Protein AF-A0A1B2DJ13-F1 (afdb_monomer_lite)

Organism: NCBI:txid1870819

Sequence (478 aa):
MANIKRKANVGDRIKIADASSSFGAYGVGEDFSVTKVDSIGVNVDKHAEVWGSNGIYVPHGKYDVIENAKEAVVLDEKITVLPDEKLGGIQREYNEVKRKAAVGECIKIVAAVNALGHYANGDVFTVTESRRGSARFNVKPTPTCQDGVFFAFDHEYVVLEPTDIVRIDGERFRMVDRKAAVGERIIVTDIGGKSYASGGYFFRLGDVAVALYGGDNDICANFHGGERWVANCAYNVLEPLATVATPTVTTGIPLTELSAKVSALETQVSGLTDALAKMTVQLRVVREDIVLIEEGVTADIKRLDATSGIVSYTPTVTRDDIVERAKADIDGLRGGSRECGKYVYNHYGVNADFIVNREKRTVVCLLRGYQSGDIYAKGIAKCAPGDVFNSHIGRAIALRRALGLEVPAEYYNAPKPTEVRVGDVVEYENASLEVLPSGDYRALWPSGTATVDSYVARHAVLVDDSREAHESSEEVTK

Foldseek 3Di:
DDFAQDADDQQWKKAFCACPPVPPVDDHGDIFGFHADDPFFTFTCDPDPPDDDHGGTDGRPRITTDDDDPPPPPPVFPWDWWQDVLQVGFTFIWGFALDFDDQQFKKAFQADDPCVPQDDGGDIFGFHDGDDQKTKGATPADPVRNVRIDIDGSVGITTTHTAQWTADPNFIWGWALDDDDAFFKKFFNDQDPVFPPNRPPFDHRGFIFGFHDDDPFWTWTDTPNDTGIGGSRGITTTHTDPPPDDPPPPPDDPPVVVVVVVVVVVVVVVVVVVVVVVVVVVVVVVVVVVVVVVVVVVVVVVVVCVVDVDDDDDPPCALVNLLVVLQVLVQVQQDDDPPAARHAAPNFHWHWDWDQDLVQLKIKTFTAGPPPRDTPFMFMDGDDPPAARARSLRSSRGVCRRRVHDDDVCSVDRDGDPADDQLFWWADPNAIAGEHDPPPPCQDPPNRYHYSPDPCRVPTHTHYPHSDPPPPDDPPDD

pLDDT: mean 77.78, std 16.33, range [26.92, 95.94]

Secondary structure (DSSP, 8-state):
-EEE-SPPPTT-EEEES--TTSTTSS-TT-EEEEEEE-SSEEEE-----SSS-SSEEEETTSEEEEE-----------EEEEEEGGGTTEEEEEEEE-SPPPTT-EEEESS--S-TTS--TT-EEE-SEEETTEEEEE---BTTBTTSEEEEETTTEEEEEEEEEEEETTEEEEEE-SPPPTT-EEEE---STTSSS-TTSS--TT-EEEEEEE-SSEEEEEETTEEEEEETTSEEEEEEEP--------S---HHHHHHHHHHHHHHHHHHHHHHHHHHHHHHHHHHHHHHHHHHHHHHHHHHHTTS----------HHHHHHHHHHHHHHT--S-TTS-SEEETTEEEEEEEEEETTTTEEEEEEEETTT--EEEEEEEE--TTS-B-HHHHHHHHHHHHHTPPPPGGGTSPPPPSS--TT-EEEETTEEEEEEPTT-TT--TTTTEEETTSHHHHHSEEEE--------------

Structure (mmCIF, N/CA/C/O backbone):
data_AF-A0A1B2DJ13-F1
#
_entry.id   AF-A0A1B2DJ13-F1
#
loop_
_atom_site.group_PDB
_atom_site.id
_atom_site.type_symbol
_atom_site.label_atom_id
_atom_site.label_alt_id
_atom_site.label_comp_id
_atom_site.label_asym_id
_atom_site.label_entity_id
_atom_site.label_seq_id
_atom_site.pdbx_PDB_ins_code
_atom_site.Cartn_x
_atom_site.Cartn_y
_atom_site.Cartn_z
_atom_site.occupancy
_atom_site.B_iso_or_equiv
_atom_site.auth_seq_id
_atom_site.auth_comp_id
_atom_site.auth_asym_id
_atom_site.auth_atom_id
_atom_site.pdbx_PDB_model_num
ATOM 1 N N . MET A 1 1 ? -12.421 13.470 -20.367 1.00 52.75 1 MET A N 1
ATOM 2 C CA . MET A 1 1 ? -12.198 14.719 -19.573 1.00 52.75 1 MET A CA 1
ATOM 3 C C . MET A 1 1 ? -13.497 15.487 -19.328 1.00 52.75 1 MET A C 1
ATOM 5 O O . MET A 1 1 ? -14.186 15.819 -20.287 1.00 52.75 1 MET A O 1
ATOM 9 N N . ALA A 1 2 ? -13.820 15.787 -18.068 1.00 61.06 2 ALA A N 1
ATOM 10 C CA . ALA A 1 2 ? -14.963 16.625 -17.699 1.00 61.06 2 ALA A CA 1
ATOM 11 C C . ALA A 1 2 ? -14.472 17.979 -17.159 1.00 61.06 2 ALA A C 1
ATOM 13 O O . ALA A 1 2 ? -13.584 18.024 -16.311 1.00 61.06 2 ALA A O 1
ATOM 14 N N . ASN A 1 3 ? -15.050 19.082 -17.644 1.00 75.69 3 ASN A N 1
ATOM 15 C CA . ASN A 1 3 ? -14.801 20.416 -17.096 1.00 75.69 3 ASN A CA 1
ATOM 16 C C . ASN A 1 3 ? -15.704 20.618 -15.878 1.00 75.69 3 ASN A C 1
ATOM 18 O O . ASN A 1 3 ? -16.929 20.606 -16.009 1.00 75.69 3 ASN A O 1
ATOM 22 N N . ILE A 1 4 ? -15.110 20.798 -14.704 1.00 76.06 4 ILE A N 1
ATOM 23 C CA . ILE A 1 4 ? -15.837 20.937 -13.445 1.00 76.06 4 ILE A CA 1
ATOM 24 C C . ILE A 1 4 ? -15.592 22.321 -12.861 1.00 76.06 4 ILE A C 1
ATOM 26 O O . ILE A 1 4 ? -14.456 22.761 -12.674 1.00 76.06 4 ILE A O 1
ATOM 30 N N . LYS A 1 5 ? -16.685 22.997 -12.502 1.00 79.19 5 LYS A N 1
ATOM 31 C CA . LYS A 1 5 ? -16.644 24.270 -11.780 1.00 79.19 5 LYS A CA 1
ATOM 32 C C . LYS A 1 5 ? -16.353 24.039 -10.302 1.00 79.19 5 LYS A C 1
ATOM 34 O O . LYS A 1 5 ? -17.261 24.011 -9.476 1.00 79.19 5 LYS A O 1
ATOM 39 N N . ARG A 1 6 ? -15.070 23.898 -9.967 1.00 85.06 6 ARG A N 1
ATOM 40 C CA . ARG A 1 6 ? -14.563 23.927 -8.587 1.00 85.06 6 ARG A CA 1
ATOM 41 C C . ARG A 1 6 ? -13.291 24.766 -8.488 1.00 85.06 6 ARG A C 1
ATOM 43 O O . ARG A 1 6 ? -12.690 25.110 -9.500 1.00 85.06 6 ARG A O 1
ATOM 50 N N . LYS A 1 7 ? -12.867 25.092 -7.264 1.00 85.75 7 LYS A N 1
ATOM 51 C CA . LYS A 1 7 ? -11.541 25.688 -7.042 1.00 85.75 7 LYS A CA 1
ATOM 52 C C . LYS A 1 7 ? -10.461 24.656 -7.390 1.00 85.75 7 LYS A C 1
ATOM 54 O O . LYS A 1 7 ? -10.598 23.486 -7.026 1.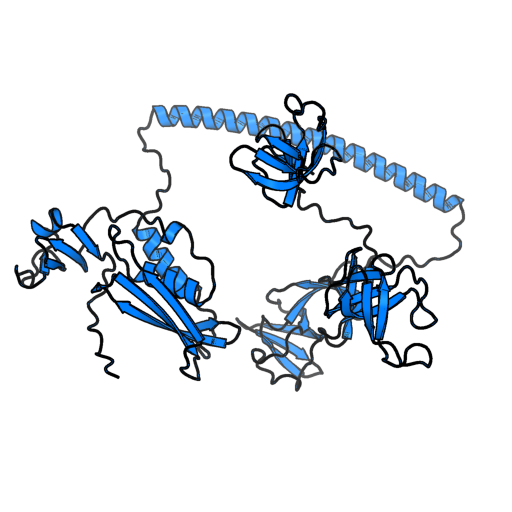00 85.75 7 LYS A O 1
ATOM 59 N N . ALA A 1 8 ? -9.422 25.089 -8.096 1.00 83.56 8 ALA A N 1
ATOM 60 C CA . ALA A 1 8 ? -8.267 24.264 -8.418 1.00 83.56 8 ALA A CA 1
ATOM 61 C C . ALA A 1 8 ? -7.296 24.170 -7.235 1.00 83.56 8 ALA A C 1
ATOM 63 O O . ALA A 1 8 ? -7.136 25.125 -6.472 1.00 83.56 8 ALA A O 1
ATOM 64 N N . ASN A 1 9 ? -6.630 23.026 -7.126 1.00 85.50 9 ASN A N 1
ATOM 65 C CA . ASN A 1 9 ? -5.496 22.771 -6.250 1.00 85.50 9 ASN A CA 1
ATOM 66 C C . ASN A 1 9 ? -4.177 22.922 -7.024 1.00 85.50 9 ASN A C 1
ATOM 68 O O . ASN A 1 9 ? -4.156 22.916 -8.255 1.00 85.50 9 ASN A O 1
ATOM 72 N N . VAL A 1 10 ? -3.056 23.034 -6.307 1.00 82.06 10 VAL A N 1
ATOM 73 C CA . VAL A 1 10 ? -1.727 22.977 -6.939 1.00 82.06 10 VAL A CA 1
ATOM 74 C C . VAL A 1 10 ? -1.564 21.626 -7.640 1.00 82.06 10 VAL A C 1
ATOM 76 O O . VAL A 1 10 ? -1.803 20.589 -7.028 1.00 82.06 10 VAL A O 1
ATOM 79 N N . GLY A 1 11 ? -1.171 21.648 -8.914 1.00 77.25 11 GLY A N 1
ATOM 80 C CA . GLY A 1 11 ? -1.062 20.466 -9.773 1.00 77.25 11 GLY A CA 1
ATOM 81 C C . GLY A 1 11 ? -2.309 20.148 -10.606 1.00 77.25 11 GLY A C 1
ATOM 82 O O . GLY A 1 11 ? -2.210 19.341 -11.528 1.00 77.25 11 GLY A O 1
ATOM 83 N N . ASP A 1 12 ? -3.455 20.790 -10.352 1.00 85.38 12 ASP A N 1
ATOM 84 C CA . ASP A 1 12 ? -4.630 20.638 -11.217 1.00 85.38 12 ASP A CA 1
ATOM 85 C C . ASP A 1 12 ? -4.369 21.256 -12.600 1.00 85.38 12 ASP A C 1
ATOM 87 O O . ASP A 1 12 ? -3.714 22.298 -12.722 1.00 85.38 12 ASP A O 1
ATOM 91 N N . ARG A 1 13 ? -4.946 20.652 -13.647 1.00 86.38 13 ARG A N 1
ATOM 92 C CA . ARG A 1 13 ? -5.075 21.313 -14.950 1.00 86.38 13 ARG A CA 1
ATOM 93 C C . ARG A 1 13 ? -6.375 22.093 -15.000 1.00 86.38 13 ARG A C 1
ATOM 95 O O . ARG A 1 13 ? -7.431 21.578 -14.637 1.00 86.38 13 ARG A O 1
ATOM 102 N N . ILE A 1 14 ? -6.312 23.317 -15.494 1.00 87.12 14 ILE A N 1
ATOM 103 C CA . ILE A 1 14 ? -7.475 24.185 -15.647 1.00 87.12 14 ILE A CA 1
ATOM 104 C C . ILE A 1 14 ? -7.643 24.579 -17.105 1.00 87.12 14 ILE A C 1
ATOM 106 O O . ILE A 1 14 ? -6.658 24.708 -17.826 1.00 87.12 14 ILE A O 1
ATOM 110 N N . LYS A 1 15 ? -8.885 24.800 -17.529 1.00 89.00 15 LYS A N 1
ATOM 111 C CA . LYS A 1 15 ? -9.225 25.378 -18.828 1.00 89.00 15 LYS A CA 1
ATOM 112 C C . LYS A 1 15 ? -9.845 26.748 -18.615 1.00 89.00 15 LYS A C 1
ATOM 114 O O . LYS A 1 15 ? -10.770 26.878 -17.817 1.00 89.00 15 LYS A O 1
ATOM 119 N N . ILE A 1 16 ? -9.369 27.768 -19.320 1.00 88.62 16 ILE A N 1
ATOM 120 C CA . ILE A 1 16 ? -9.925 29.117 -19.218 1.00 88.62 16 ILE A CA 1
ATOM 121 C C . ILE A 1 16 ? -11.347 29.115 -19.780 1.00 88.62 16 ILE A C 1
ATOM 123 O O . ILE A 1 16 ? -11.562 28.878 -20.969 1.00 88.62 16 ILE A O 1
ATOM 127 N N . ALA A 1 17 ? -12.312 29.410 -18.918 1.00 83.94 17 ALA A N 1
ATOM 128 C CA . ALA A 1 17 ? -13.719 29.536 -19.272 1.00 83.94 17 ALA A CA 1
ATOM 129 C C . ALA A 1 17 ? -14.072 30.979 -19.668 1.00 83.94 17 ALA A C 1
ATOM 131 O O . ALA A 1 17 ? -14.995 31.199 -20.448 1.00 83.94 17 ALA A O 1
ATOM 132 N N . ASP A 1 18 ? -13.329 31.963 -19.150 1.00 82.88 18 ASP A N 1
ATOM 133 C CA . ASP A 1 18 ? -13.564 33.383 -19.400 1.00 82.88 18 ASP A CA 1
ATOM 134 C C . ASP A 1 18 ? -12.252 34.185 -19.304 1.00 82.88 18 ASP A C 1
ATOM 136 O O . ASP A 1 18 ? -11.573 34.186 -18.278 1.00 82.88 18 ASP A O 1
ATOM 140 N N . ALA A 1 19 ? -11.904 34.892 -20.381 1.00 82.50 19 ALA A N 1
ATOM 141 C CA . ALA A 1 19 ? -10.681 35.682 -20.500 1.00 82.50 19 ALA A CA 1
ATOM 142 C C . ALA A 1 19 ? -10.909 37.199 -20.363 1.00 82.50 19 ALA A C 1
ATOM 144 O O . ALA A 1 19 ? -9.998 37.977 -20.653 1.00 82.50 19 ALA A O 1
ATOM 145 N N . SER A 1 20 ? -12.086 37.650 -19.908 1.00 77.94 20 SER A N 1
ATOM 146 C CA . SER A 1 20 ? -12.447 39.077 -19.817 1.00 77.94 20 SER A CA 1
ATOM 147 C C . SER A 1 20 ? -11.486 39.917 -18.962 1.00 77.94 20 SER A C 1
ATOM 149 O O . SER A 1 20 ? -11.457 41.138 -19.072 1.00 77.94 20 SER A O 1
ATOM 151 N N . SER A 1 21 ? -10.736 39.267 -18.070 1.00 66.62 21 SER A N 1
ATOM 152 C CA . SER A 1 21 ? -9.825 39.880 -17.093 1.00 66.62 21 SER A CA 1
ATOM 153 C C . SER A 1 21 ? -8.348 39.632 -17.416 1.00 66.62 21 SER A C 1
ATOM 155 O O . SER A 1 21 ? -7.485 39.936 -16.599 1.00 66.62 21 SER A O 1
ATOM 157 N N . SER A 1 22 ? -8.055 39.035 -18.574 1.00 73.44 22 SER A N 1
ATOM 158 C CA . SER A 1 22 ? -6.717 38.545 -18.919 1.00 73.44 22 SER A CA 1
ATOM 159 C C . SER A 1 22 ? -5.761 39.632 -19.408 1.00 73.44 22 SER A C 1
ATOM 161 O O . SER A 1 22 ? -4.556 39.405 -19.415 1.00 73.44 22 SER A O 1
ATOM 163 N N . PHE A 1 23 ? -6.276 40.776 -19.881 1.00 70.50 23 PHE A N 1
ATOM 164 C CA . PHE A 1 23 ? -5.500 41.795 -20.606 1.00 70.50 23 PHE A CA 1
ATOM 165 C C . PHE A 1 23 ? -4.616 41.204 -21.730 1.00 70.50 23 PHE A C 1
ATOM 167 O O . PHE A 1 23 ? -3.542 41.722 -22.020 1.00 70.50 23 PHE A O 1
ATOM 174 N N . GLY A 1 24 ? -5.059 40.104 -22.357 1.00 70.94 24 GLY A N 1
ATOM 175 C CA . GLY A 1 24 ? -4.331 39.409 -23.427 1.00 70.94 24 GLY A CA 1
ATOM 176 C C . GLY A 1 24 ? -3.315 38.359 -22.958 1.00 70.94 24 GLY A C 1
ATOM 177 O O . GLY A 1 24 ? -2.671 37.733 -23.794 1.00 70.94 24 GLY A O 1
ATOM 178 N N . ALA A 1 25 ? -3.176 38.123 -21.651 1.00 70.69 25 ALA A N 1
ATOM 179 C CA . ALA A 1 25 ? -2.236 37.142 -21.102 1.00 70.69 25 ALA A CA 1
ATOM 180 C C . ALA A 1 25 ? -2.650 35.677 -21.372 1.00 70.69 25 ALA A C 1
ATOM 182 O O . ALA A 1 25 ? -1.798 34.787 -21.481 1.00 70.69 25 ALA A O 1
ATOM 183 N N . TYR A 1 26 ? -3.953 35.418 -21.497 1.00 78.88 26 TYR A N 1
ATOM 184 C CA . TYR A 1 26 ? -4.528 34.099 -21.765 1.00 78.88 26 TYR A CA 1
ATOM 185 C C . TYR A 1 26 ? -5.867 34.205 -22.503 1.00 78.88 26 TYR A C 1
ATOM 187 O O . TYR A 1 26 ? -6.595 35.184 -22.338 1.00 78.88 26 TYR A O 1
ATOM 195 N N . GLY A 1 27 ? -6.185 33.200 -23.319 1.00 81.56 27 GLY A N 1
ATOM 196 C CA . GLY A 1 27 ? -7.408 33.128 -24.129 1.00 81.56 27 GLY A CA 1
ATOM 197 C C . GLY A 1 27 ? -8.444 32.142 -23.584 1.00 81.56 27 GLY A C 1
ATOM 198 O O . GLY A 1 27 ? -8.100 31.192 -22.886 1.00 81.56 27 GLY A O 1
ATOM 199 N N . VAL A 1 28 ? -9.726 32.345 -23.921 1.00 83.12 28 VAL A N 1
ATOM 200 C CA . VAL A 1 28 ? -10.784 31.364 -23.615 1.00 83.12 28 VAL A CA 1
ATOM 201 C C . VAL A 1 28 ? -10.467 30.052 -24.327 1.00 83.12 28 VAL A C 1
ATOM 203 O O . VAL A 1 28 ? -10.205 30.037 -25.526 1.00 83.12 28 VAL A O 1
ATOM 206 N N . GLY A 1 29 ? -10.511 28.951 -23.583 1.00 79.94 29 GLY A N 1
ATOM 207 C CA . GLY A 1 29 ? -10.209 27.615 -24.076 1.00 79.94 29 GLY A CA 1
ATOM 208 C C . GLY A 1 29 ? -8.744 27.191 -23.952 1.00 79.94 29 GLY A C 1
ATOM 209 O O . GLY A 1 29 ? -8.493 26.005 -24.156 1.00 79.94 29 GLY A O 1
ATOM 210 N N . GLU A 1 30 ? -7.818 28.088 -23.586 1.00 83.00 30 GLU A N 1
ATOM 211 C CA . GLU A 1 30 ? -6.439 27.707 -23.239 1.00 83.00 30 GLU A CA 1
ATOM 212 C C . GLU A 1 30 ? -6.421 26.885 -21.943 1.00 83.00 30 GLU A C 1
ATOM 214 O O . GLU A 1 30 ? -7.212 27.133 -21.028 1.00 83.00 30 GLU A O 1
ATOM 219 N N . ASP A 1 31 ? -5.530 25.900 -21.865 1.00 86.19 31 ASP A N 1
ATOM 220 C CA . ASP A 1 31 ? -5.325 25.065 -20.689 1.00 86.19 31 ASP A CA 1
ATOM 221 C C . ASP A 1 31 ? -3.948 25.273 -20.060 1.00 86.19 31 ASP A C 1
ATOM 223 O O . ASP A 1 31 ? -2.948 25.458 -20.750 1.00 86.19 31 ASP A O 1
ATOM 227 N N . PHE A 1 32 ? -3.909 25.231 -18.730 1.00 84.00 32 PHE A N 1
ATOM 228 C CA . PHE A 1 32 ? -2.689 25.438 -17.959 1.00 84.00 32 PHE A CA 1
ATOM 229 C C . PHE A 1 32 ? -2.630 24.553 -16.717 1.00 84.00 32 PHE A C 1
ATOM 231 O O . PHE A 1 32 ? -3.665 24.117 -16.206 1.00 84.00 32 PHE A O 1
ATOM 238 N N . SER A 1 33 ? -1.425 24.340 -16.194 1.00 85.62 33 SER A N 1
ATOM 239 C CA . SER A 1 33 ? -1.193 23.662 -14.919 1.00 85.62 33 SER A CA 1
ATOM 240 C C . SER A 1 33 ? -1.073 24.683 -13.793 1.00 85.62 33 SER A C 1
ATOM 242 O O . SER A 1 33 ? -0.337 25.669 -13.888 1.00 85.62 33 SER A O 1
ATOM 244 N N . VAL A 1 34 ? -1.775 24.442 -12.689 1.00 84.75 34 VAL A N 1
ATOM 245 C CA . VAL A 1 34 ? -1.745 25.327 -11.523 1.00 84.75 34 VAL A CA 1
ATOM 246 C C . VAL A 1 34 ? -0.466 25.109 -10.724 1.00 84.75 34 VAL A C 1
ATOM 248 O O . VAL A 1 34 ? -0.224 24.032 -10.184 1.00 84.75 34 VAL A O 1
ATOM 251 N N . THR A 1 35 ? 0.340 26.159 -10.598 1.00 83.19 35 THR A N 1
ATOM 252 C CA . THR A 1 35 ? 1.610 26.153 -9.856 1.00 83.19 35 THR A CA 1
ATOM 253 C C . THR A 1 35 ? 1.454 26.665 -8.428 1.00 83.19 35 THR A C 1
ATOM 255 O O . THR A 1 35 ? 2.212 26.271 -7.543 1.00 83.19 35 THR A O 1
ATOM 258 N N . LYS A 1 36 ? 0.459 27.523 -8.176 1.00 82.38 36 LYS A N 1
ATOM 259 C CA . LYS A 1 36 ? 0.151 28.056 -6.845 1.00 82.38 36 LYS A CA 1
ATOM 260 C C . LYS A 1 36 ? -1.326 28.425 -6.737 1.00 82.38 36 LYS A C 1
ATOM 262 O O . LYS A 1 36 ? -1.902 28.935 -7.691 1.00 82.38 36 LYS A O 1
ATOM 267 N N . VAL A 1 37 ? -1.917 28.228 -5.563 1.00 86.06 37 VAL A N 1
ATOM 268 C CA . VAL A 1 37 ? -3.301 28.619 -5.261 1.00 86.06 37 VAL A CA 1
ATOM 269 C C . VAL A 1 37 ? -3.292 29.665 -4.159 1.00 86.06 37 VAL A C 1
ATOM 271 O O . VAL A 1 37 ? -2.670 29.459 -3.121 1.00 86.06 37 VAL A O 1
ATOM 274 N N . ASP A 1 38 ? -4.007 30.763 -4.379 1.00 81.50 38 ASP A N 1
ATOM 275 C CA . ASP A 1 38 ? -4.220 31.824 -3.400 1.00 81.50 38 ASP A CA 1
ATOM 276 C C . ASP A 1 38 ? -5.733 31.975 -3.108 1.00 81.50 38 ASP A C 1
ATOM 278 O O . ASP A 1 38 ? -6.597 31.359 -3.745 1.00 81.50 38 ASP A O 1
ATOM 282 N N . SER A 1 39 ? -6.089 32.807 -2.125 1.00 82.00 39 SER A N 1
ATOM 283 C CA . SER A 1 39 ? -7.483 32.989 -1.677 1.00 82.00 39 SER A CA 1
ATOM 284 C C . SER A 1 39 ? -8.426 33.516 -2.768 1.00 82.00 39 SER A C 1
ATOM 286 O O . SER A 1 39 ? -9.634 33.276 -2.713 1.00 82.00 39 SER A O 1
ATOM 288 N N . ILE A 1 40 ? -7.871 34.202 -3.767 1.00 80.12 40 ILE A N 1
ATOM 289 C CA . ILE A 1 40 ? -8.597 34.929 -4.815 1.00 80.12 40 ILE A CA 1
ATOM 290 C C . ILE A 1 40 ? -8.441 34.320 -6.223 1.00 80.12 40 ILE A C 1
ATOM 292 O O . ILE A 1 40 ? -9.192 34.688 -7.130 1.00 80.12 40 ILE A O 1
ATOM 296 N N . GLY A 1 41 ? -7.527 33.364 -6.422 1.00 86.06 41 GLY A N 1
ATOM 297 C CA . GLY A 1 41 ? -7.269 32.751 -7.728 1.00 86.06 41 GLY A CA 1
ATOM 298 C C . GLY A 1 41 ? -6.089 31.788 -7.717 1.00 86.06 41 GLY A C 1
ATOM 299 O O . GLY A 1 41 ? -5.681 31.305 -6.662 1.00 86.06 41 GLY A O 1
ATOM 300 N N . VAL A 1 42 ? -5.549 31.499 -8.897 1.00 86.44 42 VAL A N 1
ATOM 301 C CA . VAL A 1 42 ? -4.454 30.545 -9.107 1.00 86.44 42 VAL A CA 1
ATOM 302 C C . VAL A 1 42 ? -3.381 31.123 -10.021 1.00 86.44 42 VAL A C 1
ATOM 304 O O . VAL A 1 42 ? -3.692 31.878 -10.935 1.00 86.44 42 VAL A O 1
ATOM 307 N N . ASN A 1 43 ? -2.119 30.769 -9.788 1.00 85.94 43 ASN A N 1
ATOM 308 C CA . ASN A 1 43 ? -1.028 31.026 -10.724 1.00 85.94 43 ASN A CA 1
ATOM 309 C C . ASN A 1 43 ? -0.782 29.788 -11.579 1.00 85.94 43 ASN A C 1
ATOM 311 O O . ASN A 1 43 ? -0.853 28.665 -11.073 1.00 85.94 43 ASN A O 1
ATOM 315 N N . VAL A 1 44 ? -0.474 30.000 -12.856 1.00 83.06 44 VAL A N 1
ATOM 316 C CA . VAL A 1 44 ? -0.301 28.928 -13.836 1.00 83.06 44 VAL A CA 1
ATOM 317 C C . VAL A 1 44 ? 1.044 28.969 -14.562 1.00 83.06 44 VAL A C 1
ATOM 319 O 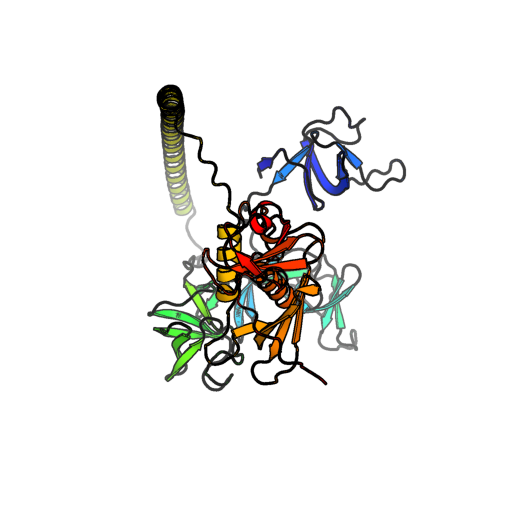O . VAL A 1 44 ? 1.704 30.009 -14.628 1.00 83.06 44 VAL A O 1
ATOM 322 N N . ASP A 1 45 ? 1.451 27.821 -15.099 1.00 72.75 45 ASP A N 1
ATOM 323 C CA . ASP A 1 45 ? 2.732 27.534 -15.759 1.00 72.75 45 ASP A CA 1
ATOM 324 C C . ASP A 1 45 ? 2.850 28.077 -17.199 1.00 72.75 45 ASP A C 1
ATOM 326 O O . ASP A 1 45 ? 3.238 27.362 -18.119 1.00 72.75 45 ASP A O 1
ATOM 330 N N . LYS A 1 46 ? 2.574 29.365 -17.429 1.00 68.50 46 LYS A N 1
ATOM 331 C CA . LYS A 1 46 ? 2.860 29.996 -18.732 1.00 68.50 46 LYS A CA 1
ATOM 332 C C . LYS A 1 46 ? 4.200 30.732 -18.685 1.00 68.50 46 LYS A C 1
ATOM 334 O O . LYS A 1 46 ? 4.406 31.615 -17.853 1.00 68.50 46 LYS A O 1
ATOM 339 N N . HIS A 1 47 ? 5.104 30.394 -19.603 1.00 51.69 47 HIS A N 1
ATOM 340 C CA . HIS A 1 47 ? 6.370 31.102 -19.801 1.00 51.69 47 HIS A CA 1
ATOM 341 C C . HIS A 1 47 ? 6.081 32.440 -20.507 1.00 51.69 47 HIS A C 1
ATOM 343 O O . HIS A 1 47 ? 6.000 32.499 -21.731 1.00 51.69 47 HIS A O 1
ATOM 349 N N . ALA A 1 48 ? 5.857 33.515 -19.751 1.00 48.41 48 ALA A N 1
ATOM 350 C CA . ALA A 1 48 ? 5.753 34.857 -20.317 1.00 48.41 48 ALA A CA 1
ATOM 351 C C . ALA A 1 48 ? 7.114 35.561 -20.201 1.00 48.41 48 ALA A C 1
ATOM 353 O O . ALA A 1 48 ? 7.570 35.856 -19.100 1.00 48.41 48 ALA A O 1
ATOM 354 N N . GLU A 1 49 ? 7.757 35.879 -21.329 1.00 47.16 49 GLU A N 1
ATOM 355 C CA . GLU A 1 49 ? 8.963 36.734 -21.404 1.00 47.16 49 GLU A CA 1
ATOM 356 C C . GLU A 1 49 ? 8.686 38.215 -21.068 1.00 47.16 49 GLU A C 1
ATOM 358 O O . GLU A 1 49 ? 9.409 39.125 -21.467 1.00 47.16 49 GLU A O 1
ATOM 363 N N . VAL A 1 50 ? 7.625 38.498 -20.321 1.00 45.84 50 VAL A N 1
ATOM 364 C CA . VAL A 1 50 ? 7.150 39.854 -20.080 1.00 45.84 50 VAL A CA 1
ATOM 365 C C . VAL A 1 50 ? 7.051 40.043 -18.567 1.00 45.84 50 VAL A C 1
ATOM 367 O O . VAL A 1 50 ? 6.132 39.559 -17.919 1.00 45.84 50 VAL A O 1
ATOM 370 N N . TRP A 1 51 ? 8.034 40.777 -18.033 1.00 42.91 51 TRP A N 1
ATOM 371 C CA . TRP A 1 51 ? 8.018 41.444 -16.722 1.00 42.91 51 TRP A CA 1
ATOM 372 C C . TRP A 1 51 ? 8.191 40.542 -15.489 1.00 42.91 51 TRP A C 1
ATOM 374 O O . TRP A 1 51 ? 7.496 40.694 -14.486 1.00 42.91 51 TRP A O 1
A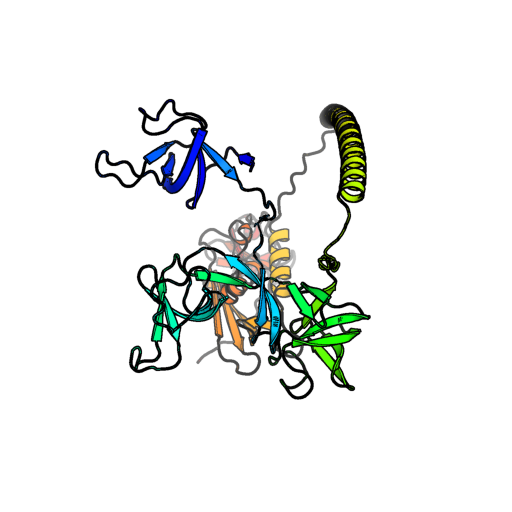TOM 384 N N . GLY A 1 52 ? 9.194 39.658 -15.531 1.00 46.22 52 GLY A N 1
ATOM 385 C CA . GLY A 1 52 ? 9.940 39.227 -14.335 1.00 46.22 52 GLY A CA 1
ATOM 386 C C . GLY A 1 52 ? 9.133 38.588 -13.198 1.00 46.22 52 GLY A C 1
ATOM 387 O O . GLY A 1 52 ? 9.592 38.597 -12.058 1.00 46.22 52 GLY A O 1
ATOM 388 N N . SER A 1 53 ? 7.949 38.045 -13.479 1.00 47.09 53 SER A N 1
ATOM 389 C CA . SER A 1 53 ? 7.076 37.413 -12.490 1.00 47.09 53 SER A CA 1
ATOM 390 C C . SER A 1 53 ? 6.837 35.945 -12.850 1.00 47.09 53 SER A C 1
ATOM 392 O O . SER A 1 53 ? 6.529 35.599 -13.988 1.00 47.09 53 SER A O 1
ATOM 394 N N . ASN A 1 54 ? 7.039 35.066 -11.864 1.00 53.75 54 ASN A N 1
ATOM 395 C CA . ASN A 1 54 ? 6.832 33.624 -11.981 1.00 53.75 54 ASN A CA 1
ATOM 396 C C . ASN A 1 54 ? 5.329 33.311 -12.071 1.00 53.75 54 ASN A C 1
ATOM 398 O O . ASN A 1 54 ? 4.668 33.152 -11.046 1.00 53.75 54 ASN A O 1
ATOM 402 N N . GLY A 1 55 ? 4.822 33.177 -13.295 1.00 62.50 55 GLY A N 1
ATOM 403 C CA . GLY A 1 55 ? 3.496 32.631 -13.586 1.00 62.50 55 GLY A CA 1
ATOM 404 C C . GLY A 1 55 ? 2.417 33.679 -13.855 1.00 62.50 55 GLY A C 1
ATOM 405 O O . GLY A 1 55 ? 2.517 34.841 -13.470 1.00 62.50 55 GLY A O 1
ATOM 406 N N . ILE A 1 56 ? 1.370 33.244 -14.555 1.00 75.62 56 ILE A N 1
ATOM 407 C CA . ILE A 1 56 ? 0.205 34.069 -14.890 1.00 75.62 56 ILE A CA 1
ATOM 408 C C . ILE A 1 56 ? -0.896 33.820 -13.871 1.00 75.62 56 ILE A C 1
ATOM 410 O O . ILE A 1 56 ? -1.211 32.674 -13.566 1.00 75.62 56 ILE A O 1
ATOM 414 N N . TYR A 1 57 ? -1.509 34.893 -13.384 1.00 83.75 57 TYR A N 1
ATOM 415 C CA . TYR A 1 57 ? -2.587 34.817 -12.409 1.00 83.75 57 TYR A CA 1
ATOM 416 C C . TYR A 1 57 ? -3.973 34.734 -13.074 1.00 83.75 57 TYR A C 1
ATOM 418 O O . TYR A 1 57 ? -4.330 35.557 -13.921 1.00 83.75 57 TYR A O 1
ATOM 426 N N . VAL A 1 58 ? -4.782 33.766 -12.639 1.00 84.31 58 VAL A N 1
ATOM 427 C CA . VAL A 1 58 ? -6.149 33.504 -13.103 1.00 84.31 58 VAL A CA 1
ATOM 428 C C . VAL A 1 58 ? -7.113 33.530 -11.902 1.00 84.31 58 VAL A C 1
ATOM 430 O O . VAL A 1 58 ? -6.992 32.699 -11.000 1.00 84.31 58 VAL A O 1
ATOM 433 N N . PRO A 1 59 ? -8.089 34.457 -11.846 1.00 85.12 59 PRO A N 1
ATOM 434 C CA . PRO A 1 59 ? -9.054 34.533 -10.746 1.00 85.12 59 PRO A CA 1
ATOM 435 C C . PRO A 1 59 ? -9.948 33.290 -10.621 1.00 85.12 59 PRO A C 1
ATOM 437 O O . PRO A 1 59 ? -10.325 32.676 -11.624 1.00 85.12 59 PRO A O 1
ATOM 440 N N . HIS A 1 60 ? -10.369 32.963 -9.391 1.00 85.31 60 HIS A N 1
ATOM 441 C CA . HIS A 1 60 ? -11.387 31.927 -9.163 1.00 85.31 60 HIS A CA 1
ATOM 442 C C . HIS A 1 60 ? -12.678 32.285 -9.921 1.00 85.31 60 HIS A C 1
ATOM 444 O O . HIS A 1 60 ? -13.165 33.409 -9.830 1.00 85.31 60 HIS A O 1
ATOM 450 N N . GLY A 1 61 ? -13.226 31.332 -10.682 1.00 81.00 61 GLY A N 1
ATOM 451 C CA . GLY A 1 61 ? -14.431 31.524 -11.504 1.00 81.00 61 GLY A CA 1
ATOM 452 C C . GLY A 1 61 ? -14.178 31.891 -12.972 1.00 81.00 61 GLY A C 1
ATOM 453 O O . GLY A 1 61 ? -15.136 31.976 -13.737 1.00 81.00 61 GLY A O 1
ATOM 454 N N . LYS A 1 62 ? -12.914 32.076 -13.382 1.00 84.88 62 LYS A N 1
ATOM 455 C CA . LYS A 1 62 ? -12.513 32.298 -14.788 1.00 84.88 62 LYS A CA 1
ATOM 456 C C . LYS A 1 62 ? -11.982 31.044 -15.485 1.00 84.88 62 LYS A C 1
ATOM 458 O O . LYS A 1 62 ? -11.658 31.075 -16.670 1.00 84.88 62 LYS A O 1
ATOM 463 N N . TYR A 1 63 ? -11.922 29.935 -14.760 1.00 84.38 63 TYR A N 1
ATOM 464 C CA . TYR A 1 63 ? -11.457 28.651 -15.250 1.00 84.38 63 TYR A CA 1
ATOM 465 C C . TYR A 1 63 ? -12.377 27.528 -14.772 1.00 84.38 63 TYR A C 1
ATOM 467 O O . TYR A 1 63 ? -12.996 27.637 -13.712 1.00 84.38 63 TYR A O 1
ATOM 475 N N . ASP A 1 64 ? -12.415 26.446 -15.539 1.00 87.38 64 ASP A N 1
ATOM 476 C CA . ASP A 1 64 ? -12.967 25.163 -15.121 1.00 87.38 64 ASP A CA 1
ATOM 477 C C . ASP A 1 64 ? -11.804 24.206 -14.841 1.00 87.38 64 ASP A C 1
ATOM 479 O O . ASP A 1 64 ? -10.818 24.185 -15.582 1.00 87.38 64 ASP A O 1
ATOM 483 N N . VAL A 1 65 ? -11.892 23.416 -13.772 1.00 84.12 65 VAL A N 1
ATOM 484 C CA . VAL A 1 65 ? -10.896 22.374 -13.508 1.00 84.12 65 VAL A CA 1
ATOM 485 C C . VAL A 1 65 ? -11.147 21.226 -14.467 1.00 84.12 65 VAL A C 1
ATOM 487 O O . VAL A 1 65 ? -12.266 20.720 -14.568 1.00 84.12 65 VAL A O 1
ATOM 490 N N . ILE A 1 66 ? -10.102 20.823 -15.178 1.00 81.25 66 ILE A N 1
ATOM 491 C CA . ILE A 1 66 ? -10.130 19.642 -16.026 1.00 81.25 66 ILE A CA 1
ATOM 492 C C . ILE A 1 66 ? -9.934 18.452 -15.093 1.00 81.25 66 ILE A C 1
ATOM 494 O O . ILE A 1 66 ? -8.807 18.106 -14.740 1.00 81.25 66 ILE A O 1
ATOM 498 N N . GLU A 1 67 ? -11.033 17.823 -14.681 1.00 65.69 67 GLU A N 1
ATOM 499 C CA . GLU A 1 67 ? -10.930 16.506 -14.075 1.00 65.69 67 GLU A CA 1
ATOM 500 C C . GLU A 1 67 ? -10.775 15.485 -15.194 1.00 65.69 67 GLU A C 1
ATOM 502 O O . GLU A 1 67 ? -11.652 15.269 -16.046 1.00 65.69 67 GLU A O 1
ATOM 507 N N . ASN A 1 68 ? -9.615 14.836 -15.185 1.00 47.88 68 ASN A N 1
ATOM 508 C CA . ASN A 1 68 ? -9.516 13.535 -15.800 1.00 47.88 68 ASN A CA 1
ATOM 509 C C . ASN A 1 68 ? -10.518 12.664 -15.044 1.00 47.88 68 ASN A C 1
ATOM 511 O O . ASN A 1 68 ? -10.345 12.384 -13.856 1.00 47.88 68 ASN A O 1
ATOM 515 N N . ALA A 1 69 ? -11.570 12.225 -15.739 1.00 41.06 69 ALA A N 1
ATOM 516 C CA . ALA A 1 69 ? -12.216 10.989 -15.346 1.00 41.06 69 ALA A CA 1
ATOM 517 C C . ALA A 1 69 ? -11.093 9.965 -15.118 1.00 41.06 69 ALA A C 1
ATOM 519 O O . ALA A 1 69 ? -10.041 10.055 -15.761 1.00 41.06 69 ALA A O 1
ATOM 520 N N . LYS A 1 70 ? -11.291 8.991 -14.227 1.00 39.03 70 LYS A N 1
ATOM 521 C CA . LYS A 1 70 ? -10.511 7.748 -14.267 1.00 39.03 70 LYS A CA 1
ATOM 522 C C . LYS A 1 70 ? -10.817 7.034 -15.596 1.00 39.03 70 LYS A C 1
ATOM 524 O O . LYS A 1 70 ? -11.447 5.987 -15.627 1.00 39.03 70 LYS A O 1
ATOM 529 N N . GLU A 1 71 ? -10.459 7.663 -16.706 1.00 32.91 71 GLU A N 1
ATOM 530 C CA . GLU A 1 71 ? -10.287 7.065 -18.003 1.00 32.91 71 GLU A CA 1
ATOM 531 C C . GLU A 1 71 ? -9.072 6.181 -17.805 1.00 32.91 71 GLU A C 1
ATOM 533 O O . GLU A 1 71 ? -7.971 6.657 -17.514 1.00 32.91 71 GLU A O 1
ATOM 538 N N . ALA A 1 72 ? -9.335 4.873 -17.865 1.00 35.16 72 ALA A N 1
ATOM 539 C CA . ALA A 1 72 ? -8.339 3.886 -18.212 1.00 35.16 72 ALA A CA 1
ATOM 540 C C . ALA A 1 72 ? -7.423 4.542 -19.237 1.00 35.16 72 ALA A C 1
ATOM 542 O O . ALA A 1 72 ? -7.883 4.960 -20.304 1.00 35.16 72 ALA A O 1
ATOM 543 N N . VAL A 1 73 ? -6.167 4.740 -18.844 1.00 33.06 73 VAL A N 1
ATOM 544 C CA . VAL A 1 73 ? -5.172 5.257 -19.755 1.00 33.06 73 VAL A CA 1
ATOM 545 C C . VAL A 1 73 ? -5.083 4.186 -20.826 1.00 33.06 73 VAL A C 1
ATOM 547 O O . VAL A 1 73 ? -4.461 3.149 -20.629 1.00 33.06 73 VAL A O 1
ATOM 550 N N . VAL A 1 74 ? -5.755 4.409 -21.950 1.00 34.81 74 VAL A N 1
ATOM 551 C CA . VAL A 1 74 ? -5.387 3.770 -23.201 1.00 34.81 74 VAL A CA 1
ATOM 552 C C . VAL A 1 74 ? -4.085 4.464 -23.582 1.00 34.81 74 VAL A C 1
ATOM 554 O O . VAL A 1 74 ? -4.040 5.357 -24.422 1.00 34.81 74 VAL A O 1
ATOM 557 N N . LEU A 1 75 ? -3.025 4.132 -22.838 1.00 36.41 75 LEU A N 1
ATOM 558 C CA . LEU A 1 75 ? -1.688 4.178 -23.377 1.00 36.41 75 LEU A CA 1
ATOM 559 C C . LEU A 1 75 ? -1.788 3.264 -24.600 1.00 36.41 75 LEU A C 1
ATOM 561 O O . LEU A 1 75 ? -2.371 2.180 -24.524 1.00 36.41 75 LEU A O 1
ATOM 565 N N . ASP A 1 76 ? -1.232 3.678 -25.727 1.00 40.78 76 ASP A N 1
ATOM 566 C CA . ASP A 1 76 ? -0.731 2.698 -26.678 1.00 40.78 76 ASP A CA 1
ATOM 567 C C . ASP A 1 76 ? 0.326 1.883 -25.907 1.00 40.78 76 ASP A C 1
ATOM 569 O O . ASP A 1 76 ? 1.503 2.246 -25.904 1.00 40.78 76 ASP A O 1
ATOM 573 N N . GLU A 1 77 ? -0.106 0.891 -25.111 1.00 55.97 77 GLU A N 1
ATOM 574 C CA . GLU A 1 77 ? 0.722 0.215 -24.110 1.00 55.97 77 GLU A CA 1
ATOM 575 C C . GLU A 1 77 ? 1.772 -0.595 -24.860 1.00 55.97 77 GLU A C 1
ATOM 577 O O . GLU A 1 77 ? 1.582 -1.753 -25.236 1.00 55.97 77 GLU A O 1
ATOM 582 N N . LYS A 1 78 ? 2.919 0.038 -25.111 1.00 81.06 78 LYS A N 1
ATOM 583 C CA . LYS A 1 78 ? 4.149 -0.692 -25.366 1.00 81.06 78 LYS A CA 1
ATOM 584 C C . LYS A 1 78 ? 4.476 -1.433 -24.078 1.00 81.06 78 LYS A C 1
ATOM 586 O O . LYS A 1 78 ? 4.893 -0.835 -23.088 1.00 81.06 78 LYS A O 1
ATOM 591 N N . ILE A 1 79 ? 4.200 -2.730 -24.106 1.00 89.06 79 ILE A N 1
ATOM 592 C CA . ILE A 1 79 ? 4.436 -3.646 -23.000 1.00 89.06 79 ILE A CA 1
ATOM 593 C C . ILE A 1 79 ? 5.796 -4.299 -23.209 1.00 89.06 79 ILE A C 1
ATOM 595 O O . ILE A 1 79 ? 6.063 -4.899 -24.253 1.00 89.06 79 ILE A O 1
ATOM 599 N N . THR A 1 80 ? 6.636 -4.243 -22.181 1.00 91.31 80 THR A N 1
ATOM 600 C CA . THR A 1 80 ? 7.830 -5.084 -22.086 1.00 91.31 80 THR A CA 1
ATOM 601 C C . THR A 1 80 ? 7.556 -6.236 -21.129 1.00 91.31 80 THR A C 1
ATOM 603 O O . THR A 1 80 ? 7.026 -6.028 -20.043 1.00 91.31 80 THR A O 1
ATOM 606 N N . VAL A 1 81 ? 7.930 -7.453 -21.521 1.00 92.31 81 VAL A N 1
ATOM 607 C CA . VAL A 1 81 ? 7.844 -8.641 -20.663 1.00 92.31 81 VAL A CA 1
ATOM 608 C C . VAL A 1 81 ? 9.248 -9.035 -20.241 1.00 92.31 81 VAL A C 1
ATOM 610 O O . VAL A 1 81 ? 10.102 -9.249 -21.101 1.00 92.31 81 VAL A O 1
ATOM 613 N N . LEU A 1 82 ? 9.487 -9.139 -18.938 1.00 93.12 82 LEU A N 1
ATOM 614 C CA . LEU A 1 82 ? 10.783 -9.539 -18.388 1.00 93.12 82 LEU A CA 1
ATOM 615 C C . LEU A 1 82 ? 10.619 -10.300 -17.060 1.00 93.12 82 LEU A C 1
ATOM 617 O O . LEU A 1 82 ? 9.562 -10.192 -16.435 1.00 93.12 82 LEU A O 1
ATOM 621 N N . PRO A 1 83 ? 11.625 -11.088 -16.638 1.00 92.62 83 PRO A N 1
ATOM 622 C CA . PRO A 1 83 ? 11.615 -11.785 -15.352 1.00 92.62 83 PRO A CA 1
ATOM 623 C C . PRO A 1 83 ? 11.635 -10.792 -14.181 1.00 92.62 83 PRO A C 1
ATOM 625 O O . PRO A 1 83 ? 12.539 -9.962 -14.099 1.00 92.62 83 PRO A O 1
ATOM 628 N N . ASP A 1 84 ? 10.672 -10.882 -13.265 1.00 91.19 84 ASP A N 1
ATOM 629 C CA . ASP A 1 84 ? 10.651 -10.086 -12.037 1.00 91.19 84 ASP A CA 1
ATOM 630 C C . ASP A 1 84 ? 11.318 -10.864 -10.896 1.00 91.19 84 ASP A C 1
ATOM 632 O O . ASP A 1 84 ? 10.746 -11.802 -10.338 1.00 91.19 84 ASP A O 1
ATOM 636 N N . GLU A 1 85 ? 12.530 -10.462 -10.518 1.00 88.25 85 GLU A N 1
ATOM 637 C CA . GLU A 1 85 ? 13.282 -11.067 -9.408 1.00 88.25 85 GLU A CA 1
ATOM 638 C C . GLU A 1 85 ? 12.535 -10.982 -8.066 1.00 88.25 85 GLU A C 1
ATOM 640 O O . GLU A 1 85 ? 12.708 -11.841 -7.200 1.00 88.25 85 GLU A O 1
ATOM 645 N N . LYS A 1 86 ? 11.646 -9.992 -7.886 1.00 87.19 86 LYS A N 1
ATOM 646 C CA . LYS A 1 86 ? 10.805 -9.894 -6.679 1.00 87.19 86 LYS A CA 1
ATOM 647 C C . LYS A 1 86 ? 9.722 -10.974 -6.635 1.00 87.19 86 LYS A C 1
ATOM 649 O O . LYS A 1 86 ? 9.191 -11.253 -5.566 1.00 87.19 86 LYS A O 1
ATOM 654 N N . LEU A 1 87 ? 9.421 -11.587 -7.777 1.00 88.69 87 LEU A N 1
ATOM 655 C CA . LEU A 1 87 ? 8.497 -12.709 -7.942 1.00 88.69 87 LEU A CA 1
ATOM 656 C C . LEU A 1 87 ? 9.249 -13.989 -8.339 1.00 88.69 87 LEU A C 1
ATOM 658 O O . LEU A 1 87 ? 8.727 -14.807 -9.091 1.00 88.69 87 LEU A O 1
ATOM 662 N N . GLY A 1 88 ? 10.502 -14.142 -7.898 1.00 86.00 88 GLY A N 1
ATOM 663 C CA . GLY A 1 88 ? 11.298 -15.345 -8.160 1.00 86.00 88 GLY A CA 1
ATOM 664 C C . GLY A 1 88 ? 11.639 -15.582 -9.635 1.00 86.00 88 GLY A C 1
ATOM 665 O O . GLY A 1 88 ? 11.894 -16.720 -10.023 1.00 86.00 88 GLY A O 1
ATOM 666 N N . GLY A 1 89 ? 11.629 -14.532 -10.460 1.00 89.44 89 GLY A N 1
ATOM 667 C CA . GLY A 1 89 ? 11.951 -14.604 -11.886 1.00 89.44 89 GLY A CA 1
ATOM 668 C C . GLY A 1 89 ? 10.757 -14.914 -12.793 1.00 89.44 89 GLY A C 1
ATOM 669 O O . GLY A 1 89 ? 10.950 -15.185 -13.980 1.00 89.44 89 GLY A O 1
ATOM 670 N N . ILE A 1 90 ? 9.521 -14.864 -12.284 1.00 92.44 90 ILE A N 1
ATOM 671 C CA . ILE A 1 90 ? 8.324 -14.980 -13.131 1.00 92.44 90 ILE A CA 1
ATOM 672 C C . ILE A 1 90 ? 8.260 -13.832 -14.137 1.00 92.44 90 ILE A C 1
ATOM 674 O O . ILE A 1 90 ? 8.570 -12.685 -13.820 1.00 92.44 90 ILE A O 1
ATOM 678 N N . GLN A 1 91 ? 7.824 -14.133 -15.362 1.00 93.62 91 GLN A N 1
ATOM 679 C CA . GLN A 1 91 ? 7.626 -13.116 -16.386 1.00 93.62 91 GLN A CA 1
ATOM 680 C C . GLN A 1 91 ? 6.499 -12.164 -15.981 1.00 93.62 91 GLN A C 1
ATOM 682 O O . GLN A 1 91 ? 5.355 -12.578 -15.801 1.00 93.62 91 GLN A O 1
ATOM 687 N N . ARG A 1 92 ? 6.810 -10.874 -15.891 1.00 94.25 92 ARG A N 1
ATOM 688 C CA . ARG A 1 92 ? 5.856 -9.810 -15.578 1.00 94.25 92 ARG A CA 1
ATOM 689 C C . ARG A 1 92 ? 5.767 -8.823 -16.733 1.00 94.25 92 ARG A C 1
ATOM 691 O O . ARG A 1 92 ? 6.746 -8.599 -17.446 1.00 94.25 92 ARG A O 1
ATOM 698 N N . GLU A 1 93 ? 4.582 -8.260 -16.936 1.00 93.50 93 GLU A N 1
ATOM 699 C CA . GLU A 1 93 ? 4.357 -7.189 -17.904 1.00 93.50 93 GLU A CA 1
ATOM 700 C C . GLU A 1 93 ? 4.660 -5.828 -17.267 1.00 93.50 93 GLU A C 1
ATOM 702 O O . GLU A 1 93 ? 4.219 -5.531 -16.152 1.00 93.50 93 GLU A O 1
ATOM 707 N N . TYR A 1 94 ? 5.411 -5.000 -17.986 1.00 93.56 94 TYR A N 1
ATOM 708 C CA . TYR A 1 94 ? 5.786 -3.653 -17.580 1.00 93.56 94 TYR A CA 1
ATOM 709 C C . TYR A 1 94 ? 5.308 -2.648 -18.614 1.00 93.56 94 TYR A C 1
ATOM 711 O O . TYR A 1 94 ? 5.525 -2.831 -19.818 1.00 93.56 94 TYR A O 1
ATOM 719 N N . ASN A 1 95 ? 4.731 -1.560 -18.122 1.00 93.12 95 ASN A N 1
ATOM 720 C CA . ASN A 1 95 ? 4.368 -0.419 -18.939 1.00 93.12 95 ASN A CA 1
ATOM 721 C C . ASN A 1 95 ? 5.612 0.418 -19.232 1.00 93.12 95 ASN A C 1
ATOM 723 O O . ASN A 1 95 ? 6.360 0.793 -18.327 1.00 93.12 95 ASN A O 1
ATOM 727 N N . GLU A 1 96 ? 5.838 0.713 -20.510 1.00 92.75 96 GLU A N 1
ATOM 728 C CA . GLU A 1 96 ? 6.909 1.604 -20.943 1.00 92.75 96 GLU A CA 1
ATOM 729 C C . GLU A 1 96 ? 6.468 3.061 -20.833 1.00 92.75 96 GLU A C 1
ATOM 731 O O . GLU A 1 96 ? 5.702 3.565 -21.655 1.00 92.75 96 GLU A O 1
ATOM 736 N N . VAL A 1 97 ? 6.992 3.764 -19.831 1.00 93.69 97 VAL A N 1
ATOM 737 C CA . VAL A 1 97 ? 6.615 5.147 -19.544 1.00 93.69 97 VAL A CA 1
ATOM 738 C C . VAL A 1 97 ? 7.755 6.093 -19.887 1.00 93.69 97 VAL A C 1
ATOM 740 O O . VAL A 1 97 ? 8.880 5.979 -19.390 1.00 93.69 97 VAL A O 1
ATOM 743 N N . LYS A 1 98 ? 7.469 7.081 -20.740 1.00 93.06 98 LYS A N 1
ATOM 744 C CA . LYS A 1 98 ? 8.443 8.115 -21.094 1.00 93.06 98 LYS A CA 1
ATOM 745 C C . LYS A 1 98 ? 8.508 9.185 -20.005 1.00 93.06 98 LYS A C 1
ATOM 747 O O . LYS A 1 98 ? 7.769 10.164 -20.035 1.00 93.06 98 LYS A O 1
ATOM 752 N N . ARG A 1 99 ? 9.422 9.001 -19.052 1.00 93.25 99 ARG A N 1
ATOM 753 C CA . ARG A 1 99 ? 9.723 9.960 -17.979 1.00 93.25 99 ARG A CA 1
ATOM 754 C C . ARG A 1 99 ? 11.154 9.792 -17.470 1.00 93.25 99 ARG A C 1
ATOM 756 O O . ARG A 1 99 ? 11.846 8.856 -17.854 1.00 93.25 99 ARG A O 1
ATOM 763 N N . LYS A 1 100 ? 11.581 10.695 -16.588 1.00 92.38 100 LYS A N 1
ATOM 764 C CA . LYS A 1 100 ? 12.873 10.595 -15.898 1.00 92.38 100 LYS A CA 1
ATOM 765 C C . LYS A 1 100 ? 12.863 9.421 -14.922 1.00 92.38 100 LYS A C 1
ATOM 767 O O . LYS A 1 100 ? 11.890 9.262 -14.180 1.00 92.38 100 LYS A O 1
ATOM 772 N N . ALA A 1 101 ? 13.942 8.646 -14.914 1.00 92.50 101 ALA A N 1
ATOM 773 C CA . ALA A 1 101 ? 14.113 7.533 -13.991 1.00 92.50 101 ALA A CA 1
ATOM 774 C C . ALA A 1 101 ? 14.658 7.988 -12.628 1.00 92.50 101 ALA A C 1
ATOM 776 O O . ALA A 1 101 ? 15.542 8.854 -12.538 1.00 92.50 101 ALA A O 1
ATOM 777 N N . ALA A 1 102 ? 14.150 7.367 -11.569 1.00 92.44 102 ALA A N 1
ATOM 778 C CA . ALA A 1 102 ? 14.674 7.441 -10.215 1.00 92.44 102 ALA A CA 1
ATOM 779 C C . ALA A 1 102 ? 15.680 6.308 -9.946 1.00 92.44 102 ALA A C 1
ATOM 781 O O . ALA A 1 102 ? 15.734 5.302 -10.653 1.00 92.44 102 ALA A O 1
ATOM 782 N N . VAL A 1 103 ? 16.501 6.478 -8.907 1.00 94.19 103 VAL A N 1
ATOM 783 C CA . VAL A 1 103 ? 17.466 5.453 -8.485 1.00 94.19 103 VAL A CA 1
ATOM 784 C C . VAL A 1 103 ? 16.719 4.190 -8.048 1.00 94.19 103 VAL A C 1
ATOM 786 O O . VAL A 1 103 ? 15.768 4.269 -7.276 1.00 94.19 103 VAL A O 1
ATOM 789 N N . GLY A 1 104 ? 17.159 3.032 -8.537 1.00 91.94 104 GLY A N 1
ATOM 790 C CA . GLY A 1 104 ? 16.545 1.728 -8.289 1.00 91.94 104 GLY A CA 1
ATOM 791 C C . GLY A 1 104 ? 15.447 1.330 -9.282 1.00 91.94 104 GLY A C 1
ATOM 792 O O . GLY A 1 104 ? 15.012 0.180 -9.248 1.00 91.94 104 GLY A O 1
ATOM 793 N N . GLU A 1 105 ? 15.008 2.223 -10.174 1.00 93.88 105 GLU A N 1
ATOM 794 C CA . GLU A 1 105 ? 14.044 1.876 -11.226 1.00 93.88 105 GLU A CA 1
ATOM 795 C C . GLU A 1 105 ? 14.708 1.099 -12.373 1.00 93.88 105 GLU A C 1
ATOM 797 O O . GLU A 1 105 ? 15.907 1.232 -12.633 1.00 93.88 105 GLU A O 1
ATOM 802 N N . CYS A 1 106 ? 13.910 0.296 -13.080 1.00 93.94 106 CYS A N 1
ATOM 803 C CA . CYS A 1 106 ? 14.330 -0.376 -14.306 1.00 93.94 106 CYS A CA 1
ATOM 804 C C . CYS A 1 106 ? 14.036 0.514 -15.515 1.00 93.94 106 CYS A C 1
ATOM 806 O O . CYS A 1 106 ? 12.943 1.068 -15.641 1.00 93.94 106 CYS A O 1
ATOM 808 N N . ILE A 1 107 ? 14.998 0.622 -16.424 1.00 95.31 107 ILE A N 1
ATOM 809 C CA . ILE A 1 107 ? 14.858 1.343 -17.688 1.00 95.31 107 ILE A CA 1
ATOM 810 C C . ILE A 1 107 ? 15.123 0.412 -18.859 1.00 95.31 107 ILE A C 1
ATOM 812 O O . ILE A 1 107 ? 15.941 -0.499 -18.755 1.00 95.31 107 ILE A O 1
ATOM 816 N N . LYS A 1 108 ? 14.473 0.681 -19.989 1.00 95.88 108 LYS A N 1
ATOM 817 C CA . LYS A 1 108 ? 14.774 0.048 -21.273 1.00 95.88 108 LYS A CA 1
ATOM 818 C C . LYS A 1 108 ? 15.291 1.085 -22.255 1.00 95.88 108 LYS A C 1
ATOM 820 O O . LYS A 1 108 ? 14.658 2.126 -22.437 1.00 95.88 108 LYS A O 1
ATOM 825 N N . ILE A 1 109 ? 16.400 0.790 -22.923 1.00 95.94 109 ILE A N 1
ATOM 826 C CA . ILE A 1 109 ? 16.930 1.641 -23.988 1.00 95.94 109 ILE A CA 1
ATOM 827 C C . ILE A 1 109 ? 16.059 1.483 -25.239 1.00 95.94 109 ILE A C 1
ATOM 829 O O . ILE A 1 109 ? 15.844 0.377 -25.729 1.00 95.94 109 ILE A O 1
ATOM 833 N N . VAL A 1 110 ? 15.545 2.589 -25.767 1.00 94.31 110 VAL A N 1
ATOM 834 C CA . VAL A 1 110 ? 14.678 2.626 -26.960 1.00 94.31 110 VAL A CA 1
ATOM 835 C C . VAL A 1 110 ? 15.278 3.433 -28.108 1.00 94.31 110 VAL A C 1
ATOM 837 O O . VAL A 1 110 ? 14.860 3.263 -29.252 1.00 94.31 110 VAL A O 1
ATOM 840 N N . ALA A 1 111 ? 16.242 4.306 -27.815 1.00 92.31 111 ALA A N 1
ATOM 841 C CA . ALA A 1 111 ? 16.932 5.126 -28.798 1.00 92.31 111 ALA A CA 1
ATOM 842 C C . ALA A 1 111 ? 18.391 5.335 -28.378 1.00 92.31 111 ALA A C 1
ATOM 844 O O . ALA A 1 111 ? 18.736 6.380 -27.843 1.00 92.31 111 ALA A O 1
ATOM 845 N N . ALA A 1 112 ? 19.230 4.328 -28.603 1.00 90.56 112 ALA A N 1
ATOM 846 C CA . ALA A 1 112 ? 20.637 4.347 -28.245 1.00 90.56 112 ALA A CA 1
ATOM 847 C C . ALA A 1 112 ? 21.423 5.373 -29.075 1.00 90.56 112 ALA A C 1
ATOM 849 O O . ALA A 1 112 ? 21.469 5.290 -30.306 1.00 90.56 112 ALA A O 1
ATOM 850 N N . VAL A 1 113 ? 22.080 6.311 -28.396 1.00 86.25 113 VAL A N 1
ATOM 851 C CA . VAL A 1 113 ? 22.875 7.399 -28.969 1.00 86.25 113 VAL A CA 1
ATOM 852 C C . VAL A 1 113 ? 24.200 7.490 -28.217 1.00 86.25 113 VAL A C 1
ATOM 854 O O . VAL A 1 113 ? 24.244 7.586 -27.001 1.00 86.25 113 VAL A O 1
ATOM 857 N N . ASN A 1 114 ? 25.326 7.492 -28.938 1.00 82.12 114 ASN A N 1
ATOM 858 C CA . ASN A 1 114 ? 26.664 7.513 -28.323 1.00 82.12 114 ASN A CA 1
ATOM 859 C C . ASN A 1 114 ? 26.896 6.381 -27.303 1.00 82.12 114 ASN A C 1
ATOM 861 O O . ASN A 1 114 ? 27.663 6.538 -26.356 1.00 82.12 114 ASN A O 1
ATOM 865 N N . ALA A 1 115 ? 26.287 5.215 -27.529 1.00 84.12 115 ALA A N 1
ATOM 866 C CA . ALA A 1 115 ? 26.434 4.068 -26.641 1.00 84.12 115 ALA A CA 1
ATOM 867 C C . ALA A 1 115 ? 27.874 3.533 -26.564 1.00 84.12 115 ALA A C 1
ATOM 869 O O . ALA A 1 115 ? 28.204 2.814 -25.629 1.00 84.12 115 ALA A O 1
ATOM 870 N N . LEU A 1 116 ? 28.728 3.836 -27.557 1.00 83.00 116 LEU A N 1
ATOM 871 C CA . LEU A 1 116 ? 30.129 3.382 -27.648 1.00 83.00 116 LEU A CA 1
ATOM 872 C C . LEU A 1 116 ? 30.299 1.859 -27.441 1.00 83.00 116 LEU A C 1
ATOM 874 O O . LEU A 1 116 ? 31.333 1.397 -26.969 1.00 83.00 116 LEU A O 1
ATOM 878 N N . GLY A 1 117 ? 29.276 1.076 -27.803 1.00 84.69 117 GLY A N 1
ATOM 879 C CA . GLY A 1 117 ? 29.241 -0.380 -27.630 1.00 84.69 117 GLY A CA 1
ATOM 880 C C . GLY A 1 117 ? 28.874 -0.868 -26.221 1.00 84.69 117 GLY A C 1
ATOM 881 O O . GLY A 1 117 ? 28.920 -2.070 -25.983 1.00 84.69 117 GLY A O 1
ATOM 882 N N . HIS A 1 118 ? 28.507 0.024 -25.297 1.00 87.88 118 HIS A N 1
ATOM 883 C CA . HIS A 1 118 ? 28.147 -0.324 -23.918 1.00 87.88 118 HIS A CA 1
ATOM 884 C C . HIS A 1 118 ? 26.688 -0.745 -23.736 1.00 87.88 118 HIS A C 1
ATOM 886 O O . HIS A 1 118 ? 26.383 -1.442 -22.770 1.00 87.88 118 HIS A O 1
ATOM 892 N N . TYR A 1 119 ? 25.805 -0.328 -24.643 1.00 92.12 119 TYR A N 1
ATOM 893 C CA . TYR A 1 119 ? 24.401 -0.726 -24.668 1.00 92.12 119 TYR A CA 1
ATOM 894 C C . TYR A 1 119 ? 23.816 -0.615 -26.084 1.00 92.12 119 TYR A C 1
ATOM 896 O O . TYR A 1 119 ? 24.389 0.027 -26.969 1.00 92.12 119 TYR A O 1
ATOM 904 N N . ALA A 1 120 ? 22.654 -1.220 -26.294 1.00 92.62 120 ALA A N 1
ATOM 905 C CA . ALA A 1 120 ? 21.873 -1.176 -27.520 1.00 92.62 120 ALA A CA 1
ATOM 906 C C . ALA A 1 120 ? 20.373 -1.019 -27.222 1.00 92.62 120 ALA A C 1
ATOM 908 O O . ALA A 1 120 ? 19.918 -1.148 -26.086 1.00 92.62 120 ALA A O 1
ATOM 909 N N . ASN A 1 121 ? 19.582 -0.740 -28.262 1.00 92.00 121 ASN A N 1
ATOM 910 C CA . ASN A 1 121 ? 18.124 -0.729 -28.145 1.00 92.00 121 ASN A CA 1
ATOM 911 C C . ASN A 1 121 ? 17.609 -2.095 -27.678 1.00 92.00 121 ASN A C 1
ATOM 913 O O . ASN A 1 121 ? 17.956 -3.121 -28.256 1.00 92.00 121 ASN A O 1
ATOM 917 N N . GLY A 1 122 ? 16.729 -2.081 -26.683 1.00 90.81 122 GLY A N 1
ATOM 918 C CA . GLY A 1 122 ? 16.173 -3.267 -26.043 1.00 90.81 122 GLY A CA 1
ATOM 919 C C . GLY A 1 122 ? 16.886 -3.662 -24.752 1.00 90.81 122 GLY A C 1
ATOM 920 O O . GLY A 1 122 ? 16.281 -4.381 -23.960 1.00 90.81 122 GLY A O 1
ATOM 921 N N . ASP A 1 123 ? 18.102 -3.166 -24.500 1.00 94.25 123 ASP A N 1
ATOM 922 C CA . ASP A 1 123 ? 18.807 -3.461 -23.254 1.00 94.25 123 ASP A CA 1
ATOM 923 C C . ASP A 1 123 ? 18.062 -2.868 -22.054 1.00 94.25 123 ASP A C 1
ATOM 925 O O . ASP A 1 123 ? 17.550 -1.742 -22.102 1.00 94.25 123 ASP A O 1
ATOM 929 N N . VAL A 1 124 ? 18.012 -3.645 -20.971 1.00 94.94 124 VAL A N 1
ATOM 930 C CA . VAL A 1 124 ? 17.351 -3.281 -19.718 1.00 94.94 124 VAL A CA 1
ATOM 931 C C . VAL A 1 124 ? 18.395 -3.132 -18.623 1.00 94.94 124 VAL A C 1
ATOM 933 O O . VAL A 1 124 ? 19.240 -4.006 -18.437 1.00 94.94 124 VAL A O 1
ATOM 936 N N . PHE A 1 125 ? 18.313 -2.034 -17.877 1.00 95.12 125 PHE A N 1
ATOM 937 C CA . PHE A 1 125 ? 19.238 -1.726 -16.792 1.00 95.12 125 PHE A CA 1
ATOM 938 C C . PHE A 1 125 ? 18.506 -1.225 -15.550 1.00 95.12 125 PHE A C 1
ATOM 940 O O . PHE A 1 125 ? 17.468 -0.571 -15.648 1.00 95.12 125 PHE A O 1
ATOM 947 N N . THR A 1 126 ? 19.100 -1.465 -14.383 1.00 95.19 126 THR A N 1
ATOM 948 C CA . THR A 1 126 ? 18.677 -0.850 -13.121 1.00 95.19 126 THR A CA 1
ATOM 949 C C . THR A 1 126 ? 19.474 0.426 -12.885 1.00 95.19 126 THR A C 1
ATOM 951 O O . THR A 1 126 ? 20.708 0.414 -12.920 1.00 95.19 126 THR A O 1
ATOM 954 N N . VAL A 1 127 ? 18.776 1.528 -12.624 1.00 95.38 127 VAL A N 1
ATOM 955 C CA . VAL A 1 127 ? 19.397 2.841 -12.433 1.00 95.38 127 VAL A CA 1
ATOM 956 C C . VAL A 1 127 ? 20.120 2.900 -11.092 1.00 95.38 127 VAL A C 1
ATOM 958 O O . VAL A 1 127 ? 19.517 2.710 -10.038 1.00 95.38 127 VAL A O 1
ATOM 961 N N . THR A 1 128 ? 21.412 3.210 -11.119 1.00 94.94 128 THR A N 1
ATOM 962 C CA . THR A 1 128 ? 22.254 3.359 -9.922 1.00 94.94 128 THR A CA 1
ATOM 963 C C . THR A 1 128 ? 22.380 4.812 -9.476 1.00 94.94 128 THR A C 1
ATOM 965 O O . THR A 1 128 ? 22.554 5.083 -8.290 1.00 94.94 128 THR A O 1
ATOM 968 N N . GLU A 1 129 ? 22.252 5.764 -10.402 1.00 90.69 129 GLU A N 1
ATOM 969 C CA . GLU A 1 129 ? 22.303 7.196 -10.115 1.00 90.69 129 GLU A CA 1
ATOM 970 C C . GLU A 1 129 ? 21.493 7.985 -11.158 1.00 90.69 129 GLU A C 1
ATOM 972 O O . GLU A 1 129 ? 21.497 7.650 -12.340 1.00 90.69 129 GLU A O 1
ATOM 977 N N . SER A 1 130 ? 20.827 9.064 -10.740 1.00 87.62 130 SER A N 1
ATOM 978 C CA . SER A 1 130 ? 20.109 9.981 -11.635 1.00 87.62 130 SER A CA 1
ATOM 979 C C . SER A 1 130 ? 20.723 11.379 -11.535 1.00 87.62 130 SER A C 1
ATOM 981 O O . SER A 1 130 ? 20.803 11.955 -10.447 1.00 87.62 130 SER A O 1
ATOM 983 N N . ARG A 1 131 ? 21.211 11.933 -12.655 1.00 78.56 131 ARG A N 1
ATOM 984 C CA . ARG A 1 131 ? 21.858 13.260 -12.711 1.00 78.56 131 ARG A CA 1
ATOM 985 C C . ARG A 1 131 ? 21.413 14.039 -13.936 1.00 78.56 131 ARG A C 1
ATOM 987 O O . ARG A 1 131 ? 21.595 13.563 -15.049 1.00 78.56 131 ARG A O 1
ATOM 994 N N . ARG A 1 132 ? 20.927 15.274 -13.728 1.00 73.00 132 ARG A N 1
ATOM 995 C CA . ARG A 1 132 ? 20.694 16.317 -14.759 1.00 73.00 132 ARG A CA 1
ATOM 996 C C . ARG A 1 132 ? 20.302 15.763 -16.144 1.00 73.00 132 ARG A C 1
ATOM 998 O O . ARG A 1 132 ? 20.953 16.057 -17.138 1.00 73.00 132 ARG A O 1
ATOM 1005 N N . GLY A 1 133 ? 19.233 14.973 -16.190 1.00 81.00 133 GLY A N 1
ATOM 1006 C CA . GLY A 1 133 ? 18.667 14.443 -17.432 1.00 81.00 133 GLY A CA 1
ATOM 1007 C C . GLY A 1 133 ? 19.384 13.231 -18.039 1.00 81.00 133 GLY A C 1
ATOM 1008 O O . GLY A 1 133 ? 19.315 13.002 -19.248 1.00 81.00 133 GLY A O 1
ATOM 1009 N N . SER A 1 134 ? 20.097 12.477 -17.202 1.00 87.81 134 SER A N 1
ATOM 1010 C CA . SER A 1 134 ? 20.697 11.189 -17.533 1.00 87.81 134 SER A CA 1
ATOM 1011 C C . SER A 1 134 ? 20.516 10.200 -16.384 1.00 87.81 134 SER A C 1
ATOM 1013 O O . SER A 1 134 ? 20.571 10.576 -15.207 1.00 87.81 134 SER A O 1
ATOM 1015 N N . ALA A 1 135 ? 20.324 8.936 -16.743 1.00 92.81 135 ALA A N 1
ATOM 1016 C CA . ALA A 1 135 ? 20.277 7.804 -15.834 1.00 92.81 135 ALA A CA 1
ATOM 1017 C C . ALA A 1 135 ? 21.562 6.988 -15.993 1.00 92.81 135 ALA A C 1
ATOM 1019 O O . ALA A 1 135 ? 21.949 6.647 -17.112 1.00 92.81 135 ALA A O 1
ATOM 1020 N N . ARG A 1 136 ? 22.232 6.701 -14.876 1.00 94.12 136 ARG A N 1
ATOM 1021 C CA . ARG A 1 136 ? 23.449 5.889 -14.832 1.00 94.12 136 ARG A CA 1
ATOM 1022 C C . ARG A 1 136 ? 23.140 4.464 -14.420 1.00 94.12 136 ARG A C 1
ATOM 1024 O O . ARG A 1 136 ? 22.238 4.236 -13.616 1.00 94.12 136 ARG A O 1
ATOM 1031 N N . PHE A 1 137 ? 23.908 3.526 -14.947 1.00 94.62 137 PHE A N 1
ATOM 1032 C CA . PHE A 1 137 ? 23.763 2.101 -14.685 1.00 94.62 137 PHE A CA 1
ATOM 1033 C C . PHE A 1 137 ? 25.101 1.385 -14.853 1.00 94.62 137 PHE A C 1
ATOM 1035 O O . PHE A 1 137 ? 26.040 1.901 -15.463 1.00 94.62 137 PHE A O 1
ATOM 1042 N N . ASN A 1 138 ? 25.186 0.183 -14.291 1.00 93.69 138 ASN A N 1
ATOM 1043 C CA . ASN A 1 138 ? 26.391 -0.628 -14.372 1.00 93.69 138 ASN A CA 1
ATOM 1044 C C . ASN A 1 138 ? 26.471 -1.336 -15.729 1.00 93.69 138 ASN A C 1
ATOM 1046 O O . ASN A 1 138 ? 25.500 -1.941 -16.182 1.00 93.69 138 ASN A O 1
ATOM 1050 N N . VAL A 1 139 ? 27.650 -1.310 -16.338 1.00 91.69 139 VAL A N 1
ATOM 1051 C CA . VAL A 1 139 ? 28.005 -2.068 -17.541 1.00 91.69 139 VAL A CA 1
ATOM 1052 C C . VAL A 1 139 ? 29.277 -2.869 -17.276 1.00 91.69 139 VAL A C 1
ATOM 1054 O O . VAL A 1 139 ? 29.996 -2.633 -16.304 1.00 91.69 139 VAL A O 1
ATOM 1057 N N . LYS A 1 140 ? 29.588 -3.838 -18.139 1.00 88.44 140 LYS A N 1
ATOM 1058 C CA . LYS A 1 140 ? 30.868 -4.550 -18.041 1.00 88.44 140 LYS A CA 1
ATOM 1059 C C . LYS A 1 140 ? 32.020 -3.554 -18.252 1.00 88.44 140 LYS A C 1
ATOM 1061 O O . LYS A 1 140 ? 31.975 -2.832 -19.250 1.00 88.44 140 LYS A O 1
ATOM 1066 N N . PRO A 1 141 ? 33.045 -3.529 -17.378 1.00 88.19 141 PRO A N 1
ATOM 1067 C CA . PRO A 1 141 ? 34.202 -2.671 -17.580 1.00 88.19 141 PRO A CA 1
ATOM 1068 C C . PRO A 1 141 ? 34.877 -2.951 -18.924 1.00 88.19 141 PRO A C 1
ATOM 1070 O O . PRO A 1 141 ? 35.105 -4.107 -19.292 1.00 88.19 141 PRO A O 1
ATOM 1073 N N . THR A 1 142 ? 35.219 -1.896 -19.653 1.00 84.88 142 THR A N 1
ATOM 1074 C CA . THR A 1 142 ? 35.980 -1.970 -20.908 1.00 84.88 142 THR A CA 1
ATOM 1075 C C . THR A 1 142 ? 37.119 -0.943 -20.877 1.00 84.88 142 THR A C 1
ATOM 1077 O O . THR A 1 142 ? 37.136 -0.069 -20.007 1.00 84.88 142 THR A O 1
ATOM 1080 N N . PRO A 1 143 ? 38.065 -0.965 -21.836 1.00 84.19 143 PRO A N 1
ATOM 1081 C CA . PRO A 1 143 ? 39.093 0.072 -21.927 1.00 84.19 143 PRO A CA 1
ATOM 1082 C C . PRO A 1 143 ? 38.537 1.505 -22.020 1.00 84.19 143 PRO A C 1
ATOM 1084 O O . PRO A 1 143 ? 39.213 2.438 -21.592 1.00 84.19 143 PRO A O 1
ATOM 1087 N N . THR A 1 144 ? 37.318 1.678 -22.548 1.00 80.75 144 THR A N 1
ATOM 1088 C CA . THR A 1 144 ? 36.622 2.970 -22.692 1.00 80.75 144 THR A CA 1
ATOM 1089 C C . THR A 1 144 ? 35.718 3.328 -21.504 1.00 80.75 144 THR A C 1
ATOM 1091 O O . THR A 1 144 ? 35.302 4.477 -21.402 1.00 80.75 144 THR A O 1
ATOM 1094 N N . CYS A 1 145 ? 35.442 2.386 -20.595 1.00 83.62 145 CYS A N 1
ATOM 1095 C CA . CYS A 1 145 ? 34.662 2.576 -19.363 1.00 83.62 145 CYS A CA 1
ATOM 1096 C C . CYS A 1 145 ? 35.235 1.664 -18.267 1.00 83.62 145 CYS A C 1
ATOM 1098 O O . CYS A 1 145 ? 34.783 0.536 -18.066 1.00 83.62 145 CYS A O 1
ATOM 1100 N N . GLN A 1 146 ? 36.302 2.119 -17.607 1.00 84.25 146 GLN A N 1
ATOM 1101 C CA . GLN A 1 146 ? 37.049 1.302 -16.641 1.00 84.25 146 GLN A CA 1
ATOM 1102 C C . GLN A 1 146 ? 36.328 1.150 -15.298 1.00 84.25 146 GLN A C 1
ATOM 1104 O O . GLN A 1 146 ? 36.505 0.144 -14.617 1.00 84.25 146 GLN A O 1
ATOM 1109 N N . ASP A 1 147 ? 35.517 2.138 -14.924 1.00 87.25 147 ASP A N 1
ATOM 1110 C CA . ASP A 1 147 ? 34.715 2.144 -13.700 1.00 87.25 147 ASP A CA 1
ATOM 1111 C C . ASP A 1 147 ? 33.464 1.257 -13.798 1.00 87.25 147 ASP A C 1
ATOM 1113 O O . ASP A 1 147 ? 32.827 0.991 -12.781 1.00 87.25 147 ASP A O 1
ATOM 1117 N N . GLY A 1 148 ? 33.128 0.768 -14.999 1.00 89.56 148 GLY A N 1
ATOM 1118 C CA . GLY A 1 148 ? 31.957 -0.075 -15.230 1.00 89.56 148 GLY A CA 1
ATOM 1119 C C . GLY A 1 148 ? 30.636 0.664 -15.018 1.00 89.56 148 GLY A C 1
ATOM 1120 O O . GLY A 1 148 ? 29.615 0.021 -14.788 1.00 89.56 148 GLY A O 1
ATOM 1121 N N . VAL A 1 149 ? 30.637 1.998 -15.081 1.00 90.31 149 VAL A N 1
ATOM 1122 C CA . VAL A 1 149 ? 29.435 2.823 -14.939 1.00 90.31 149 VAL A CA 1
ATOM 1123 C C . VAL A 1 149 ? 29.239 3.635 -16.208 1.00 90.31 149 VAL A C 1
ATOM 1125 O O . VAL A 1 149 ? 30.101 4.408 -16.618 1.00 90.31 149 VAL A O 1
ATOM 1128 N N . PHE A 1 150 ? 28.069 3.493 -16.817 1.00 92.50 150 PHE A N 1
ATOM 1129 C CA . PHE A 1 150 ? 27.705 4.233 -18.017 1.00 92.50 150 PHE A CA 1
ATOM 1130 C C . PHE A 1 150 ? 26.378 4.961 -17.825 1.00 92.50 150 PHE A C 1
ATOM 1132 O O . PHE A 1 150 ? 25.765 4.880 -16.759 1.00 92.50 150 PHE A O 1
ATOM 1139 N N . PHE A 1 151 ? 25.959 5.739 -18.821 1.00 91.88 151 PHE A N 1
ATOM 1140 C CA . PHE A 1 151 ? 24.736 6.524 -18.735 1.00 91.88 151 PHE A CA 1
ATOM 1141 C C . PHE A 1 151 ? 23.976 6.568 -20.056 1.00 91.88 151 PHE A C 1
ATOM 1143 O O . PHE A 1 151 ? 24.562 6.442 -21.129 1.00 91.88 151 PHE A O 1
ATOM 1150 N N . ALA A 1 152 ? 22.672 6.794 -19.948 1.00 92.69 152 ALA A N 1
ATOM 1151 C CA . ALA A 1 152 ? 21.789 7.124 -21.056 1.00 92.69 152 ALA A CA 1
ATOM 1152 C C . ALA A 1 152 ? 21.033 8.415 -20.722 1.00 92.69 152 ALA A C 1
ATOM 1154 O O . ALA A 1 152 ? 20.637 8.642 -19.572 1.00 92.69 152 ALA A O 1
ATOM 1155 N N . PHE A 1 153 ? 20.845 9.286 -21.706 1.00 92.12 153 PHE A N 1
ATOM 1156 C CA . PHE A 1 153 ? 20.059 10.505 -21.551 1.00 92.12 153 PHE A CA 1
ATOM 1157 C C . PHE A 1 153 ? 18.556 10.204 -21.509 1.00 92.12 153 PHE A C 1
ATOM 1159 O O . PHE A 1 153 ? 18.090 9.207 -22.053 1.00 92.12 153 PHE A O 1
ATOM 1166 N N . ASP A 1 154 ? 17.766 11.109 -20.924 1.00 91.19 154 ASP A N 1
ATOM 1167 C CA . ASP A 1 154 ? 16.307 10.955 -20.763 1.00 91.19 154 ASP A CA 1
ATOM 1168 C C . ASP A 1 154 ? 15.556 10.629 -22.060 1.00 91.19 154 ASP A C 1
ATOM 1170 O O . ASP A 1 154 ? 14.493 10.010 -22.034 1.00 91.19 154 ASP A O 1
ATOM 1174 N N . HIS A 1 155 ? 16.077 11.049 -23.215 1.00 90.88 155 HIS A N 1
ATOM 1175 C CA . HIS A 1 155 ? 15.461 10.773 -24.510 1.00 90.88 155 HIS A CA 1
ATOM 1176 C C . HIS A 1 155 ? 15.749 9.354 -25.030 1.00 90.88 155 HIS A C 1
ATOM 1178 O O . HIS A 1 155 ? 14.971 8.863 -25.845 1.00 90.88 155 HIS A O 1
ATOM 1184 N N . GLU A 1 156 ? 16.758 8.664 -24.503 1.00 94.19 156 GLU A N 1
ATOM 1185 C CA . GLU A 1 156 ? 17.226 7.360 -24.988 1.00 94.19 156 GLU A CA 1
ATOM 1186 C C . GLU A 1 156 ? 16.492 6.170 -24.369 1.00 94.19 156 GLU A C 1
ATOM 1188 O O . GLU A 1 156 ? 16.476 5.089 -24.956 1.00 94.19 156 GLU A O 1
ATOM 1193 N N . TYR A 1 157 ? 15.865 6.357 -23.204 1.00 94.25 157 TYR A N 1
ATOM 1194 C CA . TYR A 1 157 ? 15.228 5.278 -22.452 1.00 94.25 157 TYR A CA 1
ATOM 1195 C C . TYR A 1 157 ? 13.742 5.522 -22.161 1.00 94.25 157 TYR A C 1
ATOM 1197 O O . TYR A 1 157 ? 13.220 6.632 -22.298 1.00 94.25 157 TYR A O 1
ATOM 1205 N N . VAL A 1 158 ? 13.056 4.460 -21.756 1.00 95.31 158 VAL A N 1
ATOM 1206 C CA . VAL A 1 158 ? 11.744 4.485 -21.093 1.00 95.31 158 VAL A CA 1
ATOM 1207 C C . VAL A 1 158 ? 11.873 3.815 -19.730 1.00 95.31 158 VAL A C 1
ATOM 1209 O O . VAL A 1 158 ? 12.704 2.922 -19.562 1.00 95.31 158 VAL A O 1
ATOM 1212 N N . VAL A 1 159 ? 11.082 4.254 -18.756 1.00 95.25 159 VAL A N 1
ATOM 1213 C CA . VAL A 1 159 ? 10.997 3.609 -17.441 1.00 95.25 159 VAL A CA 1
ATOM 1214 C C . VAL A 1 159 ? 10.022 2.443 -17.533 1.00 95.25 159 VAL A C 1
ATOM 1216 O O . VAL A 1 159 ? 8.973 2.572 -18.162 1.00 95.25 159 VAL A O 1
ATOM 1219 N N . LEU A 1 160 ? 10.381 1.309 -16.936 1.00 95.12 160 LEU A N 1
ATOM 1220 C CA . LEU A 1 160 ? 9.550 0.112 -16.889 1.00 95.12 160 LEU A CA 1
ATOM 1221 C C . LEU A 1 160 ? 8.765 0.088 -15.579 1.00 95.12 160 LEU A C 1
ATOM 1223 O O . LEU A 1 160 ? 9.308 -0.234 -14.521 1.00 95.12 160 LEU A O 1
ATOM 1227 N N . GLU A 1 161 ? 7.485 0.434 -15.656 1.00 93.75 161 GLU A N 1
ATOM 1228 C CA . GLU A 1 161 ? 6.588 0.418 -14.504 1.00 93.75 161 GLU A CA 1
ATOM 1229 C C . GLU A 1 161 ? 5.910 -0.953 -14.375 1.00 93.75 161 GLU A C 1
ATOM 1231 O O . GLU A 1 161 ? 5.279 -1.411 -15.329 1.00 93.75 161 GLU A O 1
ATOM 1236 N N . PRO A 1 162 ? 6.046 -1.642 -13.229 1.00 92.75 162 PRO A N 1
ATOM 1237 C CA . PRO A 1 162 ? 5.471 -2.969 -13.043 1.00 92.75 162 PRO A CA 1
ATOM 1238 C C . PRO A 1 162 ? 3.938 -2.930 -13.051 1.00 92.75 162 PRO A C 1
ATOM 1240 O O . PRO A 1 162 ? 3.337 -2.124 -12.346 1.00 92.75 162 PRO A O 1
ATOM 1243 N N . THR A 1 163 ? 3.303 -3.846 -13.785 1.00 93.00 163 THR A N 1
ATOM 1244 C CA . THR A 1 163 ? 1.838 -4.028 -13.767 1.00 93.00 163 THR A CA 1
ATOM 1245 C C . THR A 1 163 ? 1.434 -5.190 -12.864 1.00 93.00 163 THR A C 1
ATOM 1247 O O . THR A 1 163 ? 2.274 -5.991 -12.466 1.00 93.00 163 THR A O 1
ATOM 1250 N N . ASP A 1 164 ? 0.151 -5.368 -12.575 1.00 93.44 164 ASP A N 1
ATOM 1251 C CA . ASP A 1 164 ? -0.322 -6.560 -11.855 1.00 93.44 164 ASP A CA 1
ATOM 1252 C C . ASP A 1 164 ? -0.444 -7.798 -12.762 1.00 93.44 164 ASP A C 1
ATOM 1254 O O . ASP A 1 164 ? -1.037 -8.796 -12.363 1.00 93.44 164 ASP A O 1
ATOM 1258 N N . ILE A 1 165 ? 0.079 -7.753 -13.993 1.00 93.31 165 ILE A N 1
ATOM 1259 C CA . ILE A 1 165 ? -0.062 -8.827 -14.976 1.00 93.31 165 ILE A CA 1
ATOM 1260 C C . ILE A 1 165 ? 1.222 -9.657 -15.045 1.00 93.31 165 ILE A C 1
ATOM 1262 O O . ILE A 1 165 ? 2.311 -9.141 -15.308 1.00 93.31 165 ILE A O 1
ATOM 1266 N N . VAL A 1 166 ? 1.076 -10.968 -14.862 1.00 94.12 166 VAL A N 1
ATOM 1267 C CA . VAL A 1 166 ? 2.151 -11.960 -14.988 1.00 94.12 166 VAL A CA 1
ATOM 1268 C C . VAL A 1 166 ? 1.848 -12.959 -16.098 1.00 94.12 166 VAL A C 1
ATOM 1270 O O . VAL A 1 166 ? 0.690 -13.211 -16.437 1.00 94.12 166 VAL A O 1
ATOM 1273 N N . ARG A 1 167 ? 2.906 -13.533 -16.672 1.00 91.75 167 ARG A N 1
ATOM 1274 C CA . ARG A 1 167 ? 2.844 -14.604 -17.663 1.00 91.75 167 ARG A CA 1
ATOM 1275 C C . ARG A 1 167 ? 3.417 -15.881 -17.077 1.00 91.75 167 ARG A C 1
ATOM 1277 O O . ARG A 1 167 ? 4.591 -15.933 -16.720 1.00 91.75 167 ARG A O 1
ATOM 1284 N N . ILE A 1 168 ? 2.581 -16.906 -16.998 1.00 90.06 168 ILE A N 1
ATOM 1285 C CA . ILE A 1 168 ? 2.932 -18.219 -16.455 1.00 90.06 168 ILE A CA 1
ATOM 1286 C C . ILE A 1 168 ? 2.524 -19.241 -17.512 1.00 90.06 168 ILE A C 1
ATOM 1288 O O . ILE A 1 168 ? 1.383 -19.228 -17.964 1.00 90.06 168 ILE A O 1
ATOM 1292 N N . ASP A 1 169 ? 3.473 -20.058 -17.972 1.00 86.06 169 ASP A N 1
ATOM 1293 C CA . ASP A 1 169 ? 3.265 -21.063 -19.028 1.00 86.06 169 ASP A CA 1
ATOM 1294 C C . ASP A 1 169 ? 2.617 -20.519 -20.321 1.00 86.06 169 ASP A C 1
ATOM 1296 O O . ASP A 1 169 ? 1.902 -21.217 -21.034 1.00 86.06 169 ASP A O 1
ATOM 1300 N N . GLY A 1 170 ? 2.871 -19.245 -20.645 1.00 82.38 170 GLY A N 1
ATOM 1301 C CA . GLY A 1 170 ? 2.307 -18.569 -21.821 1.00 82.38 170 GLY A CA 1
ATOM 1302 C C . GLY A 1 170 ? 0.884 -18.024 -21.635 1.00 82.38 170 GLY A C 1
ATOM 1303 O O . GLY A 1 170 ? 0.390 -17.323 -22.519 1.00 82.38 170 GLY A O 1
ATOM 1304 N N . GLU A 1 171 ? 0.250 -18.273 -20.490 1.00 87.31 171 GLU A N 1
ATOM 1305 C CA . GLU A 1 171 ? -1.036 -17.689 -20.104 1.00 87.31 171 GLU A CA 1
ATOM 1306 C C . GLU A 1 171 ? -0.824 -16.361 -19.359 1.00 87.31 171 GLU A C 1
ATOM 1308 O O . GLU A 1 171 ? 0.157 -16.190 -18.631 1.00 87.31 171 GLU A O 1
ATOM 1313 N N . ARG A 1 172 ? -1.742 -15.403 -19.543 1.00 90.88 172 ARG A N 1
ATOM 1314 C CA . ARG A 1 172 ? -1.722 -14.109 -18.841 1.00 90.88 172 ARG A CA 1
ATOM 1315 C C . ARG A 1 172 ? -2.636 -14.171 -17.625 1.00 90.88 172 ARG A C 1
ATOM 1317 O O . ARG A 1 172 ? -3.804 -14.536 -17.747 1.00 90.88 172 ARG A O 1
ATOM 1324 N N . PHE A 1 173 ? -2.134 -13.730 -16.481 1.00 92.88 173 PHE A N 1
ATOM 1325 C CA . PHE A 1 173 ? -2.902 -13.634 -15.245 1.00 92.88 173 PHE A CA 1
ATOM 1326 C C . PHE A 1 173 ? -2.791 -12.247 -14.649 1.00 92.88 173 PHE A C 1
ATOM 1328 O O . PHE A 1 173 ? -1.718 -11.648 -14.665 1.00 92.88 173 PHE A O 1
ATOM 1335 N N . ARG A 1 174 ? -3.887 -11.769 -14.068 1.00 94.56 174 ARG A N 1
ATOM 1336 C CA . ARG A 1 174 ? -3.887 -10.616 -13.179 1.00 94.56 174 ARG A CA 1
ATOM 1337 C C . ARG A 1 174 ? -3.712 -11.096 -11.742 1.00 94.56 174 ARG A C 1
ATOM 1339 O O . ARG A 1 174 ? -4.483 -11.929 -11.276 1.00 94.56 174 ARG A O 1
ATOM 1346 N N . MET A 1 175 ? -2.725 -10.552 -11.045 1.00 93.62 175 MET A N 1
ATOM 1347 C CA . MET A 1 175 ? -2.543 -10.734 -9.611 1.00 93.62 175 MET A CA 1
ATOM 1348 C C . MET A 1 175 ? -3.547 -9.860 -8.860 1.00 93.62 175 MET A C 1
ATOM 1350 O O . MET A 1 175 ? -3.610 -8.651 -9.077 1.00 93.62 175 MET A O 1
ATOM 1354 N N . VAL A 1 176 ? -4.324 -10.466 -7.967 1.00 94.50 176 VAL A N 1
ATOM 1355 C CA . VAL A 1 176 ? -5.316 -9.766 -7.146 1.00 94.50 176 VAL A CA 1
ATOM 1356 C C . VAL A 1 176 ? -5.044 -10.049 -5.676 1.00 94.50 176 VAL A C 1
ATOM 1358 O O . VAL A 1 176 ? -4.943 -11.203 -5.264 1.00 94.50 176 VAL A O 1
ATOM 1361 N N . ASP A 1 177 ? -4.895 -8.984 -4.892 1.00 92.31 177 ASP A N 1
ATOM 1362 C CA . ASP A 1 177 ? -4.752 -9.065 -3.437 1.00 92.31 177 ASP A CA 1
ATOM 1363 C C . ASP A 1 177 ? -6.130 -9.294 -2.797 1.00 92.31 177 ASP A C 1
ATOM 1365 O O . ASP A 1 177 ? -6.912 -8.363 -2.588 1.00 92.31 177 ASP A O 1
ATOM 1369 N N . ARG A 1 178 ? -6.474 -10.571 -2.595 1.00 92.12 178 ARG A N 1
ATOM 1370 C CA . ARG A 1 178 ? -7.701 -11.023 -1.929 1.00 92.12 178 ARG A CA 1
ATOM 1371 C C . ARG A 1 178 ? -7.548 -12.457 -1.432 1.00 92.12 178 ARG A C 1
ATOM 1373 O O . ARG A 1 178 ? -6.695 -13.206 -1.899 1.00 92.12 178 ARG A O 1
ATOM 1380 N N . LYS A 1 179 ? -8.456 -12.877 -0.550 1.00 90.00 179 LYS A N 1
ATOM 1381 C CA . LYS A 1 179 ? -8.560 -14.275 -0.118 1.00 90.00 179 LYS A CA 1
ATOM 1382 C C . LYS A 1 179 ? -8.915 -15.187 -1.303 1.00 90.00 179 LYS A C 1
ATOM 1384 O O . LYS A 1 179 ? -9.860 -14.898 -2.042 1.00 90.00 179 LYS A O 1
ATOM 1389 N N . ALA A 1 180 ? -8.170 -16.281 -1.455 1.00 90.81 180 ALA A N 1
ATOM 1390 C CA . ALA A 1 180 ? -8.432 -17.316 -2.448 1.00 90.81 180 ALA A CA 1
ATOM 1391 C C . ALA A 1 180 ? -9.622 -18.197 -2.044 1.00 90.81 180 ALA A C 1
ATOM 1393 O O . ALA A 1 180 ? -9.780 -18.565 -0.876 1.00 90.81 180 ALA A O 1
ATOM 1394 N N . ALA A 1 181 ? -10.429 -18.580 -3.025 1.00 90.81 181 ALA A N 1
ATOM 1395 C CA . ALA A 1 181 ? -11.374 -19.677 -2.918 1.00 90.81 181 ALA A CA 1
ATOM 1396 C C . ALA A 1 181 ? -10.699 -21.009 -3.279 1.00 90.81 181 ALA A C 1
ATOM 1398 O O . ALA A 1 181 ? -9.688 -21.065 -3.981 1.00 90.81 181 ALA A O 1
ATOM 1399 N N . VAL A 1 182 ? -11.284 -22.108 -2.807 1.00 91.06 182 VAL A N 1
ATOM 1400 C CA . VAL A 1 182 ? -10.829 -23.458 -3.154 1.00 91.06 182 VAL A CA 1
ATOM 1401 C C . VAL A 1 182 ? -10.898 -23.670 -4.666 1.00 91.06 182 VAL A C 1
ATOM 1403 O O . VAL A 1 182 ? -11.915 -23.379 -5.290 1.00 91.06 182 VAL A O 1
ATOM 1406 N N . GLY A 1 183 ? -9.819 -24.193 -5.243 1.00 90.25 183 GLY A N 1
ATOM 1407 C CA . GLY A 1 183 ? -9.654 -24.413 -6.677 1.00 90.25 183 GLY A CA 1
ATOM 1408 C C . GLY A 1 183 ? -9.034 -23.237 -7.437 1.00 90.25 183 GLY A C 1
ATOM 1409 O O . GLY A 1 183 ? -8.693 -23.403 -8.607 1.00 90.25 183 GLY A O 1
ATOM 1410 N N . GLU A 1 184 ? -8.846 -22.071 -6.812 1.00 93.00 184 GLU A N 1
ATOM 1411 C CA . GLU A 1 184 ? -8.174 -20.940 -7.462 1.00 93.00 184 GLU A CA 1
ATOM 1412 C C . GLU A 1 184 ? -6.651 -21.133 -7.518 1.00 93.00 184 GLU A C 1
ATOM 1414 O O . GLU A 1 184 ? -6.042 -21.744 -6.635 1.00 93.00 184 GLU A O 1
ATOM 1419 N N . ARG A 1 185 ? -6.027 -20.593 -8.573 1.00 93.81 185 ARG A N 1
ATOM 1420 C CA . ARG A 1 185 ? -4.567 -20.509 -8.686 1.00 93.81 185 ARG A CA 1
ATOM 1421 C C . ARG A 1 185 ? -4.067 -19.317 -7.873 1.00 93.81 185 ARG A C 1
ATOM 1423 O O . ARG A 1 185 ? -4.621 -18.224 -7.968 1.00 93.81 185 ARG A O 1
ATOM 1430 N N . ILE A 1 186 ? -3.003 -19.523 -7.110 1.00 93.75 186 ILE A N 1
ATOM 1431 C CA . ILE A 1 186 ? -2.329 -18.493 -6.320 1.00 93.75 186 ILE A CA 1
ATOM 1432 C C . ILE A 1 186 ? -0.855 -18.418 -6.703 1.00 93.75 186 ILE A C 1
ATOM 1434 O O . ILE A 1 186 ? -0.273 -19.419 -7.119 1.00 93.75 186 ILE A O 1
ATOM 1438 N N . ILE A 1 187 ? -0.256 -17.244 -6.532 1.00 93.00 187 ILE A N 1
ATOM 1439 C CA . ILE A 1 187 ? 1.188 -17.012 -6.639 1.00 93.00 187 ILE A CA 1
ATOM 1440 C C . ILE A 1 187 ? 1.712 -16.525 -5.292 1.00 93.00 187 ILE A C 1
ATOM 1442 O O . ILE A 1 187 ? 1.124 -15.625 -4.693 1.00 93.00 187 ILE A O 1
ATOM 1446 N N . VAL A 1 188 ? 2.816 -17.098 -4.816 1.00 91.00 188 VAL A N 1
ATOM 1447 C CA . VAL A 1 188 ? 3.475 -16.644 -3.585 1.00 91.00 188 VAL A CA 1
ATOM 1448 C C . VAL A 1 188 ? 4.214 -15.333 -3.850 1.00 91.00 188 VAL A C 1
ATOM 1450 O O . VAL A 1 188 ? 5.139 -15.283 -4.662 1.00 91.00 188 VAL A O 1
ATOM 1453 N N . THR A 1 189 ? 3.829 -14.278 -3.138 1.00 90.12 189 THR A N 1
ATOM 1454 C CA . THR A 1 189 ? 4.391 -12.923 -3.276 1.00 90.12 189 THR A CA 1
ATOM 1455 C C . THR A 1 189 ? 5.153 -12.462 -2.036 1.00 90.12 189 THR A C 1
ATOM 1457 O O . THR A 1 189 ? 5.940 -11.521 -2.127 1.00 90.12 189 THR A O 1
ATOM 1460 N N . ASP A 1 190 ? 5.000 -13.159 -0.906 1.00 85.19 190 ASP A N 1
ATOM 1461 C CA . ASP A 1 190 ? 5.789 -12.936 0.305 1.00 85.19 190 ASP A CA 1
ATOM 1462 C C . ASP A 1 190 ? 6.162 -14.268 0.983 1.00 85.19 190 ASP A C 1
ATOM 1464 O O . ASP A 1 190 ? 5.347 -15.173 1.156 1.00 85.19 190 ASP A O 1
ATOM 1468 N N . ILE A 1 191 ? 7.423 -14.381 1.391 1.00 76.62 191 ILE A N 1
ATOM 1469 C CA . ILE A 1 191 ? 7.982 -15.521 2.138 1.00 76.62 191 ILE A CA 1
ATOM 1470 C C . ILE A 1 191 ? 8.402 -15.130 3.566 1.00 76.62 191 ILE A C 1
ATOM 1472 O O . ILE A 1 191 ? 9.054 -15.913 4.261 1.00 76.62 191 ILE A O 1
ATOM 1476 N N . GLY A 1 192 ? 8.065 -13.913 4.002 1.00 63.19 192 GLY A N 1
ATOM 1477 C CA . GLY A 1 192 ? 8.331 -13.379 5.332 1.00 63.19 192 GLY A CA 1
ATOM 1478 C C . GLY A 1 192 ? 7.583 -14.110 6.454 1.00 63.19 192 GLY A C 1
ATOM 1479 O O . GLY A 1 192 ? 6.671 -14.904 6.226 1.00 63.19 192 GLY A O 1
ATOM 1480 N N . GLY A 1 193 ? 7.972 -13.820 7.703 1.00 54.47 193 GLY A N 1
ATOM 1481 C CA . GLY A 1 193 ? 7.645 -14.585 8.923 1.00 54.47 193 GLY A CA 1
ATOM 1482 C C . GLY A 1 193 ? 6.169 -14.711 9.339 1.00 54.47 193 GLY A C 1
ATOM 1483 O O . GLY A 1 193 ? 5.906 -15.132 10.461 1.00 54.47 193 GLY A O 1
ATOM 1484 N N . LYS A 1 194 ? 5.215 -14.346 8.475 1.00 52.25 194 LYS A N 1
ATOM 1485 C CA . LYS A 1 194 ? 3.773 -14.587 8.651 1.00 52.25 194 LYS A CA 1
ATOM 1486 C C . LYS A 1 194 ? 3.275 -15.836 7.920 1.00 52.25 194 LYS A C 1
ATOM 1488 O O . LYS A 1 194 ? 2.219 -16.351 8.272 1.00 52.25 194 LYS A O 1
ATOM 1493 N N . SER A 1 195 ? 4.021 -16.346 6.941 1.00 54.56 195 SER A N 1
ATOM 1494 C CA . SER A 1 195 ? 3.776 -17.678 6.393 1.00 54.56 195 SER A CA 1
ATOM 1495 C C . SER A 1 195 ? 4.305 -18.708 7.390 1.00 54.56 195 SER A C 1
ATOM 1497 O O . SER A 1 195 ? 5.505 -18.773 7.639 1.00 54.56 195 SER A O 1
ATOM 1499 N N . TYR A 1 196 ? 3.420 -19.519 7.976 1.00 53.22 196 TYR A N 1
ATOM 1500 C CA . TYR A 1 196 ? 3.771 -20.592 8.926 1.00 53.22 196 TYR A CA 1
ATOM 1501 C C . TYR A 1 196 ? 4.777 -21.618 8.363 1.00 53.22 196 TYR A C 1
ATOM 1503 O O . TYR A 1 196 ? 5.340 -22.424 9.103 1.00 53.22 196 TYR A O 1
ATOM 1511 N N . ALA A 1 197 ? 5.037 -21.582 7.057 1.00 49.00 197 ALA A N 1
ATOM 1512 C CA . ALA A 1 197 ? 6.178 -22.224 6.435 1.00 49.00 197 ALA A CA 1
ATOM 1513 C C . ALA A 1 197 ? 7.429 -21.355 6.617 1.00 49.00 197 ALA A C 1
ATOM 1515 O O . ALA A 1 197 ? 7.585 -20.330 5.959 1.00 49.00 197 ALA A O 1
ATOM 1516 N N . SER A 1 198 ? 8.337 -21.796 7.489 1.00 46.25 198 SER A N 1
ATOM 1517 C CA . SER A 1 198 ? 9.700 -21.273 7.605 1.00 46.25 198 SER A CA 1
ATOM 1518 C C . SER A 1 198 ? 10.274 -20.940 6.219 1.00 46.25 198 SER A C 1
ATOM 1520 O O . SER A 1 198 ? 10.462 -21.838 5.392 1.00 46.25 198 SER A O 1
ATOM 1522 N N . GLY A 1 199 ? 10.478 -19.642 5.962 1.00 47.50 199 GLY A N 1
ATOM 1523 C CA . GLY A 1 199 ? 10.771 -19.084 4.643 1.00 47.50 199 GLY A CA 1
ATOM 1524 C C . GLY A 1 199 ? 11.819 -19.883 3.866 1.00 47.50 199 GLY A C 1
ATOM 1525 O O . GLY A 1 199 ? 12.942 -20.075 4.330 1.00 47.50 199 GLY A O 1
ATOM 1526 N N . GLY A 1 200 ? 11.426 -20.364 2.683 1.00 56.38 200 GLY A N 1
ATOM 1527 C CA . GLY A 1 200 ? 12.299 -21.025 1.709 1.00 56.38 200 GLY A CA 1
ATOM 1528 C C . GLY A 1 200 ? 12.386 -22.555 1.774 1.00 56.38 200 GLY A C 1
ATOM 1529 O O . GLY A 1 200 ? 12.960 -23.143 0.858 1.00 56.38 200 GLY A O 1
ATOM 1530 N N . TYR A 1 201 ? 11.823 -23.222 2.791 1.00 64.62 201 TYR A N 1
ATOM 1531 C CA . TYR A 1 201 ? 11.902 -24.692 2.892 1.00 64.62 201 TYR A CA 1
ATOM 1532 C C . TYR A 1 201 ? 10.884 -25.438 2.024 1.00 64.62 201 TYR A C 1
ATOM 1534 O O . TYR A 1 201 ? 11.178 -26.533 1.549 1.00 64.62 201 TYR A O 1
ATOM 1542 N N . PHE A 1 202 ? 9.689 -24.876 1.833 1.00 73.88 202 PHE A N 1
ATOM 1543 C CA . PHE A 1 202 ? 8.580 -25.588 1.185 1.00 73.88 202 PHE A CA 1
ATOM 1544 C C . PHE A 1 202 ? 8.065 -24.934 -0.090 1.00 73.88 202 PHE A C 1
ATOM 1546 O O . PHE A 1 202 ? 7.534 -25.631 -0.945 1.00 73.88 202 PHE A O 1
ATOM 1553 N N . PHE A 1 203 ? 8.227 -23.624 -0.210 1.00 83.00 203 PHE A N 1
ATOM 1554 C CA . PHE A 1 203 ? 7.911 -22.853 -1.401 1.00 83.00 203 PHE A CA 1
ATOM 1555 C C . PHE A 1 203 ? 8.793 -21.602 -1.436 1.00 83.00 203 PHE A C 1
ATOM 1557 O O . PHE A 1 203 ? 9.412 -21.225 -0.431 1.00 83.00 203 PHE A O 1
ATOM 1564 N N . ARG A 1 204 ? 8.879 -20.983 -2.606 1.00 86.25 204 ARG A N 1
ATOM 1565 C CA . ARG A 1 204 ? 9.686 -19.796 -2.899 1.00 86.25 204 ARG A CA 1
ATOM 1566 C C . ARG A 1 204 ? 8.798 -18.671 -3.425 1.00 86.25 204 ARG A C 1
ATOM 1568 O O . ARG A 1 204 ? 7.656 -18.904 -3.809 1.00 86.25 204 ARG A O 1
ATOM 1575 N N . LEU A 1 205 ? 9.334 -17.449 -3.443 1.00 88.06 205 LEU A N 1
ATOM 1576 C CA . LEU A 1 205 ? 8.699 -16.343 -4.164 1.00 88.06 205 LEU A CA 1
ATOM 1577 C C . LEU A 1 205 ? 8.459 -16.760 -5.614 1.00 88.06 205 LEU A C 1
ATOM 1579 O O . LEU A 1 205 ? 9.336 -17.362 -6.230 1.00 88.06 205 LEU A O 1
ATOM 1583 N N . GLY A 1 206 ? 7.275 -16.449 -6.124 1.00 88.69 206 GLY A N 1
ATOM 1584 C CA . GLY A 1 206 ? 6.846 -16.848 -7.455 1.00 88.69 206 GLY A CA 1
ATOM 1585 C C . GLY A 1 206 ? 6.306 -18.272 -7.560 1.00 88.69 206 GLY A C 1
ATOM 1586 O O . GLY A 1 206 ? 5.775 -18.616 -8.607 1.00 88.69 206 GLY A O 1
ATOM 1587 N N . ASP A 1 207 ? 6.370 -19.117 -6.527 1.00 90.94 207 ASP A N 1
ATOM 1588 C CA . ASP A 1 207 ? 5.765 -20.445 -6.647 1.00 90.94 207 ASP A CA 1
ATOM 1589 C C . ASP A 1 207 ? 4.248 -20.327 -6.852 1.00 90.94 207 ASP A C 1
ATOM 1591 O O . ASP A 1 207 ? 3.554 -19.580 -6.155 1.00 90.94 207 ASP A O 1
ATOM 1595 N N . VAL A 1 208 ? 3.743 -21.088 -7.821 1.00 92.19 208 VAL A N 1
ATOM 1596 C CA . VAL A 1 208 ? 2.328 -21.126 -8.189 1.00 92.19 208 VAL A CA 1
ATOM 1597 C C . VAL A 1 208 ? 1.727 -22.433 -7.700 1.00 92.19 208 VAL A C 1
ATOM 1599 O O . VAL A 1 208 ? 2.293 -23.504 -7.916 1.00 92.19 208 VAL A O 1
ATOM 1602 N N . ALA A 1 209 ? 0.561 -22.356 -7.068 1.00 92.25 209 ALA A N 1
ATOM 1603 C CA . ALA A 1 209 ? -0.164 -23.529 -6.598 1.00 92.25 209 ALA A CA 1
ATOM 1604 C C . ALA A 1 209 ? -1.677 -23.347 -6.720 1.00 92.25 209 ALA A C 1
ATOM 1606 O O . ALA A 1 209 ? -2.178 -22.243 -6.929 1.00 92.25 209 ALA A O 1
ATOM 1607 N N . VAL A 1 210 ? -2.409 -24.451 -6.589 1.00 92.69 210 VAL A N 1
ATOM 1608 C CA . VAL A 1 210 ? -3.874 -24.453 -6.537 1.00 92.69 210 VAL A CA 1
ATOM 1609 C C . VAL A 1 210 ? -4.317 -24.565 -5.083 1.00 92.69 210 VAL A C 1
ATOM 1611 O O . VAL A 1 210 ? -3.857 -25.450 -4.357 1.00 92.69 210 VAL A O 1
ATOM 1614 N N . ALA A 1 211 ? -5.218 -23.677 -4.671 1.00 92.00 211 ALA A N 1
ATOM 1615 C CA . ALA A 1 211 ? -5.846 -23.697 -3.359 1.00 92.00 211 ALA A CA 1
ATOM 1616 C C . ALA A 1 211 ? -6.683 -24.975 -3.171 1.00 92.00 211 ALA A C 1
ATOM 1618 O O . ALA A 1 211 ? -7.572 -25.262 -3.971 1.00 92.00 211 ALA A O 1
ATOM 1619 N N . LEU A 1 212 ? -6.426 -25.736 -2.107 1.00 90.81 212 LEU A N 1
ATOM 1620 C CA . LEU A 1 212 ? -7.114 -26.998 -1.807 1.00 90.81 212 LEU A CA 1
ATOM 1621 C C . LEU A 1 212 ? -8.239 -26.822 -0.785 1.00 90.81 212 LEU A C 1
ATOM 1623 O O . LEU A 1 212 ? -9.331 -27.349 -0.965 1.00 90.81 212 LEU A O 1
ATOM 1627 N N . TYR A 1 213 ? -7.978 -26.095 0.299 1.00 87.94 213 TYR A N 1
ATOM 1628 C CA . TYR A 1 213 ? -8.959 -25.729 1.324 1.00 87.94 213 TYR A CA 1
ATOM 1629 C C . TYR A 1 213 ? -8.437 -24.538 2.133 1.00 87.94 213 TYR A C 1
ATOM 1631 O O . TYR A 1 213 ? -7.230 -24.307 2.194 1.00 87.94 213 TYR A O 1
ATOM 1639 N N . GLY A 1 214 ? -9.344 -23.750 2.713 1.00 79.12 214 GLY A N 1
ATOM 1640 C CA . GLY A 1 214 ? -9.007 -22.489 3.377 1.00 79.12 214 GLY A CA 1
ATOM 1641 C C . GLY A 1 214 ? -9.432 -22.426 4.834 1.00 79.12 214 GLY A C 1
ATOM 1642 O O . GLY A 1 214 ? -10.505 -22.909 5.191 1.00 79.12 214 GLY A O 1
ATOM 1643 N N . GLY A 1 215 ? -8.584 -21.802 5.647 1.00 71.56 215 GLY A N 1
ATOM 1644 C CA . GLY A 1 215 ? -8.894 -21.333 6.991 1.00 71.56 215 GLY A CA 1
ATOM 1645 C C . GLY A 1 215 ? -9.305 -19.861 6.978 1.00 71.56 215 GLY A C 1
ATOM 1646 O O . GLY A 1 215 ? -9.503 -19.246 5.924 1.00 71.56 215 GLY A O 1
ATOM 1647 N N . ASP A 1 216 ? -9.454 -19.260 8.156 1.00 75.94 216 ASP A N 1
ATOM 1648 C CA . ASP A 1 216 ? -9.823 -17.844 8.263 1.00 75.94 216 ASP A CA 1
ATOM 1649 C C . ASP A 1 216 ? -8.712 -16.929 7.727 1.00 75.94 216 ASP A C 1
ATOM 1651 O O . ASP A 1 216 ? -9.002 -16.013 6.951 1.00 75.94 216 ASP A O 1
ATOM 1655 N N . ASN A 1 217 ? -7.451 -17.250 8.039 1.00 81.88 217 ASN A N 1
ATOM 1656 C CA . ASN A 1 217 ? -6.278 -16.402 7.790 1.00 81.88 217 ASN A CA 1
ATOM 1657 C C . ASN A 1 217 ? -5.263 -16.990 6.799 1.00 81.88 217 ASN A C 1
ATOM 1659 O O . ASN A 1 217 ? -4.287 -16.323 6.453 1.00 81.88 217 ASN A O 1
ATOM 1663 N N . ASP A 1 218 ? -5.482 -18.215 6.341 1.00 85.44 218 ASP A N 1
ATOM 1664 C CA . ASP A 1 218 ? -4.547 -18.985 5.537 1.00 85.44 218 ASP A CA 1
ATOM 1665 C C . ASP A 1 218 ? -5.261 -19.896 4.533 1.00 85.44 218 ASP A C 1
ATOM 1667 O O . ASP A 1 218 ? -6.443 -20.226 4.657 1.00 85.44 218 ASP A O 1
ATOM 1671 N N . ILE A 1 219 ? -4.517 -20.296 3.507 1.00 88.81 219 ILE A N 1
ATOM 1672 C CA . ILE A 1 219 ? -4.939 -21.260 2.499 1.00 88.81 219 ILE A CA 1
ATOM 1673 C C . ILE A 1 219 ? -3.955 -22.425 2.481 1.00 88.81 219 ILE A C 1
ATOM 1675 O O . ILE A 1 219 ? -2.739 -22.228 2.521 1.00 88.81 219 ILE A O 1
ATOM 1679 N N . CYS A 1 220 ? -4.471 -23.646 2.412 1.00 88.88 220 CYS A N 1
ATOM 1680 C CA . CYS A 1 220 ? -3.665 -24.816 2.118 1.00 88.88 220 CYS A CA 1
ATOM 1681 C C . CYS A 1 220 ? -3.606 -25.014 0.601 1.00 88.88 220 CYS A C 1
ATOM 1683 O O . CYS A 1 220 ? -4.644 -25.054 -0.062 1.00 88.88 220 CYS A O 1
ATOM 1685 N N . ALA A 1 221 ? -2.406 -25.142 0.048 1.00 89.75 221 ALA A N 1
ATOM 1686 C CA . ALA A 1 221 ? -2.183 -25.417 -1.365 1.00 89.75 221 ALA A CA 1
ATOM 1687 C C . ALA A 1 221 ? -1.058 -26.446 -1.543 1.00 89.75 221 ALA A C 1
ATOM 1689 O O . ALA A 1 221 ? -0.229 -26.648 -0.651 1.00 89.75 221 ALA A O 1
ATOM 1690 N N . ASN A 1 222 ? -1.048 -27.137 -2.684 1.00 87.12 222 ASN A N 1
ATOM 1691 C CA . ASN A 1 222 ? -0.015 -28.128 -2.985 1.00 87.12 222 ASN A CA 1
ATOM 1692 C C . ASN A 1 222 ? 1.201 -27.455 -3.627 1.00 87.12 222 ASN A C 1
ATOM 1694 O O . ASN A 1 222 ? 1.123 -27.004 -4.769 1.00 87.12 222 ASN A O 1
ATOM 1698 N N . PHE A 1 223 ? 2.322 -27.437 -2.911 1.00 85.44 223 PHE A N 1
ATOM 1699 C CA . PHE A 1 223 ? 3.608 -26.964 -3.414 1.00 85.44 223 PHE A CA 1
ATOM 1700 C C . PHE A 1 223 ? 4.583 -28.136 -3.499 1.00 85.44 223 PHE A C 1
ATOM 1702 O O . PHE A 1 223 ? 4.792 -28.847 -2.516 1.00 85.44 223 PHE A O 1
ATOM 1709 N N . HIS A 1 224 ? 5.189 -28.342 -4.672 1.00 81.75 224 HIS A N 1
ATOM 1710 C CA . HIS A 1 224 ? 6.221 -29.367 -4.912 1.00 81.75 224 HIS A CA 1
ATOM 1711 C C . HIS A 1 224 ? 5.847 -30.782 -4.421 1.00 81.75 224 HIS A C 1
ATOM 1713 O O . HIS A 1 224 ? 6.705 -31.542 -3.973 1.00 81.75 224 HIS A O 1
ATOM 1719 N N . GLY A 1 225 ? 4.561 -31.146 -4.494 1.00 74.19 225 GLY A N 1
ATOM 1720 C CA . GLY A 1 225 ? 4.058 -32.461 -4.082 1.00 74.19 225 GLY A CA 1
ATOM 1721 C C . GLY A 1 225 ? 3.717 -32.591 -2.593 1.00 74.19 225 GLY A C 1
ATOM 1722 O O . GLY A 1 225 ? 3.468 -33.705 -2.134 1.00 74.19 225 GLY A O 1
ATOM 1723 N N . GLY A 1 226 ? 3.694 -31.488 -1.838 1.00 81.00 226 GLY A N 1
ATOM 1724 C CA . GLY A 1 226 ? 3.271 -31.451 -0.442 1.00 81.00 226 GLY A CA 1
ATOM 1725 C C . GLY A 1 226 ? 2.247 -30.353 -0.158 1.00 81.00 226 GLY A C 1
ATOM 1726 O O . GLY A 1 226 ? 2.365 -29.223 -0.626 1.00 81.00 226 GLY A O 1
ATOM 1727 N N . GLU A 1 227 ? 1.258 -30.670 0.672 1.00 87.94 227 GLU A N 1
ATOM 1728 C CA . GLU A 1 227 ? 0.279 -29.698 1.165 1.00 87.94 227 GLU A CA 1
ATOM 1729 C C . GLU A 1 227 ? 0.928 -28.745 2.172 1.00 87.94 227 GLU A C 1
ATOM 1731 O O . GLU A 1 227 ? 1.583 -29.174 3.134 1.00 87.94 227 GLU A O 1
ATOM 1736 N N . ARG A 1 228 ? 0.787 -27.439 1.938 1.00 87.50 228 ARG A N 1
ATOM 1737 C CA . ARG A 1 228 ? 1.388 -26.389 2.765 1.00 87.50 228 ARG A CA 1
ATOM 1738 C C . ARG A 1 228 ? 0.429 -25.230 2.951 1.00 87.50 228 ARG A C 1
ATOM 1740 O O . ARG A 1 228 ? -0.311 -24.870 2.043 1.00 87.50 228 ARG A O 1
ATOM 1747 N N . TRP A 1 229 ? 0.485 -24.647 4.140 1.00 86.19 229 TRP A N 1
ATOM 1748 C CA . TRP A 1 229 ? -0.299 -23.478 4.504 1.00 86.19 229 TRP A CA 1
ATOM 1749 C C . TRP A 1 229 ? 0.449 -22.198 4.141 1.00 86.19 229 TRP A C 1
ATOM 1751 O O . TRP A 1 229 ? 1.629 -22.045 4.468 1.00 86.19 229 TRP A O 1
ATOM 1761 N N . VAL A 1 230 ? -0.254 -21.285 3.481 1.00 84.31 230 VAL A N 1
ATOM 1762 C CA . VAL A 1 230 ? 0.223 -19.956 3.096 1.00 84.31 230 VAL A CA 1
ATOM 1763 C C . VAL A 1 230 ? -0.737 -18.932 3.677 1.00 84.31 230 VAL A C 1
ATOM 1765 O O . VAL A 1 230 ? -1.951 -19.057 3.525 1.00 84.31 230 VAL A O 1
ATOM 1768 N N . ALA A 1 231 ? -0.210 -17.921 4.363 1.00 85.44 231 ALA A N 1
ATOM 1769 C CA . ALA A 1 231 ? -1.042 -16.866 4.926 1.00 85.44 231 ALA A CA 1
ATOM 1770 C C . ALA A 1 231 ? -1.710 -16.044 3.812 1.00 85.44 231 ALA A C 1
ATOM 1772 O O . ALA A 1 231 ? -1.104 -15.811 2.768 1.00 85.44 231 ALA A O 1
ATOM 1773 N N . ASN A 1 232 ? -2.922 -15.537 4.054 1.00 84.69 232 ASN A N 1
ATOM 1774 C CA . ASN A 1 232 ? -3.675 -14.731 3.080 1.00 84.69 232 ASN A CA 1
ATOM 1775 C C . ASN A 1 232 ? -2.934 -13.471 2.613 1.00 84.69 232 ASN A C 1
ATOM 1777 O O . ASN A 1 232 ? -3.210 -12.976 1.532 1.00 84.69 232 ASN A O 1
ATOM 1781 N N . CYS A 1 233 ? -1.989 -12.966 3.406 1.00 84.62 233 CYS A N 1
ATOM 1782 C CA . CYS A 1 233 ? -1.162 -11.812 3.056 1.00 84.62 233 CYS A CA 1
ATOM 1783 C C . CYS A 1 233 ? 0.107 -12.159 2.261 1.00 84.62 233 CYS A C 1
ATOM 1785 O O . CYS A 1 233 ? 0.881 -11.259 1.955 1.00 84.62 233 CYS A O 1
ATOM 1787 N N . ALA A 1 234 ? 0.375 -13.443 2.018 1.00 86.62 234 ALA A N 1
ATOM 1788 C CA . ALA A 1 234 ? 1.613 -13.928 1.407 1.00 86.62 234 ALA A CA 1
ATOM 1789 C C . ALA A 1 234 ? 1.436 -14.478 -0.015 1.00 86.62 234 ALA A C 1
ATOM 1791 O O . ALA A 1 234 ? 2.393 -14.964 -0.624 1.00 86.62 234 ALA A O 1
ATOM 1792 N N . TYR A 1 235 ? 0.222 -14.396 -0.552 1.00 90.38 235 TYR A N 1
ATOM 1793 C CA . TYR A 1 235 ? -0.072 -14.762 -1.924 1.00 90.38 235 TYR A CA 1
ATOM 1794 C C . TYR A 1 235 ? -1.006 -13.746 -2.571 1.00 90.38 235 TYR A C 1
ATOM 1796 O O . TYR A 1 235 ? -1.753 -13.041 -1.897 1.00 90.38 235 TYR A O 1
ATOM 1804 N N . ASN A 1 236 ? -1.018 -13.750 -3.898 1.00 93.94 236 ASN A N 1
ATOM 1805 C CA . ASN A 1 236 ? -2.059 -13.111 -4.689 1.00 93.94 236 ASN A CA 1
ATOM 1806 C C . ASN A 1 236 ? -2.824 -14.180 -5.470 1.00 93.94 236 ASN A C 1
ATOM 1808 O O . ASN A 1 236 ? -2.258 -15.201 -5.871 1.00 93.94 236 ASN A O 1
ATOM 1812 N N . VAL A 1 237 ? -4.115 -13.948 -5.696 1.00 94.75 237 VAL A N 1
ATOM 1813 C CA . VAL A 1 237 ? -4.931 -14.809 -6.558 1.00 94.75 237 VAL A CA 1
ATOM 1814 C C . VAL A 1 237 ? -4.625 -14.480 -8.014 1.00 94.75 237 VAL A C 1
ATOM 1816 O O . VAL A 1 237 ? -4.531 -13.309 -8.382 1.00 94.75 237 VAL A O 1
ATOM 1819 N N . LEU A 1 238 ? -4.459 -15.514 -8.835 1.00 94.88 238 LEU A N 1
ATOM 1820 C CA . LEU A 1 238 ? -4.221 -15.397 -10.267 1.00 94.88 238 LEU A CA 1
ATOM 1821 C C . LEU A 1 238 ? -5.544 -15.499 -11.021 1.00 94.88 238 LEU A C 1
ATOM 1823 O O . LEU A 1 238 ? -6.079 -16.588 -11.237 1.00 94.88 238 LEU A O 1
ATOM 1827 N N . GLU A 1 239 ? -6.054 -14.356 -11.462 1.00 93.75 239 GLU A N 1
ATOM 1828 C CA . GLU A 1 239 ? -7.246 -14.298 -12.300 1.00 93.75 239 GLU A CA 1
ATOM 1829 C C . GLU A 1 239 ? -6.844 -14.400 -13.778 1.00 93.75 239 GLU A C 1
ATOM 1831 O O . GLU A 1 239 ? -6.049 -13.581 -14.250 1.00 93.75 239 GLU A O 1
ATOM 18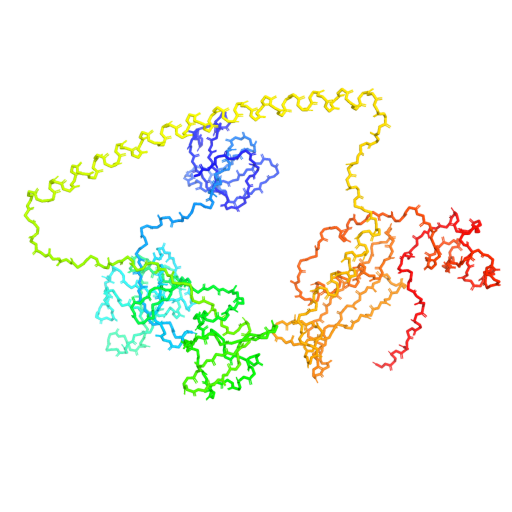36 N N . PRO A 1 240 ? -7.338 -15.400 -14.532 1.00 90.25 240 PRO A N 1
ATOM 1837 C CA . PRO A 1 240 ? -6.970 -15.571 -15.930 1.00 90.25 240 PRO A CA 1
ATOM 1838 C C . PRO A 1 240 ? -7.485 -14.393 -16.755 1.00 90.25 240 PRO A C 1
ATOM 1840 O O . PRO A 1 240 ? -8.673 -14.070 -16.747 1.00 90.25 240 PRO A O 1
ATOM 1843 N N . LEU A 1 241 ? -6.587 -13.772 -17.512 1.00 84.06 241 LEU A N 1
ATOM 1844 C CA . LEU A 1 241 ? -6.953 -12.818 -18.546 1.00 84.06 241 LEU A CA 1
ATOM 1845 C C . LEU A 1 241 ? -7.073 -13.591 -19.853 1.00 84.06 241 LEU A C 1
ATOM 1847 O O . LEU A 1 241 ? -6.177 -14.359 -20.197 1.00 84.06 241 LEU A O 1
ATOM 1851 N N . ALA A 1 242 ? -8.177 -13.399 -20.580 1.00 70.38 242 ALA A N 1
ATOM 1852 C CA . ALA A 1 242 ? -8.377 -14.058 -21.864 1.00 70.38 242 ALA A CA 1
ATOM 1853 C C . ALA A 1 242 ? -7.143 -13.835 -22.751 1.00 70.38 242 ALA A C 1
ATOM 1855 O O . ALA A 1 242 ? -6.790 -12.698 -23.082 1.00 70.38 242 ALA A O 1
ATOM 1856 N N . THR A 1 243 ? -6.470 -14.930 -23.103 1.00 48.81 243 THR A N 1
ATOM 1857 C CA . THR A 1 243 ? -5.348 -14.919 -24.032 1.00 48.81 243 THR A CA 1
ATOM 1858 C C . THR A 1 243 ? -5.890 -14.425 -25.364 1.00 48.81 243 THR A C 1
ATOM 1860 O O . THR A 1 243 ? -6.561 -15.166 -26.082 1.00 48.81 243 THR A O 1
ATOM 1863 N N . VAL A 1 244 ? -5.639 -13.159 -25.705 1.00 45.84 244 VAL A N 1
ATOM 1864 C CA . VAL A 1 244 ? -5.771 -12.721 -27.094 1.00 45.84 244 VAL A CA 1
ATOM 1865 C C . VAL A 1 244 ? -4.740 -13.549 -27.836 1.00 45.84 244 VAL A C 1
ATOM 1867 O O . VAL A 1 244 ? -3.540 -13.335 -27.663 1.00 45.84 244 VAL A O 1
ATOM 1870 N N . ALA A 1 245 ? -5.216 -14.568 -28.555 1.00 34.12 245 ALA A N 1
ATOM 1871 C CA . ALA A 1 245 ? -4.383 -15.408 -29.391 1.00 34.12 245 ALA A CA 1
ATOM 1872 C C . ALA A 1 245 ? -3.459 -14.481 -30.178 1.00 34.12 245 ALA A C 1
ATOM 1874 O O . ALA A 1 245 ? -3.920 -13.571 -30.873 1.00 34.12 245 ALA A O 1
ATOM 1875 N N . THR A 1 246 ? -2.155 -14.662 -29.995 1.00 30.03 246 THR A N 1
ATOM 1876 C CA . THR A 1 246 ? -1.157 -13.975 -30.800 1.00 30.03 246 THR A CA 1
ATOM 1877 C C . THR A 1 246 ? -1.560 -14.163 -32.263 1.00 30.03 246 THR A C 1
ATOM 1879 O O . THR A 1 246 ? -1.817 -15.302 -32.670 1.00 30.03 246 THR A O 1
ATOM 1882 N N . PRO A 1 247 ? -1.690 -13.092 -33.069 1.00 37.28 247 PRO A N 1
ATOM 1883 C CA . PRO A 1 247 ? -1.940 -13.276 -34.482 1.00 37.28 247 PRO A CA 1
ATOM 1884 C C . PRO A 1 247 ? -0.715 -13.997 -35.028 1.00 37.28 247 PRO A C 1
ATOM 1886 O O . PRO A 1 247 ? 0.369 -13.430 -35.160 1.00 37.28 247 PRO A O 1
ATOM 1889 N N . THR A 1 248 ? -0.878 -15.290 -35.289 1.00 33.97 248 THR A N 1
ATOM 1890 C CA . THR A 1 248 ? 0.076 -16.039 -36.087 1.00 33.97 248 THR A CA 1
ATOM 1891 C C . THR A 1 248 ? 0.059 -15.335 -37.433 1.00 33.97 248 THR A C 1
ATOM 1893 O O . THR A 1 248 ? -0.958 -15.352 -38.124 1.00 33.97 248 THR A O 1
ATOM 1896 N N . VAL A 1 249 ? 1.141 -14.632 -37.773 1.00 40.12 249 VAL A N 1
ATOM 1897 C CA . VAL A 1 249 ? 1.308 -14.031 -39.096 1.00 40.12 249 VAL A CA 1
ATOM 1898 C C . VAL A 1 249 ? 1.449 -15.189 -40.076 1.00 40.12 249 VAL A C 1
ATOM 1900 O O . VAL A 1 249 ? 2.544 -15.659 -40.366 1.00 40.12 249 VAL A O 1
ATOM 1903 N N . THR A 1 250 ? 0.317 -15.707 -40.542 1.00 37.81 250 THR A N 1
ATOM 1904 C CA . THR A 1 250 ? 0.268 -16.584 -41.703 1.00 37.81 250 THR A CA 1
ATOM 1905 C C . THR A 1 250 ? 0.292 -15.662 -42.910 1.00 37.81 250 THR A C 1
ATOM 1907 O O . THR A 1 250 ? -0.703 -15.040 -43.282 1.00 37.81 250 THR A O 1
ATOM 1910 N N . THR A 1 251 ? 1.481 -15.488 -43.472 1.00 44.62 251 THR A N 1
ATOM 1911 C CA . THR A 1 251 ? 1.673 -14.841 -44.763 1.00 44.62 251 THR A CA 1
ATOM 1912 C C . THR A 1 251 ? 0.854 -15.589 -45.818 1.00 44.62 251 THR A C 1
ATOM 1914 O O . THR A 1 251 ? 1.125 -16.751 -46.106 1.00 44.62 251 THR A O 1
ATOM 1917 N N . GLY A 1 252 ? -0.149 -14.922 -46.399 1.00 51.50 252 GLY A N 1
ATOM 1918 C CA . GLY A 1 252 ? -0.813 -15.405 -47.617 1.00 51.50 252 GLY A CA 1
ATOM 1919 C C . GLY A 1 252 ? -2.339 -15.497 -47.603 1.00 51.50 252 GLY A C 1
ATOM 1920 O O . GLY A 1 252 ? -2.870 -16.441 -48.177 1.00 51.50 252 GLY A O 1
ATOM 1921 N N . ILE A 1 253 ? -3.064 -14.534 -47.023 1.00 54.47 253 ILE A N 1
ATOM 1922 C CA . ILE A 1 253 ? -4.502 -14.401 -47.317 1.00 54.47 253 ILE A CA 1
ATOM 1923 C C . ILE A 1 253 ? -4.647 -13.620 -48.639 1.00 54.47 253 ILE A C 1
ATOM 1925 O O . ILE A 1 253 ? -4.148 -12.493 -48.723 1.00 54.47 253 ILE A O 1
ATOM 1929 N N . PRO A 1 254 ? -5.285 -14.175 -49.688 1.00 63.81 254 PRO A N 1
ATOM 1930 C CA . PRO A 1 254 ? -5.502 -13.462 -50.943 1.00 63.81 254 PRO A CA 1
ATOM 1931 C C . PRO A 1 254 ? -6.393 -12.229 -50.718 1.00 63.81 254 PRO A C 1
ATOM 1933 O O . PRO A 1 254 ? -7.347 -12.266 -49.941 1.00 63.81 254 PRO A O 1
ATOM 1936 N N . LEU A 1 255 ? -6.094 -11.130 -51.422 1.00 57.69 255 LEU A N 1
ATOM 1937 C CA . LEU A 1 255 ? -6.734 -9.807 -51.279 1.00 57.69 255 LEU A CA 1
ATOM 1938 C C . LEU A 1 255 ? -8.279 -9.854 -51.337 1.00 57.69 255 LEU A C 1
ATOM 1940 O O . LEU A 1 255 ? -8.964 -9.025 -50.741 1.00 57.69 255 LEU A O 1
ATOM 1944 N N . THR A 1 256 ? -8.825 -10.862 -52.016 1.00 62.75 256 THR A N 1
ATOM 1945 C CA . THR A 1 256 ? -10.260 -11.138 -52.144 1.00 62.75 256 THR A CA 1
ATOM 1946 C C . THR A 1 256 ? -10.927 -11.555 -50.832 1.00 62.75 256 THR A C 1
ATOM 1948 O O . THR A 1 256 ? -12.069 -11.184 -50.582 1.00 62.75 256 THR A O 1
ATOM 1951 N N . GLU A 1 257 ? -10.230 -12.288 -49.964 1.00 63.22 257 GLU A N 1
ATOM 1952 C CA . GLU A 1 257 ? -10.781 -12.745 -48.682 1.00 63.22 257 GLU A CA 1
ATOM 1953 C C . GLU A 1 257 ? -10.680 -11.653 -47.602 1.00 63.22 257 GLU A C 1
ATOM 1955 O O . GLU A 1 257 ? -11.557 -11.534 -46.745 1.00 63.22 257 GLU A O 1
ATOM 1960 N N . LEU A 1 258 ? -9.664 -10.784 -47.693 1.00 65.06 258 LEU A N 1
ATOM 1961 C CA . LEU A 1 258 ? -9.554 -9.588 -46.854 1.00 65.06 258 LEU A CA 1
ATOM 1962 C C . LEU A 1 258 ? -10.666 -8.578 -47.175 1.00 65.06 258 LEU A C 1
ATOM 1964 O O . LEU A 1 258 ? -11.295 -8.057 -46.260 1.00 65.06 258 LEU A O 1
ATOM 1968 N N . SER A 1 259 ? -10.963 -8.367 -48.462 1.00 70.75 259 SER A N 1
ATOM 1969 C CA . SER A 1 259 ? -12.098 -7.548 -48.909 1.00 70.75 259 SER A CA 1
ATOM 1970 C C . SER A 1 259 ? -13.431 -8.071 -48.364 1.00 70.75 259 SER A C 1
ATOM 1972 O O . SER A 1 259 ? -14.214 -7.289 -47.829 1.00 70.75 259 SER A O 1
ATOM 1974 N N . ALA A 1 260 ? -13.668 -9.385 -48.423 1.00 73.19 260 ALA A N 1
ATOM 1975 C CA . ALA A 1 260 ? -14.900 -9.978 -47.908 1.00 73.19 260 ALA A CA 1
ATOM 1976 C C . ALA A 1 260 ? -15.044 -9.807 -46.384 1.00 73.19 260 ALA A C 1
ATOM 1978 O O . ALA A 1 260 ? -16.135 -9.512 -45.892 1.00 73.19 260 ALA A O 1
ATOM 1979 N N . LYS A 1 261 ? -13.943 -9.941 -45.629 1.00 76.50 261 LYS A N 1
ATOM 1980 C CA . LYS A 1 261 ? -13.941 -9.728 -44.173 1.00 76.50 261 LYS A CA 1
ATOM 1981 C C . LYS A 1 261 ? -14.127 -8.262 -43.793 1.00 76.50 261 LYS A C 1
ATOM 1983 O O . LYS A 1 261 ? -14.842 -8.001 -42.832 1.00 76.50 261 LYS A O 1
ATOM 1988 N N . VAL A 1 262 ? -13.546 -7.322 -44.542 1.00 77.69 262 VAL A N 1
ATOM 1989 C CA . VAL A 1 262 ? -13.743 -5.881 -44.312 1.00 77.69 262 VAL A CA 1
ATOM 1990 C C . VAL A 1 262 ? -15.204 -5.498 -44.539 1.00 77.69 262 VAL A C 1
ATOM 1992 O O . VAL A 1 262 ? -15.796 -4.894 -43.654 1.00 77.69 262 VAL A O 1
ATOM 1995 N N . SER A 1 263 ? -15.835 -5.951 -45.627 1.00 76.44 263 SER A N 1
ATOM 1996 C CA . SER A 1 263 ? -17.261 -5.675 -45.864 1.00 76.44 263 SER A CA 1
ATOM 1997 C C . SER A 1 263 ? -18.183 -6.324 -44.822 1.00 76.44 263 SER A C 1
ATOM 1999 O O . SER A 1 263 ? -19.188 -5.734 -44.417 1.00 76.44 263 SER A O 1
ATOM 2001 N N . ALA A 1 264 ? -17.841 -7.519 -44.327 1.00 79.00 264 ALA A N 1
ATOM 2002 C CA . ALA A 1 264 ? -18.574 -8.139 -43.223 1.00 79.00 264 ALA A CA 1
ATOM 2003 C C . ALA A 1 264 ? -18.426 -7.340 -41.914 1.00 79.00 264 ALA A C 1
ATOM 2005 O O . ALA A 1 264 ? -19.413 -7.147 -41.201 1.00 79.00 264 ALA A O 1
ATOM 2006 N N . LEU A 1 265 ? -17.222 -6.833 -41.624 1.00 82.50 265 LEU A N 1
ATOM 2007 C CA . LEU A 1 265 ? -16.965 -5.983 -40.461 1.00 82.50 265 LEU A CA 1
ATOM 2008 C C . LEU A 1 265 ? -17.708 -4.647 -40.563 1.00 82.50 265 LEU A C 1
ATOM 2010 O O . LEU A 1 265 ? -18.316 -4.219 -39.590 1.00 82.50 265 LEU A O 1
ATOM 2014 N N . GLU A 1 266 ? -17.713 -4.017 -41.737 1.00 81.75 266 GLU A N 1
ATOM 2015 C CA . GLU A 1 266 ? -18.453 -2.776 -41.994 1.00 81.75 266 GLU A CA 1
ATOM 2016 C C . GLU A 1 266 ? -19.953 -2.960 -41.733 1.00 81.75 266 GLU A C 1
ATOM 2018 O O . GLU A 1 266 ? -20.579 -2.124 -41.080 1.00 81.75 266 GLU A O 1
ATOM 2023 N N . THR A 1 267 ? -20.512 -4.100 -42.149 1.00 83.19 267 THR A N 1
ATOM 2024 C CA . THR A 1 267 ? -21.921 -4.438 -41.900 1.00 83.19 267 THR A CA 1
ATOM 2025 C C . THR A 1 267 ? -22.201 -4.647 -40.404 1.00 83.19 267 THR A C 1
ATOM 2027 O O . THR A 1 267 ? -23.235 -4.219 -39.892 1.00 83.19 267 THR A O 1
ATOM 2030 N N . GLN A 1 268 ? -21.276 -5.273 -39.668 1.00 87.38 268 GLN A N 1
ATOM 2031 C CA . GLN A 1 268 ? -21.407 -5.442 -38.216 1.00 87.38 268 GLN A CA 1
ATOM 2032 C C . GLN A 1 268 ? -21.288 -4.115 -37.461 1.00 87.38 268 GLN A C 1
ATOM 2034 O O . GLN A 1 268 ? -22.066 -3.866 -36.538 1.00 87.38 268 GLN A O 1
ATOM 2039 N N . VAL A 1 269 ? -20.354 -3.249 -37.861 1.00 86.25 269 VAL A N 1
ATOM 2040 C CA . VAL A 1 269 ? -20.176 -1.922 -37.263 1.00 86.25 269 VAL A CA 1
ATOM 2041 C C . VAL A 1 269 ? -21.420 -1.065 -37.497 1.00 86.25 269 VAL A C 1
ATOM 2043 O O . VAL A 1 269 ? -21.891 -0.447 -36.545 1.00 86.25 269 VAL A O 1
ATOM 2046 N N . SER A 1 270 ? -22.019 -1.096 -38.695 1.00 85.69 270 SER A N 1
ATOM 2047 C CA . SER A 1 270 ? -23.267 -0.363 -38.959 1.00 85.69 270 SER A CA 1
ATOM 2048 C C . SER A 1 270 ? -24.432 -0.876 -38.095 1.00 85.69 270 SER A C 1
ATOM 2050 O O . SER A 1 270 ? -25.195 -0.088 -37.533 1.00 85.69 270 SER A O 1
ATOM 2052 N N . GLY A 1 271 ? -24.545 -2.197 -37.915 1.00 87.62 271 GLY A N 1
ATOM 2053 C CA . GLY A 1 271 ? -25.564 -2.790 -37.046 1.00 87.62 271 GLY A CA 1
ATOM 2054 C C . GLY A 1 271 ? -25.396 -2.399 -35.573 1.00 87.62 271 GLY A C 1
ATOM 2055 O O . GLY A 1 271 ? -26.378 -2.106 -34.888 1.00 87.62 271 GLY A O 1
ATOM 2056 N N . LEU A 1 272 ? -24.153 -2.339 -35.088 1.00 85.44 272 LEU A N 1
ATOM 2057 C CA . LEU A 1 272 ? -23.841 -1.886 -33.730 1.00 85.44 272 LEU A CA 1
ATOM 2058 C C . LEU A 1 272 ? -24.138 -0.395 -33.541 1.00 85.44 272 LEU A C 1
ATOM 2060 O O . LEU A 1 272 ? -24.676 -0.016 -32.499 1.00 85.44 272 LEU A O 1
ATOM 2064 N N . THR A 1 273 ? -23.858 0.450 -34.538 1.00 84.62 273 THR A N 1
ATOM 2065 C CA . THR A 1 273 ? -24.204 1.878 -34.466 1.00 84.62 273 THR A CA 1
ATOM 2066 C C . THR A 1 273 ? -25.714 2.100 -34.410 1.00 84.62 273 THR A C 1
ATOM 2068 O O . THR A 1 273 ? -26.177 2.919 -33.616 1.00 84.62 273 THR A O 1
ATOM 2071 N N . ASP A 1 274 ? -26.497 1.316 -35.155 1.00 86.44 274 ASP A N 1
ATOM 2072 C CA . ASP A 1 274 ? -27.962 1.390 -35.115 1.00 86.44 274 ASP A CA 1
ATOM 2073 C C . ASP A 1 274 ? -28.530 0.897 -33.776 1.00 86.44 274 ASP A C 1
ATOM 2075 O O . ASP A 1 274 ? -29.491 1.465 -33.245 1.00 86.44 274 ASP A O 1
ATOM 2079 N N . ALA A 1 275 ? -27.929 -0.144 -33.191 1.00 84.81 275 ALA A N 1
ATOM 2080 C CA . ALA A 1 275 ? -28.300 -0.629 -31.865 1.00 84.81 275 ALA A CA 1
ATOM 2081 C C . ALA A 1 275 ? -28.004 0.416 -30.773 1.00 84.81 275 ALA A C 1
ATOM 2083 O O . ALA A 1 275 ? -28.859 0.670 -29.922 1.00 84.81 275 ALA A O 1
ATOM 2084 N N . LEU A 1 276 ? -26.846 1.086 -30.836 1.00 82.88 276 LEU A N 1
ATOM 2085 C CA . LEU A 1 276 ? -26.499 2.191 -29.935 1.00 82.88 276 LEU A CA 1
ATOM 2086 C C . LEU A 1 276 ? -27.446 3.390 -30.100 1.00 82.88 276 LEU A C 1
ATOM 2088 O O . LEU A 1 276 ? -27.867 3.983 -29.104 1.00 82.88 276 LEU A O 1
ATOM 2092 N N . ALA A 1 277 ? -27.857 3.720 -31.326 1.00 82.25 277 ALA A N 1
ATOM 2093 C CA . ALA A 1 277 ? -28.840 4.776 -31.570 1.00 82.25 277 ALA A CA 1
ATOM 2094 C C . ALA A 1 277 ? -30.216 4.435 -30.961 1.00 82.25 277 ALA A C 1
ATOM 2096 O O . ALA A 1 277 ? -30.858 5.279 -30.338 1.00 82.25 277 ALA A O 1
ATOM 2097 N N . LYS A 1 278 ? -30.659 3.176 -31.052 1.00 81.56 278 LYS A N 1
ATOM 2098 C CA . LYS A 1 278 ? -31.909 2.732 -30.406 1.00 81.56 278 LYS A CA 1
ATOM 2099 C C . LYS A 1 278 ? -31.814 2.756 -28.882 1.00 81.56 278 LYS A C 1
ATOM 2101 O O . LYS A 1 278 ? -32.736 3.224 -28.217 1.00 81.56 278 LYS A O 1
ATOM 2106 N N . MET A 1 279 ? -30.697 2.289 -28.330 1.00 80.12 279 MET A N 1
ATOM 2107 C CA . MET A 1 279 ? -30.485 2.238 -26.884 1.00 80.12 279 MET A CA 1
ATOM 2108 C C . MET A 1 279 ? -30.363 3.640 -26.268 1.00 80.12 279 MET A C 1
ATOM 2110 O O . MET A 1 279 ? -30.891 3.884 -25.187 1.00 80.12 279 MET A O 1
ATOM 2114 N N . THR A 1 280 ? -29.749 4.596 -26.970 1.00 75.50 280 THR A N 1
ATOM 2115 C CA . THR A 1 280 ? -29.685 6.000 -26.519 1.00 75.50 280 THR A CA 1
ATOM 2116 C C . THR A 1 280 ? -31.062 6.668 -26.490 1.00 75.50 280 THR A C 1
ATOM 2118 O O . THR A 1 280 ? -31.356 7.401 -25.545 1.00 75.50 280 THR A O 1
ATOM 2121 N N . VAL A 1 281 ? -31.946 6.372 -27.451 1.00 79.12 281 VAL A N 1
ATOM 2122 C CA . VAL A 1 281 ? -33.346 6.838 -27.421 1.00 79.12 281 VAL A CA 1
ATOM 2123 C C . VAL A 1 281 ? -34.117 6.209 -26.258 1.00 79.12 281 VAL A C 1
ATOM 2125 O O . VAL A 1 281 ? -34.813 6.925 -25.543 1.00 79.12 281 VAL A O 1
ATOM 2128 N N . GLN A 1 282 ? -33.958 4.904 -26.011 1.00 72.94 282 GLN A N 1
ATOM 2129 C CA . GLN A 1 282 ? -34.597 4.240 -24.867 1.00 72.94 282 GLN A CA 1
ATOM 2130 C C . GLN A 1 282 ? -34.135 4.824 -23.527 1.00 72.94 282 GLN A C 1
ATOM 2132 O O . GLN A 1 282 ? -34.966 5.113 -22.671 1.00 72.94 282 GLN A O 1
ATOM 2137 N N . LEU A 1 283 ? -32.832 5.073 -23.360 1.00 70.06 283 LEU A N 1
ATOM 2138 C CA . LEU A 1 283 ? -32.298 5.719 -22.159 1.00 70.06 283 LEU A CA 1
ATOM 2139 C C . LEU A 1 283 ? -32.831 7.142 -21.977 1.00 70.06 283 LEU A C 1
ATOM 2141 O O . LEU A 1 283 ? -33.056 7.563 -20.845 1.00 70.06 283 LEU A O 1
ATOM 2145 N N . ARG A 1 284 ? -33.061 7.881 -23.069 1.00 69.62 284 ARG A N 1
ATOM 2146 C CA . ARG A 1 284 ? -33.671 9.211 -23.002 1.00 69.62 284 ARG A CA 1
ATOM 2147 C C . ARG A 1 284 ? -35.118 9.149 -22.511 1.00 69.62 284 ARG A C 1
ATOM 2149 O O . ARG A 1 284 ? -35.455 9.911 -21.614 1.00 69.62 284 ARG A O 1
ATOM 2156 N N . VAL A 1 285 ? -35.928 8.234 -23.048 1.00 68.56 285 VAL A N 1
ATOM 2157 C CA . VAL A 1 285 ? -37.328 8.045 -22.621 1.00 68.56 285 VAL A CA 1
ATOM 2158 C C . VAL A 1 285 ? -37.391 7.640 -21.147 1.00 68.56 285 VAL A C 1
ATOM 2160 O O . VAL A 1 285 ? -38.085 8.283 -20.372 1.00 68.56 285 VAL A O 1
ATOM 2163 N N . VAL A 1 286 ? -36.579 6.664 -20.724 1.00 66.50 286 VAL A N 1
ATOM 2164 C CA . VAL A 1 286 ? -36.520 6.236 -19.314 1.00 66.50 286 VAL A CA 1
ATOM 2165 C C . VAL A 1 286 ? -36.081 7.380 -18.397 1.00 66.50 286 VAL A C 1
ATOM 2167 O O . VAL A 1 286 ? -36.598 7.518 -17.294 1.00 66.50 286 VAL A O 1
ATOM 2170 N N . ARG A 1 287 ? -35.143 8.228 -18.836 1.00 67.31 287 ARG A N 1
ATOM 2171 C CA . ARG A 1 287 ? -34.704 9.385 -18.047 1.00 67.31 287 ARG A CA 1
ATOM 2172 C C . ARG A 1 287 ? -35.795 10.448 -17.924 1.00 67.31 287 ARG A C 1
ATOM 2174 O O . ARG A 1 287 ? -35.933 11.022 -16.850 1.00 67.31 287 ARG A O 1
ATOM 2181 N N . GLU A 1 288 ? -36.549 10.710 -18.989 1.00 62.97 288 GLU A N 1
ATOM 2182 C CA . GLU A 1 288 ? -37.693 11.632 -18.955 1.00 62.97 288 GLU A CA 1
ATOM 2183 C C . GLU A 1 288 ? -38.811 11.088 -18.040 1.00 62.97 288 GLU A C 1
ATOM 2185 O O . GLU A 1 288 ? -39.336 11.842 -17.220 1.00 62.97 288 GLU A O 1
ATOM 2190 N N . ASP A 1 289 ? -39.079 9.778 -18.064 1.00 61.62 289 ASP A N 1
ATOM 2191 C CA . ASP A 1 289 ? -40.037 9.132 -17.153 1.00 61.62 289 ASP A CA 1
ATOM 2192 C C . ASP A 1 289 ? -39.581 9.191 -15.683 1.00 61.62 289 ASP A C 1
ATOM 2194 O O . ASP A 1 289 ? -40.386 9.485 -14.800 1.00 61.62 289 ASP A O 1
ATOM 2198 N N . ILE A 1 290 ? -38.288 8.975 -15.398 1.00 59.53 290 ILE A N 1
ATOM 2199 C CA . ILE A 1 290 ? -37.731 9.094 -14.037 1.00 59.53 290 ILE A CA 1
ATOM 2200 C C . ILE A 1 290 ? -37.878 10.523 -13.507 1.00 59.53 290 ILE A C 1
ATOM 2202 O O . ILE A 1 290 ? -38.290 10.695 -12.364 1.00 59.53 290 ILE A O 1
ATOM 2206 N N . VAL A 1 291 ? -37.599 11.544 -14.326 1.00 61.44 291 VAL A N 1
ATOM 2207 C CA . VAL A 1 291 ? -37.742 12.953 -13.913 1.00 61.44 291 VAL A CA 1
ATOM 2208 C C . VAL A 1 291 ? -39.202 13.283 -13.592 1.00 61.44 291 VAL A C 1
ATOM 2210 O O . VAL A 1 291 ? -39.473 13.910 -12.570 1.00 61.44 291 VAL A O 1
ATOM 2213 N N . LEU A 1 292 ? -40.156 12.811 -14.402 1.00 59.72 292 LEU A N 1
ATOM 2214 C CA . LEU A 1 292 ? -41.585 13.016 -14.140 1.00 59.72 292 LEU A CA 1
ATOM 2215 C C . LEU A 1 292 ? -42.059 12.291 -12.867 1.00 59.72 292 LEU A C 1
ATOM 2217 O O . LEU A 1 292 ? -42.892 12.825 -12.130 1.00 59.72 292 LEU A O 1
ATOM 2221 N N . ILE A 1 293 ? -41.513 11.106 -12.574 1.00 59.91 293 ILE A N 1
ATOM 2222 C CA . ILE A 1 293 ? -41.783 10.378 -11.326 1.00 59.91 293 ILE A CA 1
ATOM 2223 C C . ILE A 1 293 ? -41.169 11.117 -10.128 1.00 59.91 293 ILE A C 1
ATOM 2225 O O . ILE A 1 293 ? -41.851 11.296 -9.122 1.00 59.91 293 ILE A O 1
ATOM 2229 N N . GLU A 1 294 ? -39.925 11.591 -10.218 1.00 57.25 294 GLU A N 1
ATOM 2230 C CA . GLU A 1 294 ? -39.264 12.341 -9.142 1.00 57.25 294 GLU A CA 1
ATOM 2231 C C . GLU A 1 294 ? -39.981 13.662 -8.843 1.00 57.25 294 GLU A C 1
ATOM 2233 O O . GLU A 1 294 ? -40.207 13.984 -7.675 1.00 57.25 294 GLU A O 1
ATOM 2238 N N . GLU A 1 295 ? -40.415 14.406 -9.862 1.00 60.44 295 GLU A N 1
ATOM 2239 C CA . GLU A 1 295 ? -41.188 15.638 -9.676 1.00 60.44 295 GLU A CA 1
ATOM 2240 C C . GLU A 1 295 ? -42.561 15.358 -9.045 1.00 60.44 295 GLU A C 1
ATOM 2242 O O . GLU A 1 295 ? -42.972 16.067 -8.120 1.00 60.44 295 GLU A O 1
ATOM 2247 N N . GLY A 1 296 ? -43.240 14.291 -9.481 1.00 60.56 296 GLY A N 1
ATOM 2248 C CA . GLY A 1 296 ? -44.517 13.850 -8.915 1.00 60.56 296 GLY A CA 1
ATOM 2249 C C . GLY A 1 296 ? -44.403 13.423 -7.449 1.00 60.56 296 GLY A C 1
ATOM 2250 O O . GLY A 1 296 ? -45.132 13.925 -6.593 1.00 60.56 296 GLY A O 1
ATOM 2251 N N . VAL A 1 297 ? -43.424 12.572 -7.135 1.00 57.94 297 VAL A N 1
ATOM 2252 C CA . VAL A 1 297 ? -43.157 12.082 -5.774 1.00 57.94 297 VAL A CA 1
ATOM 2253 C C . VAL A 1 297 ? -42.730 13.230 -4.859 1.00 57.94 297 VAL A C 1
ATOM 2255 O O . VAL A 1 297 ? -43.192 13.313 -3.725 1.00 57.94 297 VAL A O 1
ATOM 2258 N N . THR A 1 298 ? -41.931 14.182 -5.347 1.00 58.38 298 THR A N 1
ATOM 2259 C CA . THR A 1 298 ? -41.536 15.362 -4.561 1.00 58.38 298 THR A CA 1
ATOM 2260 C C . THR A 1 298 ? -42.728 16.283 -4.270 1.00 58.38 298 THR A C 1
ATOM 2262 O O . THR A 1 298 ? -42.822 16.851 -3.178 1.00 58.38 298 THR A O 1
ATOM 2265 N N . ALA A 1 299 ? -43.661 16.438 -5.215 1.00 61.97 299 ALA A N 1
ATOM 2266 C CA . ALA A 1 299 ? -44.881 17.216 -5.009 1.00 61.97 299 ALA A CA 1
ATOM 2267 C C . ALA A 1 299 ? -45.834 16.544 -4.007 1.00 61.97 299 ALA A C 1
ATOM 2269 O O . ALA A 1 299 ? -46.427 17.232 -3.172 1.00 61.97 299 ALA A O 1
ATOM 2270 N N . ASP A 1 300 ? -45.941 15.217 -4.043 1.00 59.41 300 ASP A N 1
ATOM 2271 C CA . ASP A 1 300 ? -46.784 14.455 -3.121 1.00 59.41 300 ASP A CA 1
ATOM 2272 C C . ASP A 1 300 ? -46.174 14.358 -1.712 1.00 59.41 300 ASP A C 1
ATOM 2274 O O . ASP A 1 300 ? -46.901 14.516 -0.730 1.00 59.41 300 ASP A O 1
ATOM 2278 N N . ILE A 1 301 ? -44.845 14.252 -1.585 1.00 58.56 301 ILE A N 1
ATOM 2279 C CA . ILE A 1 301 ? -44.127 14.365 -0.301 1.00 58.56 301 ILE A CA 1
ATOM 2280 C C . ILE A 1 301 ? -44.345 15.752 0.322 1.00 58.56 301 ILE A C 1
ATOM 2282 O O . ILE A 1 301 ? -44.693 15.844 1.496 1.00 58.56 301 ILE A O 1
ATOM 2286 N N . LYS A 1 302 ? -44.251 16.838 -0.460 1.00 59.66 302 LYS A N 1
ATOM 2287 C CA . LYS A 1 302 ? -44.524 18.201 0.042 1.00 59.66 302 LYS A CA 1
ATOM 2288 C C . LYS A 1 302 ? -45.972 18.396 0.501 1.00 59.66 302 LYS A C 1
ATOM 2290 O O . LYS A 1 302 ? -46.219 19.145 1.445 1.00 59.66 302 LYS A O 1
ATOM 2295 N N . ARG A 1 303 ? -46.940 17.747 -0.155 1.00 60.88 303 ARG A N 1
ATOM 2296 C CA . ARG A 1 303 ? -48.354 17.773 0.266 1.00 60.88 303 ARG A CA 1
ATOM 2297 C C . ARG A 1 303 ? -48.584 16.971 1.551 1.00 60.88 303 ARG A C 1
ATOM 2299 O O . ARG A 1 303 ? -49.401 17.378 2.378 1.00 60.88 303 ARG A O 1
ATOM 2306 N N . LEU A 1 304 ? -47.856 15.871 1.737 1.00 55.06 304 LEU A N 1
ATOM 2307 C CA . LEU A 1 304 ? -47.900 15.059 2.955 1.00 55.06 304 LEU A CA 1
ATOM 2308 C C . LEU A 1 304 ? -47.226 15.761 4.150 1.00 55.06 304 LEU A C 1
ATOM 2310 O O . LEU A 1 304 ? -47.812 15.758 5.233 1.00 55.06 304 LEU A O 1
ATOM 2314 N N . ASP A 1 305 ? -46.100 16.453 3.942 1.00 51.28 305 ASP A N 1
ATOM 2315 C CA . ASP A 1 305 ? -45.421 17.287 4.957 1.00 51.28 305 ASP A CA 1
ATOM 2316 C C . ASP A 1 305 ? -46.300 18.444 5.459 1.00 51.28 305 ASP A C 1
ATOM 2318 O O . ASP A 1 305 ? -46.287 18.788 6.639 1.00 51.28 305 ASP A O 1
ATOM 2322 N N . ALA A 1 306 ? -47.119 19.037 4.584 1.00 55.72 306 ALA A N 1
ATOM 2323 C CA . ALA A 1 306 ? -48.042 20.106 4.970 1.00 55.72 306 ALA A CA 1
ATOM 2324 C C . ALA A 1 306 ? -49.237 19.609 5.811 1.00 55.72 306 ALA A C 1
ATOM 2326 O O . ALA A 1 306 ? -49.914 20.415 6.450 1.00 55.72 306 ALA A O 1
ATOM 2327 N N . THR A 1 307 ? -49.507 18.299 5.806 1.00 54.28 307 THR A N 1
ATOM 2328 C CA . THR A 1 307 ? -50.691 17.701 6.449 1.00 54.28 307 THR A CA 1
ATOM 2329 C C . THR A 1 307 ? -50.335 16.904 7.707 1.00 54.28 307 THR A C 1
ATOM 2331 O O . THR A 1 307 ? -51.163 16.771 8.606 1.00 54.28 307 THR A O 1
ATOM 2334 N N . SER A 1 308 ? -49.101 16.410 7.816 1.00 46.97 308 SER A N 1
ATOM 2335 C CA . SER A 1 308 ? -48.627 15.638 8.966 1.00 46.97 308 SER A CA 1
ATOM 2336 C C . SER A 1 308 ? -47.431 16.350 9.583 1.00 46.97 308 SER A C 1
ATOM 2338 O O . SER A 1 308 ? -46.345 16.316 9.023 1.00 46.97 308 SER A O 1
ATOM 2340 N N . GLY A 1 309 ? -47.621 17.000 10.735 1.00 48.59 309 GLY A N 1
ATOM 2341 C CA . GLY A 1 309 ? -46.555 17.658 11.500 1.00 48.59 309 GLY A CA 1
ATOM 2342 C C . GLY A 1 309 ? -45.534 16.670 12.073 1.00 48.59 309 GLY A C 1
ATOM 2343 O O . GLY A 1 309 ? -45.473 16.477 13.285 1.00 48.59 309 GLY A O 1
ATOM 2344 N N . ILE A 1 310 ? -44.748 16.032 11.207 1.00 42.31 310 ILE A N 1
ATOM 2345 C CA . ILE A 1 310 ? -43.658 15.132 11.565 1.00 42.31 310 ILE A CA 1
ATOM 2346 C C . ILE A 1 310 ? -42.339 15.841 11.265 1.00 42.31 310 ILE A C 1
ATOM 2348 O O . ILE A 1 310 ? -42.054 16.285 10.159 1.00 42.31 310 ILE A O 1
ATOM 2352 N N . VAL A 1 311 ? -41.569 15.977 12.335 1.00 46.19 311 VAL A N 1
ATOM 2353 C CA . VAL A 1 311 ? -40.273 16.638 12.439 1.00 46.19 311 VAL A CA 1
ATOM 2354 C C . VAL A 1 311 ? -39.274 16.051 11.435 1.00 46.19 311 VAL A C 1
ATOM 2356 O O . VAL A 1 311 ? -39.098 14.836 11.358 1.00 46.19 311 VAL A O 1
ATOM 2359 N N . SER A 1 312 ? -38.585 16.926 10.700 1.00 34.28 312 SER A N 1
ATOM 2360 C CA . SER A 1 312 ? -37.516 16.576 9.763 1.00 34.28 312 SER A CA 1
ATOM 2361 C C . SER A 1 312 ? -36.368 15.846 10.473 1.00 34.28 312 SER A C 1
ATOM 2363 O O . SER A 1 312 ? -35.693 16.428 11.325 1.00 34.28 312 SER A O 1
ATOM 2365 N N . TYR A 1 313 ? -36.112 14.594 10.098 1.00 40.72 313 TYR A N 1
ATOM 2366 C CA . TYR A 1 313 ? -34.961 13.827 10.570 1.00 40.72 313 TYR A CA 1
ATOM 2367 C C . TYR A 1 313 ? -33.752 14.104 9.665 1.00 40.72 313 TYR A C 1
ATOM 2369 O O . TYR A 1 313 ? -33.565 13.464 8.632 1.00 40.72 313 TYR A O 1
ATOM 2377 N N . THR A 1 314 ? -32.908 15.062 10.041 1.00 34.78 314 THR A N 1
ATOM 2378 C CA . THR A 1 314 ? -31.482 14.990 9.689 1.00 34.78 314 THR A CA 1
ATOM 2379 C C . THR A 1 314 ? -30.820 14.095 10.735 1.00 34.78 314 THR A C 1
ATOM 2381 O O . THR A 1 314 ? -31.061 14.339 11.919 1.00 34.78 314 THR A O 1
ATOM 2384 N N . PRO A 1 315 ? -30.015 13.078 10.379 1.00 44.19 315 PRO A N 1
ATOM 2385 C CA . PRO A 1 315 ? -29.320 12.276 11.376 1.00 44.19 315 PRO A CA 1
ATOM 2386 C C . PRO A 1 315 ? -28.255 13.156 12.038 1.00 44.19 315 PRO A C 1
ATOM 2388 O O . PRO A 1 315 ? -27.135 13.297 11.551 1.00 44.19 315 PRO A O 1
ATOM 2391 N N . THR A 1 316 ? -28.625 13.815 13.130 1.00 55.00 316 THR A N 1
ATOM 2392 C CA . THR A 1 316 ? -27.684 14.506 14.001 1.00 55.00 316 THR A CA 1
ATOM 2393 C C . THR A 1 316 ? -26.885 13.416 14.699 1.00 55.00 316 THR A C 1
ATOM 2395 O O . THR A 1 316 ? -27.408 12.756 15.591 1.00 55.00 316 THR A O 1
ATOM 2398 N N . VAL A 1 317 ? -25.647 13.189 14.256 1.00 66.06 317 VAL A N 1
ATOM 2399 C CA . VAL A 1 317 ? -24.705 12.279 14.922 1.00 66.06 317 VAL A CA 1
ATOM 2400 C C . VAL A 1 317 ? -24.647 12.666 16.398 1.00 66.06 317 VAL A C 1
ATOM 2402 O O . VAL A 1 317 ? -24.228 13.777 16.736 1.00 66.06 317 VAL A O 1
ATOM 2405 N N . THR A 1 318 ? -25.115 11.784 17.278 1.00 77.06 318 THR A N 1
ATOM 2406 C CA . THR A 1 318 ? -25.176 12.086 18.707 1.00 77.06 318 THR A CA 1
ATOM 2407 C C . THR A 1 318 ? -23.804 11.887 19.353 1.00 77.06 318 THR A C 1
ATOM 2409 O O . THR A 1 318 ? -22.932 11.191 18.828 1.00 77.06 318 THR A O 1
ATOM 2412 N N . ARG A 1 319 ? -23.578 12.514 20.515 1.00 82.25 319 ARG A N 1
ATOM 2413 C CA . ARG A 1 319 ? -22.344 12.336 21.300 1.00 82.25 319 ARG A CA 1
ATOM 2414 C C . ARG A 1 319 ? -22.114 10.861 21.654 1.00 82.25 319 ARG A C 1
ATOM 2416 O O . ARG A 1 319 ? -20.986 10.386 21.542 1.00 82.25 319 ARG A O 1
ATOM 2423 N N . ASP A 1 320 ? -23.182 10.143 21.996 1.00 81.88 320 ASP A N 1
ATOM 2424 C CA . ASP A 1 320 ? -23.135 8.712 22.306 1.00 81.88 320 ASP A CA 1
ATOM 2425 C C . ASP A 1 320 ? -22.709 7.884 21.066 1.00 81.88 320 ASP A C 1
ATOM 2427 O O . ASP A 1 320 ? -21.847 7.014 21.191 1.00 81.88 320 ASP A O 1
ATOM 2431 N N . ASP A 1 321 ? -23.166 8.228 19.851 1.00 84.31 321 ASP A N 1
ATOM 2432 C CA . ASP A 1 321 ? -22.736 7.552 18.607 1.00 84.31 321 ASP A CA 1
ATOM 2433 C C . ASP A 1 321 ? -21.234 7.718 18.320 1.00 84.31 321 ASP A C 1
ATOM 2435 O O . ASP A 1 321 ? -20.590 6.849 17.726 1.00 84.31 321 ASP A O 1
ATOM 2439 N N . ILE A 1 322 ? -20.646 8.852 18.711 1.00 85.12 322 ILE A N 1
ATOM 2440 C CA . ILE A 1 322 ? -19.202 9.087 18.562 1.00 85.12 322 ILE A CA 1
ATOM 2441 C C . ILE A 1 322 ? -18.416 8.260 19.576 1.00 85.12 322 ILE A C 1
ATOM 2443 O O . ILE A 1 322 ? -17.377 7.701 19.224 1.00 85.12 322 ILE A O 1
ATOM 2447 N N . VAL A 1 323 ? -18.905 8.158 20.814 1.00 86.12 323 VAL A N 1
ATOM 2448 C CA . VAL A 1 323 ? -18.266 7.340 21.852 1.00 86.12 323 VAL A CA 1
ATOM 2449 C C . VAL A 1 323 ? -18.305 5.858 21.471 1.00 86.12 323 VAL A C 1
ATOM 2451 O O . VAL A 1 323 ? -17.282 5.182 21.568 1.00 86.12 323 VAL A O 1
ATOM 2454 N N . GLU A 1 324 ? -19.438 5.359 20.973 1.00 86.38 324 GLU A N 1
ATOM 2455 C CA . GLU A 1 324 ? -19.558 3.969 20.516 1.00 86.38 324 GLU A CA 1
ATOM 2456 C C . GLU A 1 324 ? -18.661 3.679 19.311 1.00 86.38 324 GLU A C 1
ATOM 2458 O O . GLU A 1 324 ? -17.964 2.662 19.285 1.00 86.38 324 GLU A O 1
ATOM 2463 N N . ARG A 1 325 ? -18.561 4.609 18.356 1.00 85.75 325 ARG A N 1
ATOM 2464 C CA . ARG A 1 325 ? -17.592 4.478 17.260 1.00 85.75 325 ARG A CA 1
ATOM 2465 C C . ARG A 1 325 ? -16.149 4.505 17.744 1.00 85.75 325 ARG A C 1
ATOM 2467 O O . ARG A 1 325 ? -15.356 3.717 17.247 1.00 85.75 325 ARG A O 1
ATOM 2474 N N . ALA A 1 326 ? -15.807 5.328 18.734 1.00 86.69 326 ALA A N 1
ATOM 2475 C CA . ALA A 1 326 ? -14.464 5.338 19.311 1.00 86.69 326 ALA A CA 1
ATOM 2476 C C . ALA A 1 326 ? -14.110 3.998 19.982 1.00 86.69 326 ALA A C 1
ATOM 2478 O O . ALA A 1 326 ? -12.987 3.518 19.828 1.00 86.69 326 ALA A O 1
ATOM 2479 N N . LYS A 1 327 ? -15.060 3.359 20.678 1.00 86.88 327 LYS A N 1
ATOM 2480 C CA . LYS A 1 327 ? -14.876 2.003 21.227 1.00 86.88 327 LYS A CA 1
ATOM 2481 C C . LYS A 1 327 ? -14.684 0.974 20.113 1.00 86.88 327 LYS A C 1
ATOM 2483 O O . LYS A 1 327 ? -13.719 0.212 20.147 1.00 86.88 327 LYS A O 1
ATOM 2488 N N . ALA A 1 328 ? -15.557 1.003 19.106 1.00 85.19 328 ALA A N 1
ATOM 2489 C CA . ALA A 1 328 ? -15.478 0.107 17.958 1.00 85.19 328 ALA A CA 1
ATOM 2490 C C . ALA A 1 328 ? -14.175 0.287 17.165 1.00 85.19 328 ALA A C 1
ATOM 2492 O O . ALA A 1 328 ? -13.637 -0.684 16.652 1.00 85.19 328 ALA A O 1
ATOM 2493 N N . ASP A 1 329 ? -13.638 1.503 17.095 1.00 85.38 329 ASP A N 1
ATOM 2494 C CA . ASP A 1 329 ? -12.388 1.818 16.406 1.00 85.38 329 ASP A CA 1
ATOM 2495 C C . ASP A 1 329 ? -11.166 1.228 17.126 1.00 85.38 329 ASP A C 1
ATOM 2497 O O . ASP A 1 329 ? -10.285 0.658 16.488 1.00 85.38 329 ASP A O 1
ATOM 2501 N N . ILE A 1 330 ? -11.131 1.280 18.463 1.00 84.12 330 ILE A N 1
ATOM 2502 C CA . ILE A 1 330 ? -10.070 0.633 19.255 1.00 84.12 330 ILE A CA 1
ATOM 2503 C C . ILE A 1 330 ? -10.060 -0.881 19.012 1.00 84.12 330 ILE A C 1
ATOM 2505 O O . ILE A 1 330 ? -8.993 -1.479 18.869 1.00 84.12 330 ILE A O 1
ATOM 2509 N N . ASP A 1 331 ? -11.236 -1.503 18.943 1.00 81.50 331 ASP A N 1
ATOM 2510 C CA . ASP A 1 331 ? -11.350 -2.942 18.705 1.00 81.50 331 ASP A CA 1
ATOM 2511 C C . ASP A 1 331 ? -11.153 -3.324 17.234 1.00 81.50 331 ASP A C 1
ATOM 2513 O O . ASP A 1 331 ? -10.523 -4.342 16.950 1.00 81.50 331 ASP A O 1
ATOM 2517 N N . GLY A 1 332 ? -11.618 -2.497 16.299 1.00 78.94 332 GLY A N 1
ATOM 2518 C CA . GLY A 1 332 ? -11.499 -2.711 14.858 1.00 78.94 332 GLY A CA 1
ATOM 2519 C C . GLY A 1 332 ? -10.078 -2.523 14.328 1.00 78.94 332 GLY A C 1
ATOM 2520 O O . GLY A 1 332 ? -9.706 -3.148 13.340 1.00 78.94 332 GLY A O 1
ATOM 2521 N N . LEU A 1 333 ? -9.251 -1.720 15.006 1.00 81.38 333 LEU A N 1
ATOM 2522 C CA . LEU A 1 333 ? -7.829 -1.554 14.681 1.00 81.38 333 LEU A CA 1
ATOM 2523 C C . LEU A 1 333 ? -6.947 -2.700 15.201 1.00 81.38 333 LEU A C 1
ATOM 2525 O O . LEU A 1 333 ? -5.731 -2.694 14.977 1.00 81.38 333 LEU A O 1
ATOM 2529 N N . ARG A 1 334 ? -7.521 -3.695 15.886 1.00 79.19 334 ARG A N 1
ATOM 2530 C CA . ARG A 1 334 ? -6.781 -4.895 16.283 1.00 79.19 334 ARG A CA 1
ATOM 2531 C C . ARG A 1 334 ? -6.471 -5.737 15.047 1.00 79.19 334 ARG A C 1
ATOM 2533 O O . ARG A 1 334 ? -7.363 -6.313 14.436 1.00 79.19 334 ARG A O 1
ATOM 2540 N N . GLY A 1 335 ? -5.194 -5.800 14.681 1.00 61.28 335 GLY A N 1
ATOM 2541 C CA . GLY A 1 335 ? -4.721 -6.446 13.449 1.00 61.28 335 GLY A CA 1
ATOM 2542 C C . GLY A 1 335 ? -3.813 -7.662 13.655 1.00 61.28 335 GLY A C 1
ATOM 2543 O O . GLY A 1 335 ? -3.226 -8.137 12.685 1.00 61.28 335 GLY A O 1
ATOM 2544 N N . GLY A 1 336 ? -3.631 -8.134 14.894 1.00 54.62 336 GLY A N 1
ATOM 2545 C CA . GLY A 1 336 ? -2.788 -9.294 15.216 1.00 54.62 336 GLY A CA 1
ATOM 2546 C C . GLY A 1 336 ? -3.598 -10.570 15.472 1.00 54.62 336 GLY A C 1
ATOM 2547 O O . GLY A 1 336 ? -4.741 -10.512 15.927 1.00 54.62 336 GLY A O 1
ATOM 2548 N N . SER A 1 337 ? -3.011 -11.740 15.191 1.00 50.47 337 SER A N 1
ATOM 2549 C CA . SER A 1 337 ? -3.558 -13.023 15.663 1.00 50.47 337 SER A CA 1
ATOM 2550 C C . SER A 1 337 ? -3.627 -13.009 17.199 1.00 50.47 337 SER A C 1
ATOM 2552 O O . SER A 1 337 ? -2.823 -12.341 17.851 1.00 50.47 337 SER A O 1
ATOM 2554 N N . ARG A 1 338 ? -4.547 -13.782 17.804 1.00 49.44 338 ARG A N 1
ATOM 2555 C CA . ARG A 1 338 ? -4.624 -13.969 19.273 1.00 49.44 338 ARG A CA 1
ATOM 2556 C C . ARG A 1 338 ? -3.283 -14.415 19.890 1.00 49.44 338 ARG A C 1
ATOM 2558 O O . ARG A 1 338 ? -3.115 -14.294 21.100 1.00 49.44 338 ARG A O 1
ATOM 2565 N N . GLU A 1 339 ? -2.345 -14.883 19.065 1.00 50.16 339 GLU A N 1
ATOM 2566 C CA . GLU A 1 339 ? -1.012 -15.360 19.437 1.00 50.16 339 GLU A CA 1
ATOM 2567 C C . GLU A 1 339 ? 0.127 -14.329 19.232 1.00 50.16 339 GLU A C 1
ATOM 2569 O O . GLU A 1 339 ? 1.244 -14.583 19.680 1.00 50.16 339 GLU A O 1
ATOM 2574 N N . CYS A 1 340 ? -0.097 -13.159 18.604 1.00 49.97 340 CYS A N 1
ATOM 2575 C CA . CYS A 1 340 ? 0.969 -12.173 18.337 1.00 49.97 340 CYS A CA 1
ATOM 2576 C C . CYS A 1 340 ? 0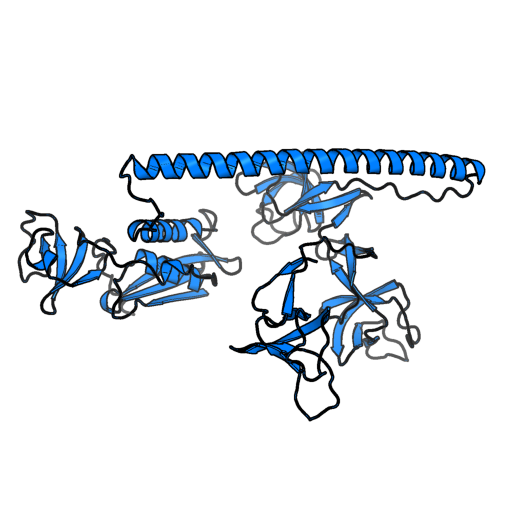.514 -10.699 18.383 1.00 49.97 340 CYS A C 1
ATOM 2578 O O . CYS A 1 340 ? 0.280 -10.080 17.352 1.00 49.97 340 CYS A O 1
ATOM 2580 N N . GLY A 1 341 ? 0.488 -10.093 19.577 1.00 57.84 341 GLY A N 1
ATOM 2581 C CA . GLY A 1 341 ? 0.189 -8.663 19.771 1.00 57.84 341 GLY A CA 1
ATOM 2582 C C . GLY A 1 341 ? -1.246 -8.273 19.405 1.00 57.84 341 GLY A C 1
ATOM 2583 O O . GLY A 1 341 ? -1.842 -8.799 18.476 1.00 57.84 341 GLY A O 1
ATOM 2584 N N . LYS A 1 342 ? -1.857 -7.335 20.133 1.00 73.44 342 LYS A N 1
ATOM 2585 C CA . LYS A 1 342 ? -3.231 -6.906 19.798 1.00 73.44 342 LYS A CA 1
ATOM 2586 C C . LYS A 1 342 ? -3.295 -6.055 18.522 1.00 73.44 342 LYS A C 1
ATOM 2588 O O . LYS A 1 342 ? -4.313 -6.063 17.840 1.00 73.44 342 LYS A O 1
ATOM 2593 N N . TYR A 1 343 ? -2.222 -5.342 18.191 1.00 81.56 343 TYR A N 1
ATOM 2594 C CA . TYR A 1 343 ? -2.138 -4.380 17.091 1.00 81.56 343 TYR A CA 1
ATOM 2595 C C . TYR A 1 343 ? -0.905 -4.656 16.225 1.00 81.56 343 TYR A C 1
ATOM 2597 O O . TYR A 1 343 ? 0.006 -5.367 16.646 1.00 81.56 343 TYR A O 1
ATOM 2605 N N . VAL A 1 344 ? -0.851 -4.080 15.022 1.00 77.81 344 VAL A N 1
ATOM 2606 C CA . VAL A 1 344 ? 0.299 -4.211 14.114 1.00 77.81 344 VAL A CA 1
ATOM 2607 C C . VAL A 1 344 ? 0.896 -2.837 13.843 1.00 77.81 344 VAL A C 1
ATOM 2609 O O . VAL A 1 344 ? 0.193 -1.932 13.408 1.00 77.81 344 VAL A O 1
ATOM 2612 N N . TYR A 1 345 ? 2.200 -2.695 14.069 1.00 78.31 345 TYR A N 1
ATOM 2613 C CA . TYR A 1 345 ? 2.960 -1.482 13.773 1.00 78.31 345 TYR A CA 1
ATOM 2614 C C . TYR A 1 345 ? 4.223 -1.852 12.992 1.00 78.31 345 TYR A C 1
ATOM 2616 O O . TYR A 1 345 ? 5.025 -2.651 13.472 1.00 78.31 345 TYR A O 1
ATOM 2624 N N . ASN A 1 346 ? 4.397 -1.307 11.781 1.00 74.12 346 ASN A N 1
ATOM 2625 C CA . ASN A 1 346 ? 5.531 -1.608 10.889 1.00 74.12 346 ASN A CA 1
ATOM 2626 C C . ASN A 1 346 ? 5.832 -3.117 10.765 1.00 74.12 346 ASN A C 1
ATOM 2628 O O . ASN A 1 346 ? 6.974 -3.543 10.894 1.00 74.12 346 ASN A O 1
ATOM 2632 N N . HIS A 1 347 ? 4.790 -3.924 10.536 1.00 71.81 347 HIS A N 1
ATOM 2633 C CA . HIS A 1 347 ? 4.835 -5.393 10.431 1.00 71.81 347 HIS A CA 1
ATOM 2634 C C . HIS A 1 347 ? 5.118 -6.168 11.737 1.00 71.81 347 HIS A C 1
ATOM 2636 O O . HIS A 1 347 ? 5.064 -7.398 11.711 1.00 71.81 347 HIS A O 1
ATOM 2642 N N . TYR A 1 348 ? 5.315 -5.494 12.877 1.00 73.38 348 TYR A N 1
ATOM 2643 C CA . TYR A 1 348 ? 5.485 -6.112 14.198 1.00 73.38 348 TYR A CA 1
ATOM 2644 C C . TYR A 1 348 ? 4.170 -6.162 14.986 1.00 73.38 348 TYR A C 1
ATOM 2646 O O . TYR A 1 348 ? 3.389 -5.209 14.966 1.00 73.38 348 TYR A O 1
ATOM 2654 N N . GLY A 1 349 ? 3.947 -7.254 15.723 1.00 79.56 349 GLY A N 1
ATOM 2655 C CA . GLY A 1 349 ? 2.856 -7.356 16.695 1.00 79.56 349 GLY A CA 1
ATOM 2656 C C . GLY A 1 349 ? 3.158 -6.524 17.943 1.00 79.56 349 GLY A C 1
ATOM 2657 O O . GLY A 1 349 ? 4.168 -6.747 18.617 1.00 79.56 349 GLY A O 1
ATOM 2658 N N . VAL A 1 350 ? 2.283 -5.572 18.258 1.00 82.44 350 VAL A N 1
ATOM 2659 C CA . VAL A 1 350 ? 2.419 -4.647 19.389 1.00 82.44 350 VAL A CA 1
ATOM 2660 C C . VAL A 1 350 ? 1.170 -4.646 20.273 1.00 82.44 350 VAL A C 1
ATOM 2662 O O . VAL A 1 350 ? 0.052 -4.887 19.820 1.00 82.44 350 VAL A O 1
ATOM 2665 N N . ASN A 1 351 ? 1.349 -4.371 21.558 1.00 85.31 351 ASN A N 1
ATOM 2666 C CA . ASN A 1 351 ? 0.283 -4.116 22.518 1.00 85.31 351 ASN A CA 1
ATOM 2667 C C . ASN A 1 351 ? 0.158 -2.610 22.745 1.00 85.31 351 ASN A C 1
ATOM 2669 O O . ASN A 1 351 ? 1.166 -1.916 22.843 1.00 85.31 351 ASN A O 1
ATOM 2673 N N . ALA A 1 352 ? -1.075 -2.114 22.826 1.00 87.69 352 ALA A N 1
ATOM 2674 C CA . ALA A 1 352 ? -1.342 -0.727 23.179 1.00 87.69 352 ALA A CA 1
ATOM 2675 C C . ALA A 1 352 ? -1.615 -0.620 24.679 1.00 87.69 352 ALA A C 1
ATOM 2677 O O . ALA A 1 352 ? -2.651 -1.096 25.152 1.00 87.69 352 ALA A O 1
ATOM 2678 N N . ASP A 1 353 ? -0.709 0.038 25.394 1.00 88.81 353 ASP A N 1
ATOM 2679 C CA . ASP A 1 353 ? -0.905 0.414 26.788 1.00 88.81 353 ASP A CA 1
ATOM 2680 C C . ASP A 1 353 ? -1.427 1.846 26.844 1.00 88.81 353 ASP A C 1
ATOM 2682 O O . ASP A 1 353 ? -0.811 2.771 26.303 1.00 88.81 353 ASP A O 1
ATOM 2686 N N . PHE A 1 354 ? -2.568 2.041 27.501 1.00 90.12 354 PHE A N 1
ATOM 2687 C CA . PHE A 1 354 ? -3.188 3.352 27.643 1.00 90.12 354 PHE A CA 1
ATOM 2688 C C . PHE A 1 354 ? -2.943 3.909 29.040 1.00 90.12 354 PHE A C 1
ATOM 2690 O O . PHE A 1 354 ? -3.388 3.345 30.033 1.00 90.12 354 PHE A O 1
ATOM 2697 N N . ILE A 1 355 ? -2.286 5.062 29.103 1.00 89.62 355 ILE A N 1
ATOM 2698 C CA . ILE A 1 355 ? -2.104 5.838 30.325 1.00 89.62 355 ILE A CA 1
ATOM 2699 C C . ILE A 1 355 ? -3.068 7.018 30.255 1.00 89.62 355 ILE A C 1
ATOM 2701 O O . ILE A 1 355 ? -2.903 7.924 29.433 1.00 89.62 355 ILE A O 1
ATOM 2705 N N . VAL A 1 356 ? -4.090 7.000 31.107 1.00 89.69 356 VAL A N 1
ATOM 2706 C CA . VAL A 1 356 ? -5.106 8.053 31.176 1.00 89.69 356 VAL A CA 1
ATOM 2707 C C . VAL A 1 356 ? -4.826 8.943 32.380 1.00 89.69 356 VAL A C 1
ATOM 2709 O O . VAL A 1 356 ? -4.988 8.522 33.520 1.00 89.69 356 VAL A O 1
ATOM 2712 N N . ASN A 1 357 ? -4.432 10.190 32.134 1.00 87.69 357 ASN A N 1
ATOM 2713 C CA . ASN A 1 357 ? -4.282 11.199 33.176 1.00 87.69 357 ASN A CA 1
ATOM 2714 C C . ASN A 1 357 ? -5.472 12.166 33.105 1.00 87.69 357 ASN A C 1
ATOM 2716 O O . ASN A 1 357 ? -5.518 13.036 32.230 1.00 87.69 357 ASN A O 1
ATOM 2720 N N . ARG A 1 358 ? -6.434 11.980 34.016 1.00 82.94 358 ARG A N 1
ATOM 2721 C CA . ARG A 1 358 ? -7.679 12.763 34.081 1.00 82.94 358 ARG A CA 1
ATOM 2722 C C . ARG A 1 358 ? -7.447 14.198 34.543 1.00 82.94 358 ARG A C 1
ATOM 2724 O O . ARG A 1 358 ? -7.995 15.105 33.931 1.00 82.94 358 ARG A O 1
ATOM 2731 N N . GLU A 1 359 ? -6.542 14.421 35.496 1.00 81.50 359 GLU A N 1
ATOM 2732 C CA . GLU A 1 359 ? -6.171 15.768 35.964 1.00 81.50 359 GLU A CA 1
ATOM 2733 C C . GLU A 1 359 ? -5.617 16.638 34.829 1.00 81.50 359 GLU A C 1
ATOM 2735 O O . GLU A 1 359 ? -5.990 17.795 34.654 1.00 81.50 359 GLU A O 1
ATOM 2740 N N . LYS A 1 360 ? -4.737 16.061 34.002 1.00 82.88 360 LYS A N 1
ATOM 2741 C CA . LYS A 1 360 ? -4.155 16.741 32.835 1.00 82.88 360 LYS A CA 1
ATOM 2742 C C . LYS A 1 360 ? -5.037 16.649 31.592 1.00 82.88 360 LYS A C 1
ATOM 2744 O O . LYS A 1 360 ? -4.693 17.255 30.574 1.00 82.88 360 LYS A O 1
ATOM 2749 N N . ARG A 1 361 ? -6.146 15.899 31.655 1.00 86.94 361 ARG A N 1
ATOM 2750 C CA . ARG A 1 361 ? -7.066 15.611 30.543 1.00 86.94 361 ARG A CA 1
ATOM 2751 C C . ARG A 1 361 ? -6.332 15.086 29.302 1.00 86.94 361 ARG A C 1
ATOM 2753 O O . ARG A 1 361 ? -6.582 15.507 28.166 1.00 86.94 361 ARG A O 1
ATOM 2760 N N . THR A 1 362 ? -5.379 14.182 29.533 1.00 88.25 362 THR A N 1
ATOM 2761 C CA . THR A 1 362 ? -4.499 13.600 28.510 1.00 88.25 362 THR A CA 1
ATOM 2762 C C . THR A 1 362 ? -4.545 12.084 28.521 1.00 88.25 362 THR A C 1
ATOM 2764 O O . THR A 1 362 ? -4.432 11.466 29.578 1.00 88.25 362 THR A O 1
ATOM 2767 N N . VAL A 1 363 ? -4.605 11.492 27.332 1.00 91.12 363 VAL A N 1
ATOM 2768 C CA . VAL A 1 363 ? -4.445 10.054 27.119 1.00 91.12 363 VAL A CA 1
ATOM 2769 C C . VAL A 1 363 ? -3.175 9.819 26.316 1.00 91.12 363 VAL A C 1
ATOM 2771 O O . VAL A 1 363 ? -2.980 10.419 25.256 1.00 91.12 363 VAL A O 1
ATOM 2774 N N . VAL A 1 364 ? -2.309 8.946 26.817 1.00 91.88 364 VAL A N 1
ATOM 2775 C CA . VAL A 1 364 ? -1.101 8.503 26.122 1.00 91.88 364 VAL A CA 1
ATOM 2776 C C . VAL A 1 364 ? -1.263 7.031 25.776 1.00 91.88 364 VAL A C 1
ATOM 2778 O O . VAL A 1 364 ? -1.581 6.224 26.641 1.00 91.88 364 VAL A O 1
ATOM 2781 N N . CYS A 1 365 ? -1.043 6.685 24.515 1.00 92.38 365 CYS A N 1
ATOM 2782 C CA . CYS A 1 365 ? -0.959 5.311 24.043 1.00 92.38 365 CYS A CA 1
ATOM 2783 C C . CYS A 1 365 ? 0.514 4.972 23.806 1.00 92.38 365 CYS A C 1
ATOM 2785 O O . CYS A 1 365 ? 1.190 5.691 23.069 1.00 92.38 365 CYS A O 1
ATOM 2787 N N . LEU A 1 366 ? 1.010 3.908 24.432 1.00 90.88 366 LEU A N 1
ATOM 2788 C CA . LEU A 1 366 ? 2.344 3.359 24.208 1.00 90.88 366 LEU A CA 1
ATOM 2789 C C . LEU A 1 366 ? 2.201 2.036 23.458 1.00 90.88 366 LEU A C 1
ATOM 2791 O O . LEU A 1 366 ? 1.569 1.110 23.960 1.00 90.88 366 LEU A O 1
ATOM 2795 N N . LEU A 1 367 ? 2.791 1.943 22.267 1.00 90.06 367 LEU A N 1
ATOM 2796 C CA . LEU A 1 367 ? 2.850 0.695 21.514 1.00 90.06 367 LEU A CA 1
ATOM 2797 C C . LEU A 1 367 ? 4.094 -0.078 21.931 1.00 90.06 367 LEU A C 1
ATOM 2799 O O . LEU A 1 367 ? 5.211 0.308 21.579 1.00 90.06 367 LEU A O 1
ATOM 2803 N N . ARG A 1 368 ? 3.898 -1.157 22.686 1.00 86.75 368 ARG A N 1
ATOM 2804 C CA . ARG A 1 368 ? 4.970 -2.048 23.133 1.00 86.75 368 ARG A CA 1
ATOM 2805 C C . ARG A 1 368 ? 5.062 -3.286 22.266 1.00 86.75 368 ARG A C 1
ATOM 2807 O O . ARG A 1 368 ? 4.034 -3.863 21.930 1.00 86.75 368 ARG A O 1
ATOM 2814 N N . GLY A 1 369 ? 6.267 -3.740 21.951 1.00 82.62 369 GLY A N 1
ATOM 2815 C CA . GLY A 1 369 ? 6.457 -5.023 21.277 1.00 82.62 369 GLY A CA 1
ATOM 2816 C C . GLY A 1 369 ? 5.857 -6.150 22.097 1.00 82.62 369 GLY A C 1
ATOM 2817 O O . GLY A 1 369 ? 6.101 -6.234 23.299 1.00 82.62 369 GLY A O 1
ATOM 2818 N N . TYR A 1 370 ? 5.091 -7.025 21.451 1.00 77.31 370 TYR A N 1
ATOM 2819 C CA . TYR A 1 370 ? 4.415 -8.126 22.134 1.00 77.31 370 TYR A CA 1
ATOM 2820 C C . TYR A 1 370 ? 5.388 -9.067 22.867 1.00 77.31 370 TYR A C 1
ATOM 2822 O O . TYR A 1 370 ? 5.083 -9.511 23.969 1.00 77.31 370 TYR A O 1
ATOM 2830 N N . GLN A 1 371 ? 6.558 -9.342 22.275 1.00 73.25 371 GLN A N 1
ATOM 2831 C CA . GLN A 1 371 ? 7.580 -10.224 22.860 1.00 73.25 371 GLN A CA 1
ATOM 2832 C C . GLN A 1 371 ? 8.695 -9.475 23.604 1.00 73.25 371 GLN A C 1
ATOM 2834 O O . GLN A 1 371 ? 9.239 -10.011 24.563 1.00 73.25 371 GLN A O 1
ATOM 2839 N N . SER A 1 372 ? 9.053 -8.260 23.173 1.00 75.88 372 SER A N 1
ATOM 2840 C CA . SER A 1 372 ? 10.182 -7.510 23.743 1.00 75.88 372 SER A CA 1
ATOM 2841 C C . SER A 1 372 ? 9.794 -6.587 24.900 1.00 75.88 372 SER A C 1
ATOM 2843 O O . SER A 1 372 ? 10.628 -6.297 25.749 1.00 75.88 372 SER A O 1
ATOM 2845 N N . GLY A 1 373 ? 8.551 -6.093 24.944 1.00 76.00 373 GLY A N 1
ATOM 2846 C CA . GLY A 1 373 ? 8.122 -5.057 25.894 1.00 76.00 373 GLY A CA 1
ATOM 2847 C C . GLY A 1 373 ? 8.655 -3.646 25.590 1.00 76.00 373 GLY A C 1
ATOM 2848 O O . GLY A 1 373 ? 8.239 -2.679 26.240 1.00 76.00 373 GLY A O 1
ATOM 2849 N N . ASP A 1 374 ? 9.521 -3.512 24.580 1.00 82.12 374 ASP A N 1
ATOM 2850 C CA . ASP A 1 374 ? 10.100 -2.243 24.139 1.00 82.12 374 ASP A CA 1
ATOM 2851 C C . ASP A 1 374 ? 9.043 -1.332 23.521 1.00 82.12 374 ASP A C 1
ATOM 2853 O O . ASP A 1 374 ? 8.140 -1.792 22.824 1.00 82.12 374 ASP A O 1
ATOM 2857 N N . ILE A 1 375 ? 9.166 -0.024 23.744 1.00 88.50 375 ILE A N 1
ATOM 2858 C CA . ILE A 1 375 ? 8.234 0.976 23.213 1.00 88.50 375 ILE A CA 1
ATOM 2859 C C . ILE A 1 375 ? 8.654 1.349 21.784 1.00 88.50 375 ILE A C 1
ATOM 2861 O O . ILE A 1 375 ? 9.691 1.975 21.585 1.00 88.50 375 ILE A O 1
ATOM 2865 N N . TYR A 1 376 ? 7.819 1.017 20.799 1.00 83.94 376 TYR A N 1
ATOM 2866 C CA . TYR A 1 376 ? 8.054 1.300 19.376 1.00 83.94 376 TYR A CA 1
ATOM 2867 C C . TYR A 1 376 ? 7.503 2.654 18.940 1.00 83.94 376 TYR A C 1
ATOM 2869 O O . TYR A 1 376 ? 8.090 3.330 18.097 1.00 83.94 376 TYR A O 1
ATOM 2877 N N . ALA A 1 377 ? 6.362 3.047 19.501 1.00 89.19 377 ALA A N 1
ATOM 2878 C CA . ALA A 1 377 ? 5.712 4.305 19.179 1.00 89.19 377 ALA A CA 1
ATOM 2879 C C . ALA A 1 377 ? 4.862 4.793 20.349 1.00 89.19 377 ALA A C 1
ATOM 2881 O O . ALA A 1 377 ? 4.466 4.027 21.230 1.00 89.19 377 ALA A O 1
ATOM 2882 N N . LYS A 1 378 ? 4.571 6.094 20.342 1.00 92.56 378 LYS A N 1
ATOM 2883 C CA . LYS A 1 378 ? 3.660 6.715 21.296 1.00 92.56 378 LYS A CA 1
ATOM 2884 C C . LYS A 1 378 ? 2.715 7.671 20.589 1.00 92.56 378 LYS A C 1
ATOM 2886 O O . LYS A 1 378 ? 3.139 8.441 19.730 1.00 92.56 378 LYS A O 1
ATOM 2891 N N . GLY A 1 379 ? 1.458 7.665 21.000 1.00 92.25 379 GLY A N 1
ATOM 2892 C CA . GLY A 1 379 ? 0.451 8.622 20.566 1.00 92.25 379 GLY A CA 1
ATOM 2893 C C . GLY A 1 379 ? -0.098 9.379 21.762 1.00 92.25 379 GLY A C 1
ATOM 2894 O O . GLY A 1 379 ? -0.269 8.816 22.840 1.00 92.25 379 GLY A O 1
ATOM 2895 N N . ILE A 1 380 ? -0.341 10.675 21.592 1.00 92.12 380 ILE A N 1
ATOM 2896 C CA . ILE A 1 380 ? -0.833 11.543 22.665 1.00 92.12 380 ILE A CA 1
ATOM 2897 C C . ILE A 1 380 ? -2.111 12.219 22.189 1.00 92.12 380 ILE A C 1
ATOM 2899 O O . ILE A 1 380 ? -2.135 12.833 21.118 1.00 92.12 380 ILE A O 1
ATOM 2903 N N . ALA A 1 381 ? -3.156 12.143 23.003 1.00 92.88 381 ALA A N 1
ATOM 2904 C CA . ALA A 1 381 ? -4.384 12.905 22.862 1.00 92.88 381 ALA A CA 1
ATOM 2905 C C . ALA A 1 381 ? -4.531 13.838 24.068 1.00 92.88 381 ALA A C 1
ATOM 2907 O O . ALA A 1 381 ? -4.424 13.407 25.216 1.00 92.88 381 ALA A O 1
ATOM 2908 N N . LYS A 1 382 ? -4.758 15.127 23.808 1.00 90.62 382 LYS A N 1
ATOM 2909 C CA . LYS A 1 382 ? -4.993 16.144 24.835 1.00 90.62 382 LYS A CA 1
ATOM 2910 C C . LYS A 1 382 ? -6.324 16.821 24.551 1.00 90.62 382 LYS A C 1
ATOM 2912 O O . LYS A 1 382 ? -6.539 17.274 23.429 1.00 90.62 382 LYS A O 1
ATOM 2917 N N . CYS A 1 383 ? -7.186 16.877 25.557 1.00 88.69 383 CYS A N 1
ATOM 2918 C CA . CYS A 1 383 ? -8.477 17.542 25.458 1.00 88.69 383 CYS A CA 1
ATOM 2919 C C . CYS A 1 383 ? -8.312 19.069 25.562 1.00 88.69 383 CYS A C 1
ATOM 2921 O O . CYS A 1 383 ? -7.410 19.561 26.249 1.00 88.69 383 CYS A O 1
ATOM 2923 N N . ALA A 1 384 ? -9.160 19.822 24.862 1.00 85.75 384 ALA A N 1
ATOM 2924 C CA . ALA A 1 384 ? -9.128 21.280 24.890 1.00 85.75 384 ALA A CA 1
ATOM 2925 C C . ALA A 1 384 ? -9.686 21.825 26.225 1.00 85.75 384 ALA A C 1
ATOM 2927 O O . ALA A 1 384 ? -10.622 21.248 26.777 1.00 85.75 384 ALA A O 1
ATOM 2928 N N . PRO A 1 385 ? -9.171 22.960 26.740 1.00 78.25 385 PRO A N 1
ATOM 2929 C CA . PRO A 1 385 ? -9.507 23.477 28.074 1.00 78.25 385 PRO A CA 1
ATOM 2930 C C . PRO A 1 385 ? -10.975 23.905 28.280 1.00 78.25 385 PRO A C 1
ATOM 2932 O O . PRO A 1 385 ? -11.346 24.211 29.403 1.00 78.25 385 PRO A O 1
ATOM 2935 N N . GLY A 1 386 ? -11.822 23.892 27.245 1.00 80.19 386 GLY A N 1
ATOM 2936 C CA . GLY A 1 386 ? -13.263 24.185 27.337 1.00 80.19 386 GLY A CA 1
ATOM 2937 C C . GLY A 1 386 ? -14.174 23.084 26.782 1.00 80.19 386 GLY A C 1
ATOM 2938 O O . GLY A 1 386 ? -15.366 23.324 26.566 1.00 80.19 386 GLY A O 1
ATOM 2939 N N . ASP A 1 387 ? -13.608 21.915 26.487 1.00 85.06 387 ASP A N 1
ATOM 2940 C CA . ASP A 1 387 ? -14.344 20.745 26.000 1.00 85.06 387 ASP A CA 1
ATOM 2941 C C . ASP A 1 387 ? -14.684 19.785 27.159 1.00 85.06 387 ASP A C 1
ATOM 2943 O O . ASP A 1 387 ? -14.282 20.057 28.290 1.00 85.06 387 ASP A O 1
ATOM 2947 N N . VAL A 1 388 ? -15.388 18.680 26.912 1.00 85.44 388 VAL A N 1
ATOM 2948 C CA . VAL A 1 388 ? -15.648 17.626 27.914 1.00 85.44 388 VAL A CA 1
ATOM 2949 C C . VAL A 1 388 ? -14.707 16.446 27.675 1.00 85.44 388 VAL A C 1
ATOM 2951 O O . VAL A 1 388 ? -14.583 15.949 26.553 1.00 85.44 388 VAL A O 1
ATOM 2954 N N . PHE A 1 389 ? -13.985 16.020 28.714 1.00 87.00 389 PHE A N 1
ATOM 2955 C CA . PHE A 1 389 ? -13.033 14.918 28.608 1.00 87.00 389 PHE A CA 1
ATOM 2956 C C . PHE A 1 389 ? -13.757 13.575 28.455 1.00 87.00 389 PHE A C 1
ATOM 2958 O O . PHE A 1 389 ? -14.667 13.275 29.214 1.00 87.00 389 PHE A O 1
ATOM 2965 N N . ASN A 1 390 ? -13.299 12.759 27.502 1.00 88.19 390 ASN A N 1
ATOM 2966 C CA . ASN A 1 390 ? -13.744 11.380 27.333 1.00 88.19 390 ASN A CA 1
ATOM 2967 C C . ASN A 1 390 ? -12.542 10.464 27.103 1.00 88.19 390 ASN A C 1
ATOM 2969 O O . ASN A 1 390 ? -11.758 10.672 26.166 1.00 88.19 390 ASN A O 1
ATOM 2973 N N . SER A 1 391 ? -12.402 9.435 27.934 1.00 88.25 391 SER A N 1
ATOM 2974 C CA . SER A 1 391 ? -11.280 8.507 27.873 1.00 88.25 391 SER A CA 1
ATOM 2975 C C . SER A 1 391 ? -11.324 7.647 26.610 1.00 88.25 391 SER A C 1
ATOM 2977 O O . SER A 1 391 ? -10.273 7.437 26.012 1.00 88.25 391 SER A O 1
ATOM 2979 N N . HIS A 1 392 ? -12.496 7.209 26.140 1.00 89.00 392 HIS A N 1
ATOM 2980 C CA . HIS A 1 392 ? -12.622 6.362 24.948 1.00 89.00 392 HIS A CA 1
ATOM 2981 C C . HIS A 1 392 ? -12.233 7.105 23.669 1.00 89.00 392 HIS A C 1
ATOM 2983 O O . HIS A 1 392 ? -11.422 6.606 22.888 1.00 89.00 392 HIS A O 1
ATOM 2989 N N . ILE A 1 393 ? -12.726 8.332 23.491 1.00 88.81 393 ILE A N 1
ATOM 2990 C CA . ILE A 1 393 ? -12.341 9.183 22.354 1.00 88.81 393 ILE A CA 1
ATOM 2991 C C . ILE A 1 393 ? -10.847 9.511 22.434 1.00 88.81 393 ILE A C 1
ATOM 2993 O O . ILE A 1 393 ? -10.127 9.397 21.442 1.00 88.81 393 ILE A O 1
ATOM 2997 N N . GLY A 1 394 ? -10.341 9.837 23.628 1.00 89.94 394 GLY A N 1
ATOM 2998 C CA . GLY A 1 394 ? -8.913 10.061 23.848 1.00 89.94 394 GLY A CA 1
ATOM 2999 C C . GLY A 1 394 ? -8.051 8.839 23.505 1.00 89.94 394 GLY A C 1
ATOM 3000 O O . GLY A 1 394 ? -7.024 8.990 22.842 1.00 89.94 394 GLY A O 1
ATOM 3001 N N . ARG A 1 395 ? -8.474 7.631 23.902 1.00 90.56 395 ARG A N 1
ATOM 3002 C CA . ARG A 1 395 ? -7.805 6.356 23.590 1.00 90.56 395 ARG A CA 1
ATOM 3003 C C . ARG A 1 395 ? -7.802 6.086 22.084 1.00 90.56 395 ARG A C 1
ATOM 3005 O O . ARG A 1 395 ? -6.740 5.773 21.555 1.00 90.56 395 ARG A O 1
ATOM 3012 N N . ALA A 1 396 ? -8.920 6.288 21.385 1.00 90.06 396 ALA A N 1
ATOM 3013 C CA . ALA A 1 396 ? -9.007 6.099 19.933 1.00 90.06 396 ALA A CA 1
ATOM 3014 C C . ALA A 1 396 ? -8.080 7.060 19.163 1.00 90.06 396 ALA A C 1
ATOM 3016 O O . ALA A 1 396 ? -7.287 6.631 18.321 1.00 90.06 396 ALA A O 1
ATOM 3017 N N . ILE A 1 397 ? -8.091 8.355 19.510 1.00 91.00 397 ILE A N 1
ATOM 3018 C CA . ILE A 1 397 ? -7.189 9.358 18.916 1.00 91.00 397 ILE A CA 1
ATOM 3019 C C . ILE A 1 397 ? -5.723 9.007 19.207 1.00 91.00 397 ILE A C 1
ATOM 3021 O O . ILE A 1 397 ? -4.879 9.072 18.310 1.00 91.00 397 ILE A O 1
ATOM 3025 N N . ALA A 1 398 ? -5.401 8.663 20.458 1.00 92.56 398 ALA A N 1
ATOM 3026 C CA . ALA A 1 398 ? -4.040 8.328 20.858 1.00 92.56 398 ALA A CA 1
ATOM 3027 C C . ALA A 1 398 ? -3.539 7.069 20.137 1.00 92.56 398 ALA A C 1
ATOM 3029 O O . ALA A 1 398 ? -2.405 7.063 19.667 1.00 92.56 398 ALA A O 1
ATOM 3030 N N . LEU A 1 399 ? -4.383 6.045 19.988 1.00 91.31 399 LEU A N 1
ATOM 3031 C CA . LEU A 1 399 ? -4.057 4.813 19.274 1.00 91.31 399 LEU A CA 1
ATOM 3032 C C . LEU A 1 399 ? -3.801 5.069 17.786 1.00 91.31 399 LEU A C 1
ATOM 3034 O O . LEU A 1 399 ? -2.749 4.686 17.280 1.00 91.31 399 LEU A O 1
ATOM 3038 N N . ARG A 1 400 ? -4.708 5.773 17.093 1.00 90.94 400 ARG A N 1
ATOM 3039 C CA . ARG A 1 400 ? -4.526 6.120 15.673 1.00 90.94 400 ARG A CA 1
ATOM 3040 C C . ARG A 1 400 ? -3.245 6.916 15.442 1.00 90.94 400 ARG A C 1
ATOM 3042 O O . ARG A 1 400 ? -2.477 6.586 14.544 1.00 90.94 400 ARG A O 1
ATOM 3049 N N . ARG A 1 401 ? -2.955 7.896 16.308 1.00 91.25 401 ARG A N 1
ATOM 3050 C CA . ARG A 1 401 ? -1.694 8.656 16.263 1.00 91.25 401 ARG A CA 1
ATOM 3051 C C . ARG A 1 401 ? -0.469 7.774 16.491 1.00 91.25 401 ARG A C 1
ATOM 3053 O O . ARG A 1 401 ? 0.536 7.977 15.822 1.00 91.25 401 ARG A O 1
ATOM 3060 N N . ALA A 1 402 ? -0.541 6.816 17.413 1.00 89.56 402 ALA A N 1
ATOM 3061 C CA . ALA A 1 402 ? 0.563 5.897 17.679 1.00 89.56 402 ALA A CA 1
ATOM 3062 C C . ALA A 1 402 ? 0.816 4.938 16.502 1.00 89.56 402 ALA A C 1
ATOM 3064 O O . ALA A 1 402 ? 1.965 4.617 16.219 1.00 89.56 402 ALA A O 1
ATOM 3065 N N . LEU A 1 403 ? -0.245 4.523 15.803 1.00 87.25 403 LEU A N 1
ATOM 3066 C CA . LEU A 1 403 ? -0.185 3.669 14.613 1.00 87.25 403 LEU A CA 1
ATOM 3067 C C . LEU A 1 403 ? 0.155 4.431 13.318 1.00 87.25 403 LEU A C 1
ATOM 3069 O O . LEU A 1 403 ? 0.360 3.800 12.287 1.00 87.25 403 LEU A O 1
ATOM 3073 N N . GLY A 1 404 ? 0.218 5.767 13.353 1.00 86.06 404 GLY A N 1
ATOM 3074 C CA . GLY A 1 404 ? 0.467 6.598 12.169 1.00 86.06 404 GLY A CA 1
ATOM 3075 C C . GLY A 1 404 ? -0.736 6.735 11.226 1.00 86.06 404 GLY A C 1
ATOM 3076 O O . GLY A 1 404 ? -0.555 7.057 10.056 1.00 86.06 404 GLY A O 1
ATOM 3077 N N . LEU A 1 405 ? -1.954 6.490 11.717 1.00 87.38 405 LEU A N 1
ATOM 3078 C CA . LEU A 1 405 ? -3.202 6.589 10.956 1.00 87.38 405 LEU A CA 1
ATOM 3079 C C . LEU A 1 405 ? -3.842 7.977 11.093 1.00 87.38 405 LEU A C 1
ATOM 3081 O O . LEU A 1 405 ? -3.740 8.631 12.137 1.00 87.38 405 LEU A O 1
ATOM 3085 N N . GLU A 1 406 ? -4.572 8.404 10.060 1.00 85.62 406 GLU A N 1
ATOM 3086 C CA . GLU A 1 406 ? -5.354 9.641 10.110 1.00 85.62 406 GLU A CA 1
ATOM 3087 C C . GLU A 1 406 ? -6.511 9.531 11.113 1.00 85.62 406 GLU A C 1
ATOM 3089 O O . GLU A 1 406 ? -7.244 8.538 11.171 1.00 85.62 406 GLU A O 1
ATOM 3094 N N . VAL A 1 407 ? -6.676 10.574 11.926 1.00 88.06 407 VAL A N 1
ATOM 3095 C CA . VAL A 1 407 ? -7.740 10.659 12.929 1.00 88.06 407 VAL A CA 1
ATOM 3096 C C . VAL A 1 407 ? -8.986 11.281 12.285 1.00 88.06 407 VAL A C 1
ATOM 3098 O O . VAL A 1 407 ? -8.877 12.376 11.731 1.00 88.06 407 VAL A O 1
ATOM 3101 N N . PRO A 1 408 ? -10.171 10.648 12.382 1.00 85.94 408 PRO A N 1
ATOM 3102 C CA . PRO A 1 408 ? -11.407 11.192 11.832 1.00 85.94 408 PRO A CA 1
ATOM 3103 C C . PRO A 1 408 ? -11.741 12.563 12.425 1.00 85.94 408 PRO A C 1
ATOM 3105 O O . PRO A 1 408 ? -11.655 12.763 13.639 1.00 85.94 408 PRO A O 1
ATOM 3108 N N . ALA A 1 409 ? -12.191 13.493 11.575 1.00 82.75 409 ALA A N 1
ATOM 3109 C CA . ALA A 1 409 ? -12.558 14.850 11.990 1.00 82.75 409 ALA A CA 1
ATOM 3110 C C . ALA A 1 409 ? -13.672 14.882 13.053 1.00 82.75 409 ALA A C 1
ATOM 3112 O O . ALA A 1 409 ? -13.755 15.802 13.865 1.00 82.75 409 ALA A O 1
ATOM 3113 N N . GLU A 1 410 ? -14.501 13.843 13.075 1.00 81.94 410 GLU A N 1
ATOM 3114 C CA . GLU A 1 410 ? -15.615 13.666 14.003 1.00 81.94 410 GLU A CA 1
ATOM 3115 C C . GLU A 1 410 ? -15.160 13.522 15.463 1.00 81.94 410 GLU A C 1
ATOM 3117 O O . GLU A 1 410 ? -15.885 13.913 16.372 1.00 81.94 410 GLU A O 1
ATOM 3122 N N . TYR A 1 411 ? -13.935 13.039 15.704 1.00 82.88 411 TYR A N 1
ATOM 3123 C CA . TYR A 1 411 ? -13.359 12.979 17.051 1.00 82.88 411 TYR A CA 1
ATOM 3124 C C . TYR A 1 411 ? -12.832 14.337 17.536 1.00 82.88 411 TYR A C 1
ATOM 3126 O O . TYR A 1 411 ? -12.665 14.523 18.739 1.00 82.88 411 TYR A O 1
ATOM 3134 N N . TYR A 1 412 ? -12.584 15.290 16.627 1.00 81.81 412 TYR A N 1
ATOM 3135 C CA . TYR A 1 412 ? -12.188 16.660 16.977 1.00 81.81 412 TYR A CA 1
ATOM 3136 C C . TYR A 1 412 ? -13.385 17.573 17.252 1.00 81.81 412 TYR A C 1
ATOM 3138 O O . TYR A 1 412 ? -13.272 18.478 18.071 1.00 81.81 412 TYR A O 1
ATOM 3146 N N . ASN A 1 413 ? -14.513 17.333 16.579 1.00 80.56 413 ASN A N 1
ATOM 3147 C CA . ASN A 1 413 ? -15.709 18.179 16.637 1.00 80.56 413 ASN A CA 1
ATOM 3148 C C . ASN A 1 413 ? -16.912 17.444 17.247 1.00 80.56 413 ASN A C 1
ATOM 3150 O O . ASN A 1 413 ? -18.045 17.620 16.799 1.00 80.56 413 ASN A O 1
ATOM 3154 N N . ALA A 1 414 ? -16.673 16.584 18.235 1.00 80.31 414 ALA A N 1
ATOM 3155 C CA . ALA A 1 414 ? -17.755 15.870 18.892 1.00 80.31 414 ALA A CA 1
ATOM 3156 C C . ALA A 1 414 ? -18.675 16.858 19.647 1.00 80.31 414 ALA A C 1
ATOM 3158 O O . ALA A 1 414 ? -18.171 17.755 20.328 1.00 80.31 414 ALA A O 1
ATOM 3159 N N . PRO A 1 415 ? -20.013 16.727 19.546 1.00 83.19 415 PRO A N 1
ATOM 3160 C CA . PRO A 1 415 ? -20.932 17.624 20.234 1.00 83.19 415 PRO A CA 1
ATOM 3161 C C . PRO A 1 415 ? -20.821 17.439 21.751 1.00 83.19 415 PRO A C 1
ATOM 3163 O O . PRO A 1 415 ? -20.566 16.336 22.233 1.00 83.19 415 PRO A O 1
ATOM 3166 N N . LYS A 1 416 ? -21.025 18.518 22.514 1.00 82.06 416 LYS A N 1
ATOM 3167 C CA . LYS A 1 416 ? -20.986 18.454 23.979 1.00 82.06 416 LYS A CA 1
ATOM 3168 C C . LYS A 1 416 ? -22.154 17.611 24.517 1.00 82.06 416 LYS A C 1
ATOM 3170 O O . LYS A 1 416 ? -23.252 17.700 23.962 1.00 82.06 416 LYS A O 1
ATOM 3175 N N . PRO A 1 417 ? -21.951 16.826 25.587 1.00 82.31 417 PRO A N 1
ATOM 3176 C CA . PRO A 1 417 ? -23.040 16.126 26.262 1.00 82.31 417 PRO A CA 1
ATOM 3177 C C . PRO A 1 417 ? -24.115 17.110 26.746 1.00 82.31 417 PRO A C 1
ATOM 3179 O O . PRO A 1 417 ? -23.805 18.173 27.284 1.00 82.31 417 PRO A O 1
ATOM 3182 N N . THR A 1 418 ? -25.381 16.759 26.514 1.00 77.12 418 THR A N 1
ATOM 3183 C CA . THR A 1 418 ? -26.545 17.613 26.803 1.00 77.12 418 THR A CA 1
ATOM 3184 C C . THR A 1 418 ? -27.085 17.445 28.219 1.00 77.12 418 THR A C 1
ATOM 3186 O O . THR A 1 418 ? -27.754 18.343 28.719 1.00 77.12 418 THR A O 1
ATOM 3189 N N . GLU A 1 419 ? -26.810 16.311 28.865 1.00 80.56 419 GLU A N 1
ATOM 3190 C CA . GLU A 1 419 ? -27.343 15.960 30.182 1.00 80.56 419 GLU A CA 1
ATOM 3191 C C . GLU A 1 419 ? -26.282 15.241 31.016 1.00 80.56 419 GLU A C 1
ATOM 3193 O O . GLU A 1 419 ? -25.506 14.443 30.485 1.00 80.56 419 GLU A O 1
ATOM 3198 N N . VAL A 1 420 ? -26.287 15.510 32.322 1.00 82.50 420 VAL A N 1
ATOM 3199 C CA . VAL A 1 420 ? -25.447 14.829 33.312 1.00 82.50 420 VAL A CA 1
ATOM 3200 C C . VAL A 1 420 ? -26.089 13.493 33.678 1.00 82.50 420 VAL A C 1
ATOM 3202 O O . VAL A 1 420 ? -27.273 13.434 34.016 1.00 82.50 420 VAL A O 1
ATOM 3205 N N . ARG A 1 421 ? -25.311 12.413 33.624 1.00 85.19 421 ARG A N 1
ATOM 3206 C CA . ARG A 1 421 ? -25.738 11.047 33.942 1.00 85.19 421 ARG A CA 1
ATOM 3207 C C . ARG A 1 421 ? -24.904 10.470 35.084 1.00 85.19 421 ARG A C 1
ATOM 3209 O O . ARG A 1 421 ? -23.880 11.008 35.489 1.00 85.19 421 ARG A O 1
ATOM 3216 N N . VAL A 1 422 ? -25.368 9.347 35.621 1.00 81.38 422 VAL A N 1
ATOM 3217 C CA . VAL A 1 422 ? -24.632 8.592 36.641 1.00 81.38 422 VAL A CA 1
ATOM 3218 C C . VAL A 1 422 ? -23.281 8.130 36.080 1.00 81.38 422 VAL A C 1
ATOM 3220 O O . VAL A 1 422 ? -23.221 7.608 34.966 1.00 81.38 422 VAL A O 1
ATOM 3223 N N . GLY A 1 423 ? -22.221 8.300 36.869 1.00 79.38 423 GLY A N 1
ATOM 3224 C CA . GLY A 1 423 ? -20.833 7.999 36.519 1.00 79.38 423 GLY A CA 1
ATOM 3225 C C . GLY A 1 423 ? -20.085 9.153 35.845 1.00 79.38 423 GLY A C 1
ATOM 3226 O O . GLY A 1 423 ? -18.899 9.012 35.555 1.00 79.38 423 GLY A O 1
ATOM 3227 N N . ASP A 1 424 ? -20.750 10.279 35.583 1.00 84.06 424 ASP A N 1
ATOM 3228 C CA . ASP A 1 424 ? -20.099 11.481 35.067 1.00 84.06 424 ASP A CA 1
ATOM 3229 C C . ASP A 1 424 ? -19.362 12.231 36.198 1.00 84.06 424 ASP A C 1
ATOM 3231 O O . ASP A 1 424 ? -19.747 12.145 37.368 1.00 84.06 424 ASP A O 1
ATOM 3235 N N . VAL A 1 425 ? -18.325 13.005 35.858 1.00 84.12 425 VAL A N 1
ATOM 3236 C CA . VAL A 1 425 ? -17.650 13.912 36.803 1.00 84.12 425 VAL A CA 1
ATOM 3237 C C . VAL A 1 425 ? -18.019 15.348 36.472 1.00 84.12 425 VAL A C 1
ATOM 3239 O O . VAL A 1 425 ? -17.828 15.815 35.343 1.00 84.12 425 VAL A O 1
ATOM 3242 N N . VAL A 1 426 ? -18.518 16.065 37.474 1.00 85.31 426 VAL A N 1
ATOM 3243 C CA . VAL A 1 426 ? -18.931 17.464 37.358 1.00 85.31 426 VAL A CA 1
ATOM 3244 C C . VAL A 1 426 ? -18.095 18.365 38.260 1.00 85.31 426 VAL A C 1
ATOM 3246 O O . VAL A 1 426 ? -17.618 17.943 39.309 1.00 85.31 426 VAL A O 1
ATOM 3249 N N . GLU A 1 427 ? -17.919 19.619 37.860 1.00 83.69 427 GLU A N 1
ATOM 3250 C CA . GLU A 1 427 ? -17.213 20.640 38.627 1.00 83.69 427 GLU A CA 1
ATOM 3251 C C . GLU A 1 427 ? -18.204 21.669 39.187 1.00 83.69 427 GLU A C 1
ATOM 3253 O O . GLU A 1 427 ? -18.955 22.304 38.438 1.00 83.69 427 GLU A O 1
ATOM 3258 N N . TYR A 1 428 ? -18.215 21.829 40.512 1.00 80.94 428 TYR A N 1
ATOM 3259 C CA . TYR A 1 428 ? -19.057 22.789 41.228 1.00 80.94 428 TYR A CA 1
ATOM 3260 C C . TYR A 1 428 ? -18.266 23.428 42.373 1.00 80.94 428 TYR A C 1
ATOM 3262 O O . TYR A 1 428 ? -17.676 22.718 43.183 1.00 80.94 428 TYR A O 1
ATOM 3270 N N . GLU A 1 429 ? -18.230 24.764 42.435 1.00 78.44 429 GLU A N 1
ATOM 3271 C CA . GLU A 1 429 ? -17.498 25.531 43.466 1.00 78.44 429 GLU A CA 1
ATOM 3272 C C . GLU A 1 429 ? -16.030 25.082 43.666 1.00 78.44 429 GLU A C 1
ATOM 3274 O O . GLU A 1 429 ? -15.535 24.995 44.788 1.00 78.44 429 GLU A O 1
ATOM 3279 N N . ASN A 1 430 ? -15.313 24.821 42.563 1.00 74.38 430 ASN A N 1
ATOM 3280 C CA . ASN A 1 430 ? -13.925 24.325 42.526 1.00 74.38 430 ASN A CA 1
ATOM 3281 C C . ASN A 1 430 ? -13.716 22.913 43.113 1.00 74.38 430 ASN A C 1
ATOM 3283 O O . ASN A 1 430 ? -12.582 22.536 43.416 1.00 74.38 430 ASN A O 1
ATOM 3287 N N . ALA A 1 431 ? -14.781 22.125 43.269 1.00 77.00 431 ALA A N 1
ATOM 3288 C CA . ALA A 1 431 ? -14.706 20.710 43.614 1.00 77.00 431 ALA A CA 1
ATOM 3289 C C . ALA A 1 431 ? -15.141 19.842 42.424 1.00 77.00 431 ALA A C 1
ATOM 3291 O O . ALA A 1 431 ? -16.167 20.107 41.796 1.00 77.00 431 ALA A O 1
ATOM 3292 N N . SER A 1 432 ? -14.370 18.791 42.128 1.00 81.19 432 SER A N 1
ATOM 3293 C CA . SER A 1 432 ? -14.750 17.737 41.178 1.00 81.19 432 SER A CA 1
ATOM 3294 C C . SER A 1 432 ? -15.522 16.643 41.910 1.00 81.19 432 SER A C 1
ATOM 3296 O O . SER A 1 432 ? -15.046 16.134 42.925 1.00 81.19 432 SER A O 1
ATOM 3298 N N . LEU A 1 433 ? -16.714 16.308 41.420 1.00 82.12 433 LEU A N 1
ATOM 3299 C CA . LEU A 1 433 ? -17.649 15.406 42.089 1.00 82.12 433 LEU A CA 1
ATOM 3300 C C . LEU A 1 433 ? -18.118 14.317 41.128 1.00 82.12 433 LEU A C 1
ATOM 3302 O O . LEU A 1 433 ? -18.542 14.620 40.013 1.00 82.12 433 LEU A O 1
ATOM 3306 N N . GLU A 1 434 ? -18.082 13.066 41.575 1.00 83.56 434 GLU A N 1
ATOM 3307 C CA . GLU A 1 434 ? -18.645 11.932 40.836 1.00 83.56 434 GLU A CA 1
ATOM 3308 C C . GLU A 1 434 ? -20.167 11.866 41.029 1.00 83.56 434 GLU A C 1
ATOM 3310 O O . GLU A 1 434 ? -20.678 11.978 42.151 1.00 83.56 434 GLU A O 1
ATOM 3315 N N . VAL A 1 435 ? -20.900 11.684 39.931 1.00 83.62 435 VAL A N 1
ATOM 3316 C CA . VAL A 1 435 ? -22.362 11.629 39.936 1.00 83.62 435 VAL A CA 1
ATOM 3317 C C . VAL A 1 435 ? -22.845 10.207 40.218 1.00 83.62 435 VAL A C 1
ATOM 3319 O O . VAL A 1 435 ? -22.645 9.291 39.426 1.00 83.62 435 VAL A O 1
ATOM 3322 N N . LEU A 1 436 ? -23.547 10.024 41.329 1.00 82.06 436 LEU A N 1
ATOM 3323 C CA . LEU A 1 436 ? -24.101 8.756 41.796 1.00 82.06 436 LEU A CA 1
ATOM 3324 C C . LEU A 1 436 ? -25.611 8.635 41.492 1.00 82.06 436 LEU A C 1
ATOM 3326 O O . LEU A 1 436 ? -26.283 9.643 41.229 1.00 82.06 436 LEU A O 1
ATOM 3330 N N . PRO A 1 437 ? -26.182 7.414 41.533 1.00 81.62 437 PRO A N 1
ATOM 3331 C CA . PRO A 1 437 ? -27.626 7.210 41.433 1.00 81.62 437 PRO A CA 1
ATOM 3332 C C . PRO A 1 437 ? -28.411 7.972 42.513 1.00 81.62 437 PRO A C 1
ATOM 3334 O O . PRO A 1 437 ? -27.911 8.223 43.611 1.00 81.62 437 PRO A O 1
ATOM 3337 N N . SER A 1 438 ? -29.675 8.297 42.224 1.00 78.44 438 SER A N 1
ATOM 3338 C CA . SER A 1 438 ? -30.581 8.866 43.233 1.00 78.44 438 SER A CA 1
ATOM 3339 C C . SER A 1 438 ? -30.769 7.880 44.394 1.00 78.44 438 SER A C 1
ATOM 3341 O O . SER A 1 438 ? -30.972 6.683 44.180 1.00 78.44 438 SER A O 1
ATOM 3343 N N . GLY A 1 439 ? -30.678 8.387 45.625 1.00 68.75 439 GLY A N 1
ATOM 3344 C CA . GLY A 1 439 ? -30.818 7.589 46.846 1.00 68.75 439 GLY A CA 1
ATOM 3345 C C . GLY A 1 439 ? -29.552 6.865 47.318 1.00 68.75 439 GLY A C 1
ATOM 3346 O O . GLY A 1 439 ? -29.629 6.128 48.301 1.00 68.75 439 GLY A O 1
ATOM 3347 N N . ASP A 1 440 ? -28.395 7.069 46.677 1.00 70.00 440 ASP A N 1
ATOM 3348 C CA . ASP A 1 440 ? -27.127 6.537 47.185 1.00 70.00 440 ASP A CA 1
ATOM 3349 C C . ASP A 1 440 ? -26.687 7.294 48.453 1.00 70.00 440 ASP A C 1
ATOM 3351 O O . ASP A 1 440 ? -26.417 8.497 48.434 1.00 70.00 440 ASP A O 1
ATOM 3355 N N . TYR A 1 441 ? -26.594 6.575 49.573 1.00 60.59 441 TYR A N 1
ATOM 3356 C CA . TYR A 1 441 ? -26.207 7.118 50.880 1.00 60.59 441 TYR A CA 1
ATOM 3357 C C . TYR A 1 441 ? -24.747 7.604 50.929 1.00 60.59 441 TYR A C 1
ATOM 3359 O O . TYR A 1 441 ? -24.352 8.258 51.896 1.00 60.59 441 TYR A O 1
ATOM 3367 N N . ARG A 1 442 ? -23.941 7.283 49.907 1.00 61.78 442 ARG A N 1
ATOM 3368 C CA . ARG A 1 442 ? -22.558 7.756 49.736 1.00 61.78 442 ARG A CA 1
ATOM 3369 C C . ARG A 1 442 ? -22.480 9.157 49.129 1.00 61.78 442 ARG A C 1
ATOM 3371 O O . ARG A 1 442 ? -21.400 9.742 49.132 1.00 61.78 442 ARG A O 1
ATOM 3378 N N . ALA A 1 443 ? -23.589 9.694 48.617 1.00 59.28 443 ALA A N 1
ATOM 3379 C CA . ALA A 1 443 ? -23.672 11.041 48.064 1.00 59.28 443 ALA A CA 1
ATOM 3380 C C . ALA A 1 443 ? -23.753 12.089 49.184 1.00 59.28 443 ALA A C 1
ATOM 3382 O O . ALA A 1 443 ? -24.808 12.647 49.485 1.00 59.28 443 ALA A O 1
ATOM 3383 N N . LEU A 1 444 ? -22.623 12.327 49.843 1.00 58.69 444 LEU A N 1
ATOM 3384 C CA . LEU A 1 444 ? -22.501 13.325 50.897 1.00 58.69 444 LEU A CA 1
ATOM 3385 C C . LEU A 1 444 ? -21.662 14.479 50.361 1.00 58.69 444 LEU A C 1
ATOM 3387 O O . LEU A 1 444 ? -20.485 14.303 50.078 1.00 58.69 444 LEU A O 1
ATOM 3391 N N . TRP A 1 445 ? -22.209 15.687 50.272 1.00 51.41 445 TRP A N 1
ATOM 3392 C CA . TRP A 1 445 ? -21.352 16.873 50.222 1.00 51.41 445 TRP A CA 1
ATOM 3393 C C . TRP A 1 445 ? -20.690 17.035 51.603 1.00 51.41 445 TRP A C 1
ATOM 3395 O O . TRP A 1 445 ? -21.415 16.970 52.601 1.00 51.41 445 TRP A O 1
ATOM 3405 N N . PRO A 1 446 ? -19.357 17.211 51.727 1.00 57.12 446 PRO A N 1
ATOM 3406 C CA . PRO A 1 446 ? -18.361 17.564 50.706 1.00 57.12 446 PRO A CA 1
ATOM 3407 C C . PRO A 1 446 ? -17.444 16.389 50.285 1.00 57.12 446 PRO A C 1
ATOM 3409 O O . PRO A 1 446 ? -16.291 16.596 49.926 1.00 57.12 446 PRO A O 1
ATOM 3412 N N . SER A 1 447 ? -17.910 15.143 50.366 1.00 61.81 447 SER A N 1
ATOM 3413 C CA . SER A 1 447 ? -17.102 13.920 50.197 1.00 61.81 447 SER A CA 1
ATOM 3414 C C . SER A 1 447 ? -16.661 13.592 48.759 1.00 61.81 447 SER A C 1
ATOM 3416 O O . SER A 1 447 ? -16.128 12.510 48.528 1.00 61.81 447 SER A O 1
ATOM 3418 N N . GLY A 1 448 ? -16.838 14.509 47.800 1.00 72.31 448 GLY A N 1
ATOM 3419 C CA . GLY A 1 448 ? -16.438 14.290 46.403 1.00 72.31 448 GLY A CA 1
ATOM 3420 C C . GLY A 1 448 ? -17.503 13.612 45.530 1.00 72.31 448 GLY A C 1
ATOM 3421 O O . GLY A 1 448 ? -17.183 13.142 44.444 1.00 72.31 448 GLY A O 1
ATOM 3422 N N . THR A 1 449 ? -18.76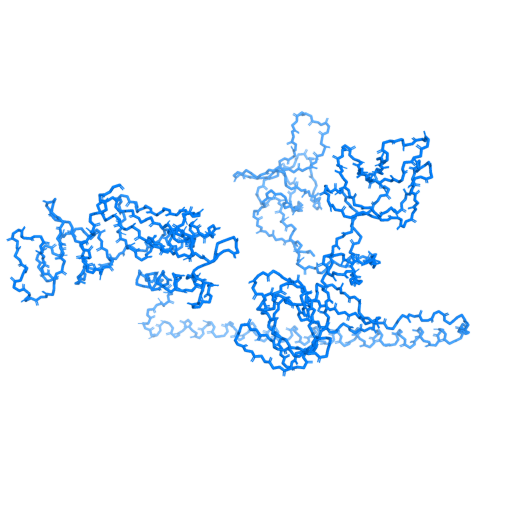1 13.550 45.976 1.00 79.62 449 THR A N 1
ATOM 3423 C CA . THR A 1 449 ? -19.863 12.870 45.271 1.00 79.62 449 THR A CA 1
ATOM 3424 C C . THR A 1 449 ? -21.150 13.705 45.272 1.00 79.62 449 THR A C 1
ATOM 3426 O O . THR A 1 449 ? -21.388 14.509 46.177 1.00 79.62 449 THR A O 1
ATOM 3429 N N . ALA A 1 450 ? -22.001 13.520 44.260 1.00 80.50 450 ALA A N 1
ATOM 3430 C CA . ALA A 1 450 ? -23.312 14.169 44.133 1.00 80.50 450 ALA A CA 1
ATOM 3431 C C . ALA A 1 450 ? -24.333 13.196 43.524 1.00 80.50 450 ALA A C 1
ATOM 3433 O O . ALA A 1 450 ? -23.961 12.374 42.701 1.00 80.50 450 ALA A O 1
ATOM 3434 N N . THR A 1 451 ? -25.620 13.261 43.875 1.00 80.94 451 THR A N 1
ATOM 3435 C CA . THR A 1 451 ? -26.633 12.444 43.175 1.00 80.94 451 THR A CA 1
ATOM 3436 C C . THR A 1 451 ? -27.052 13.094 41.857 1.00 80.94 451 THR A C 1
ATOM 3438 O O . THR A 1 451 ? -27.034 14.321 41.731 1.00 80.94 451 THR A O 1
ATOM 3441 N N . VAL A 1 452 ? -27.484 12.293 40.880 1.00 82.81 452 VAL A N 1
ATOM 3442 C CA . VAL A 1 452 ? -27.955 12.773 39.562 1.00 82.81 452 VAL A CA 1
ATOM 3443 C C . VAL A 1 452 ? -29.131 13.762 39.646 1.00 82.81 452 VAL A C 1
ATOM 3445 O O . VAL A 1 452 ? -29.288 14.635 38.799 1.00 82.81 452 VAL A O 1
ATOM 3448 N N . ASP A 1 453 ? -29.952 13.661 40.691 1.00 81.69 453 ASP A N 1
ATOM 3449 C CA . ASP A 1 453 ? -31.095 14.533 40.973 1.00 81.69 453 ASP A CA 1
ATOM 3450 C C . ASP A 1 453 ? -30.761 15.721 41.892 1.00 81.69 453 ASP A C 1
ATOM 3452 O O . ASP A 1 453 ? -31.621 16.578 42.120 1.00 81.69 453 ASP A O 1
ATOM 3456 N N . SER A 1 454 ? -29.523 15.804 42.393 1.00 79.19 454 SER A N 1
ATOM 3457 C CA . SER A 1 454 ? -29.085 16.876 43.286 1.00 79.19 454 SER A CA 1
ATOM 3458 C C . SER A 1 454 ? -29.047 18.240 42.591 1.00 79.19 454 SER A C 1
ATOM 3460 O O . SER A 1 454 ? -28.863 18.363 41.378 1.00 79.19 454 SER A O 1
ATOM 3462 N N . TYR A 1 455 ? -29.160 19.302 43.395 1.00 79.75 455 TYR A N 1
ATOM 3463 C CA . TYR A 1 455 ? -28.974 20.676 42.923 1.00 79.75 455 TYR A CA 1
ATOM 3464 C C . TYR A 1 455 ? -27.621 20.865 42.223 1.00 79.75 455 TYR A C 1
ATOM 3466 O O . TYR A 1 455 ? -27.548 21.561 41.210 1.00 79.75 455 TYR A O 1
ATOM 3474 N N . VAL A 1 456 ? -26.579 20.205 42.737 1.00 79.44 456 VAL A N 1
ATOM 3475 C CA . VAL A 1 456 ? -25.219 20.270 42.204 1.00 79.44 456 VAL A CA 1
ATOM 3476 C C . VAL A 1 456 ? -25.162 19.697 40.790 1.00 79.44 456 VAL A C 1
ATOM 3478 O O . VAL A 1 456 ? -24.720 20.396 39.889 1.00 79.44 456 VAL A O 1
ATOM 3481 N N . ALA A 1 457 ? -25.712 18.504 40.542 1.00 78.81 457 ALA A N 1
ATOM 3482 C CA . ALA A 1 457 ? -25.722 17.901 39.203 1.00 78.81 457 ALA A CA 1
ATOM 3483 C C . ALA A 1 457 ? -26.441 18.762 38.141 1.00 78.81 457 ALA A C 1
ATOM 3485 O O . ALA A 1 457 ? -26.098 18.698 36.965 1.00 78.81 457 ALA A O 1
ATOM 3486 N N . ARG A 1 458 ? -27.407 19.603 38.544 1.00 80.44 458 ARG A N 1
ATOM 3487 C CA . ARG A 1 458 ? -28.133 20.511 37.633 1.00 80.44 458 ARG A CA 1
ATOM 3488 C C . ARG A 1 458 ? -27.403 21.819 37.318 1.00 80.44 458 ARG A C 1
ATOM 3490 O O . ARG A 1 458 ? -27.719 22.439 36.308 1.00 80.44 458 ARG A O 1
ATOM 3497 N N . HIS A 1 459 ? -26.492 22.263 38.185 1.00 79.25 459 HIS A N 1
ATOM 3498 C CA . HIS A 1 459 ? -25.822 23.570 38.071 1.00 79.25 459 HIS A CA 1
ATOM 3499 C C . HIS A 1 459 ? -24.302 23.467 37.892 1.00 79.25 459 HIS A C 1
ATOM 3501 O O . HIS A 1 459 ? -23.644 24.481 37.667 1.00 79.25 459 HIS A O 1
ATOM 3507 N N . ALA A 1 460 ? -23.739 22.266 38.004 1.00 82.19 460 ALA A N 1
ATOM 3508 C CA . ALA A 1 460 ? -22.326 21.997 37.806 1.00 82.19 460 ALA A CA 1
ATOM 3509 C C . ALA A 1 460 ? -21.956 21.918 36.319 1.00 82.19 460 ALA A C 1
ATOM 3511 O O . ALA A 1 460 ? -22.788 21.633 35.455 1.00 82.19 460 ALA A O 1
ATOM 3512 N N . VAL A 1 461 ? -20.678 22.149 36.022 1.00 83.81 461 VAL A N 1
ATOM 3513 C CA . VAL A 1 461 ? -20.133 22.002 34.669 1.00 83.81 461 VAL A CA 1
ATOM 3514 C C . VAL A 1 461 ? -19.671 20.562 34.482 1.00 83.81 461 VAL A C 1
ATOM 3516 O O . VAL A 1 461 ? -18.871 20.062 35.266 1.00 83.81 461 VAL A O 1
ATOM 3519 N N . LEU A 1 462 ? -20.154 19.883 33.443 1.00 84.56 462 LEU A N 1
ATOM 3520 C CA . LEU A 1 462 ? -19.716 18.528 33.110 1.00 84.56 462 LEU A CA 1
ATOM 3521 C C . LEU A 1 462 ? -18.283 18.553 32.558 1.00 84.56 462 LEU A C 1
ATOM 3523 O O . LEU A 1 462 ? -18.022 19.214 31.551 1.00 84.56 462 LEU A O 1
ATOM 3527 N N . VAL A 1 463 ? -17.362 17.844 33.218 1.00 84.31 463 VAL A N 1
ATOM 3528 C CA . VAL A 1 463 ? -15.927 17.855 32.880 1.00 84.31 463 VAL A CA 1
ATOM 3529 C C . VAL A 1 463 ? -15.409 16.515 32.358 1.00 84.31 463 VAL A C 1
ATOM 3531 O O . VAL A 1 463 ? -14.516 16.527 31.507 1.00 84.31 463 VAL A O 1
ATOM 3534 N N . ASP A 1 464 ? -15.981 15.387 32.793 1.00 84.12 464 ASP A N 1
ATOM 3535 C CA . ASP A 1 464 ? -15.651 14.034 32.314 1.00 84.12 464 ASP A CA 1
ATOM 3536 C C . ASP A 1 464 ? -16.938 13.219 32.081 1.00 84.12 464 ASP A C 1
ATOM 3538 O O . ASP A 1 464 ? -17.712 13.014 33.015 1.00 84.12 464 ASP A O 1
ATOM 3542 N N . ASP A 1 465 ? -17.159 12.757 30.845 1.00 85.44 465 ASP A N 1
ATOM 3543 C CA . ASP A 1 465 ? -18.298 11.910 30.444 1.00 85.44 465 ASP A CA 1
ATOM 3544 C C . ASP A 1 465 ? -17.884 10.452 30.144 1.00 85.44 465 ASP A C 1
ATOM 3546 O O . ASP A 1 465 ? -18.597 9.717 29.457 1.00 85.44 465 ASP A O 1
ATOM 3550 N N . SER A 1 466 ? -16.715 10.014 30.631 1.00 80.50 466 SER A N 1
ATOM 3551 C CA . SER A 1 466 ? -16.165 8.678 30.347 1.00 80.50 466 SER A CA 1
ATOM 3552 C C . SER A 1 466 ? -16.953 7.538 30.994 1.00 80.50 466 SER A C 1
ATOM 3554 O O . SER A 1 466 ? -16.933 6.430 30.463 1.00 80.50 466 SER A O 1
ATOM 3556 N N . ARG A 1 467 ? -17.611 7.783 32.139 1.00 79.81 467 ARG A N 1
ATOM 3557 C CA . ARG A 1 467 ? -18.373 6.783 32.921 1.00 79.81 467 ARG A CA 1
ATOM 3558 C C . ARG A 1 467 ? -17.587 5.497 33.232 1.00 79.81 467 ARG A C 1
ATOM 3560 O O . ARG A 1 467 ? -18.163 4.418 33.357 1.00 79.81 467 ARG A O 1
ATOM 3567 N N . GLU A 1 468 ? -16.263 5.602 33.339 1.00 70.25 468 GLU A N 1
ATOM 3568 C CA . GLU A 1 468 ? -15.387 4.514 33.784 1.00 70.25 468 GLU A CA 1
ATOM 3569 C C . GLU A 1 468 ? -15.167 4.664 35.294 1.00 70.25 468 GLU A C 1
ATOM 3571 O O . GLU A 1 468 ? -14.836 5.758 35.751 1.00 70.25 468 GLU A O 1
ATOM 3576 N N . ALA A 1 469 ? -15.317 3.576 36.058 1.00 54.84 469 ALA A N 1
ATOM 3577 C CA . ALA A 1 469 ? -14.992 3.575 37.482 1.00 54.84 469 ALA A CA 1
ATOM 3578 C C . ALA A 1 469 ? -13.532 4.011 37.693 1.00 54.84 469 ALA A C 1
ATOM 3580 O O . ALA A 1 469 ? -12.659 3.685 36.883 1.00 54.84 469 ALA A O 1
ATOM 3581 N N . HIS A 1 470 ? -13.264 4.734 38.784 1.00 48.78 470 HIS A N 1
ATOM 3582 C CA . HIS A 1 470 ? -11.912 5.093 39.202 1.00 48.78 470 HIS A CA 1
ATOM 3583 C C . HIS A 1 470 ? -11.082 3.824 39.472 1.00 48.78 470 HIS A C 1
ATOM 3585 O O . HIS A 1 470 ? -10.993 3.349 40.602 1.00 48.78 470 HIS A O 1
ATOM 3591 N N . GLU A 1 471 ? -10.439 3.273 38.443 1.00 34.25 471 GLU A N 1
ATOM 3592 C CA . GLU A 1 471 ? -9.285 2.403 38.632 1.00 34.25 471 GLU A CA 1
ATOM 3593 C C . GLU A 1 471 ? -8.171 3.299 39.171 1.00 34.25 471 GLU A C 1
ATOM 3595 O O . GLU A 1 471 ? -7.568 4.095 38.447 1.00 34.25 471 GLU A O 1
ATOM 3600 N N . SER A 1 472 ? -7.980 3.242 40.489 1.00 30.33 472 SER A N 1
ATOM 3601 C CA . SER A 1 472 ? -6.861 3.868 41.176 1.00 30.33 472 SER A CA 1
ATOM 3602 C C . SER A 1 472 ? -5.581 3.451 40.466 1.00 30.33 472 SER A C 1
ATOM 3604 O O . SER A 1 472 ? -5.222 2.274 40.467 1.00 30.33 472 SER A O 1
ATOM 3606 N N . SER A 1 473 ? -4.922 4.417 39.834 1.00 31.62 473 SER A N 1
ATOM 3607 C CA . SER A 1 473 ? -3.605 4.253 39.245 1.00 31.62 473 SER A CA 1
ATOM 3608 C C . SER A 1 473 ? -2.673 3.636 40.281 1.00 31.62 473 SER A C 1
ATOM 3610 O O . SER A 1 473 ? -2.356 4.288 41.278 1.00 31.62 473 SER A O 1
ATOM 3612 N N . GLU A 1 474 ? -2.238 2.397 40.047 1.00 26.92 474 GLU A N 1
ATOM 3613 C CA . GLU A 1 474 ? -1.046 1.885 40.702 1.00 26.92 474 GLU A CA 1
ATOM 3614 C C . GLU A 1 474 ? 0.096 2.857 40.400 1.00 26.92 474 GLU A C 1
ATOM 3616 O O . GLU A 1 474 ? 0.412 3.194 39.255 1.00 26.92 474 GLU A O 1
ATOM 3621 N N . GLU A 1 475 ? 0.640 3.372 41.489 1.00 30.36 475 GLU A N 1
ATOM 3622 C CA . GLU A 1 475 ? 1.769 4.269 41.581 1.00 30.36 475 GLU A CA 1
ATOM 3623 C C . GLU A 1 475 ? 2.984 3.603 40.915 1.00 30.36 475 GLU A C 1
ATOM 3625 O O . GLU A 1 475 ? 3.716 2.836 41.537 1.00 30.36 475 GLU A O 1
ATOM 3630 N N . VAL A 1 476 ? 3.230 3.873 39.630 1.00 27.95 476 VAL A N 1
ATOM 3631 C CA . VAL A 1 476 ? 4.506 3.498 39.004 1.00 27.95 476 VAL A CA 1
ATOM 3632 C C . VAL A 1 476 ? 5.555 4.511 39.454 1.00 27.95 476 VAL A C 1
ATOM 3634 O O . VAL A 1 476 ? 5.917 5.449 38.745 1.00 27.95 476 VAL A O 1
ATOM 3637 N N . THR A 1 477 ? 6.027 4.329 40.685 1.00 30.61 477 THR A N 1
ATOM 3638 C CA . THR A 1 477 ? 7.329 4.822 41.123 1.00 30.61 477 THR A CA 1
ATOM 3639 C C . THR A 1 477 ? 8.404 3.908 40.540 1.00 30.61 477 THR A C 1
ATOM 3641 O O . THR A 1 477 ? 8.662 2.830 41.074 1.00 30.61 477 THR A O 1
ATOM 3644 N N . LYS A 1 478 ? 9.029 4.341 39.438 1.00 30.66 478 LYS A N 1
ATOM 3645 C CA . LYS A 1 478 ? 10.489 4.330 39.207 1.00 30.66 478 LYS A CA 1
ATOM 3646 C C . LYS A 1 478 ? 10.852 4.833 37.818 1.00 30.66 478 LYS A C 1
ATOM 3648 O O . LYS A 1 478 ? 10.233 4.369 36.837 1.00 30.66 478 LYS A O 1
#

Radius of gyration: 33.31 Å; chains: 1; bounding box: 90×74×103 Å